Protein AF-A0A497QPF5-F1 (afdb_monomer_lite)

Radius of gyration: 36.35 Å; chains: 1; bounding box: 92×55×102 Å

Foldseek 3Di:
DDKDKDFDPPAPFFPDKDWDWDFDDPDPPDTQKTKIWIGGPDHDLQTKMKIKDKDFDADPVRHTPWIKMKIKIKGRDWTWMWMDRVVQRKIKIFTARQAQCWMKIWIAMCTDPRNFKIKIKTKHRHFRMKMWGQRCDDQQKIKIATPAWIKIWIWIQGPVPQWIKIKIWAGAARIKMWTKDWDADPVQQKIKIKIWIAGPAWTQKIFICTGPDPHGPDIDGFHFNTKIWMWIAGPQFRKIKIKIATATCAKDWDWDWDDGDQKIKTKIWIAHHAMWMWIWTDAHPVFQKTKIWIARVQDKTQKMWMWMARNVVGDTFKIWIWRMFGWHGFMWMFGDDPQETHPTDTATATQWTHWIWIFGDPPQKTKIKTWTAHPQFWIKIKIAIQGWYKDAQQRDDYNQKGKGDIFTAHGGKMWMWIDTPDFWTKTKTFHQDDDFFGWGWMWIARRPARFDIKTKIWTDDHRKMWMWTWGFDLKIKTKTDIQAWTAWIWMDDGADQDCVNHTDTDWKTKTAGGDGHIWMWIWHDDVQDDTPIDIDDDPDPDPRIFIWTCGPNDTDTHD

Sequence (559 aa):
MRIGYASPENDEGPRRVETRFFFGRTKLTDPQVFRMKISPTNMDDDAKISYFNSYLTVDESGSEIFYRTFSVDFDPAAELQVTSIPRQAKISYNFGHSAGRSTEISFRAQGGALDNIIQRFVIDPLPEYMSFDLTVLGERSFTYESDQSYSVTYMVDSVQDGNLVKLDLEELPTRMKVSWGLKLNLLEKSCSGVIDLDMSSDIGAARLYLQGSEKPFISVNHFPKKFLLKGYLDVTSLYGYVSLSVNADDTTTVSVPLAFDKWEITANLRINHGYGRVSFDLPSGESPHVMLGLDTNGGSLFGLDVIVTDTSIDKDVLSITVEALATDDLMISFDNNGGKIENVVFNGLITKLLNLYVAVDFKGINFDLEGSWDIGDGCEFSIKANQEMSLNLDELEFDGMKLSGTLALHPDSSVQVEWDRDKQGFFMISSHAIDVDTAVDFTFVDQNSNQVNIYAKLVLNPNCIVKFDWDWDQTGHFTVFTNEFLKELQFKVGYKYSPEQQEYQYGFNIQAQDVSIIRTIQWDTENGIVPRIWILGDEPLPGDWDVWLLWNYDWYEVK

Secondary structure (DSSP, 8-state):
-EEEEE--TTS---SEEEEEEEEEEEETTEEEEEEEEEEEES--TT--EEEEEEEEEE-TTS-EEEEEEEEEEEES---EEEEEEGGGTEEEEEE-TTTTS-EEEEEEEESSTTTTEEEEEEEESPPSEEEEEEETTTT-EEEEEESS-EEEEEEEEETTT---EEEEEEEE-SEEEEEEEEEEETTTTEEEEEEEEEESS-EEEEEEE-TT-SS-SEEEEEE-SEEEEEEEEETTTTEEEEEEEEEEEEEEEEEEEEEETTEEEEEEEEEEEEEEEEEEE---SS--EEEEEEE-TT--B--EEEEEEETTTTEEEEEEEESEEEEEEEEEEEEE-SSEEEEEEEEEEEEEEEEEEEEEEETTEEEEEEEEEETTTEEEEEEEESSEEEEE-TT-EETTEEEEEEEEE-TT-EEEEEEESSSEEEEEEE---SSS-EEEEEEEEETTTS--EEEEEEEE-TT-EEEEEEE-SSSEEEEEEESS-EEEEEEE---B--TTSS--B---EEEEEEE-S-EEEEEE-GGGSS-EEEEESSSS--TTEEEEEEETTEEEEP-

Structure (mmCIF, N/CA/C/O backbone):
data_AF-A0A497QPF5-F1
#
_entry.id   AF-A0A497QPF5-F1
#
loop_
_atom_site.group_PDB
_atom_site.id
_atom_site.type_symbol
_atom_site.label_atom_id
_atom_site.label_alt_id
_atom_site.label_comp_id
_atom_site.label_asym_id
_atom_site.label_entity_id
_atom_site.label_seq_id
_atom_site.pdbx_PDB_ins_code
_atom_site.Cartn_x
_atom_site.Cartn_y
_atom_site.Cartn_z
_atom_site.occupancy
_atom_site.B_iso_or_equiv
_atom_site.auth_seq_id
_atom_site.auth_comp_id
_atom_site.auth_asym_id
_atom_site.auth_atom_id
_atom_site.pdbx_PDB_model_num
ATOM 1 N N . MET A 1 1 ? 33.050 -8.874 -43.795 1.00 57.62 1 MET A N 1
ATOM 2 C CA . MET A 1 1 ? 31.888 -8.017 -43.484 1.00 57.62 1 MET A CA 1
ATOM 3 C C . MET A 1 1 ? 31.501 -7.282 -44.752 1.00 57.62 1 MET A C 1
ATOM 5 O O . MET A 1 1 ? 32.391 -6.738 -45.396 1.00 57.62 1 MET A O 1
ATOM 9 N N . ARG A 1 2 ? 30.223 -7.304 -45.128 1.00 70.31 2 ARG A N 1
ATOM 10 C CA . ARG A 1 2 ? 29.647 -6.452 -46.178 1.00 70.31 2 ARG A CA 1
ATOM 11 C C . ARG A 1 2 ? 28.625 -5.528 -45.521 1.00 70.31 2 ARG A C 1
ATOM 13 O O . ARG A 1 2 ? 27.949 -5.964 -44.594 1.00 70.31 2 ARG A O 1
ATOM 20 N N . ILE A 1 3 ? 28.549 -4.288 -45.991 1.00 69.19 3 ILE A N 1
ATOM 21 C CA . ILE A 1 3 ? 27.597 -3.264 -45.546 1.00 69.19 3 ILE A CA 1
ATOM 22 C C . ILE A 1 3 ? 26.941 -2.712 -46.808 1.00 69.19 3 ILE A C 1
ATOM 24 O O . ILE A 1 3 ? 27.645 -2.465 -47.790 1.00 69.19 3 ILE A O 1
ATOM 28 N N . GLY A 1 4 ? 25.628 -2.525 -46.792 1.00 73.69 4 GLY A N 1
ATOM 29 C CA . GLY A 1 4 ? 24.894 -1.905 -47.887 1.00 73.69 4 GLY A CA 1
ATOM 30 C C . GLY A 1 4 ? 23.542 -1.369 -47.438 1.00 73.69 4 GLY A C 1
ATOM 31 O O . GLY A 1 4 ? 23.153 -1.507 -46.277 1.00 73.69 4 GLY A O 1
ATOM 32 N N . TYR A 1 5 ? 22.850 -0.736 -48.378 1.00 76.81 5 TYR A N 1
ATOM 33 C CA . TYR A 1 5 ? 21.479 -0.275 -48.220 1.00 76.81 5 TYR A CA 1
ATOM 34 C C . TYR A 1 5 ? 20.676 -0.594 -49.485 1.00 76.81 5 TYR A C 1
ATOM 36 O O . TYR A 1 5 ? 21.256 -0.754 -50.563 1.00 76.81 5 TYR A O 1
ATOM 44 N N . ALA A 1 6 ? 19.360 -0.702 -49.344 1.00 78.81 6 ALA A N 1
ATOM 45 C CA . ALA A 1 6 ? 18.403 -0.868 -50.432 1.00 78.81 6 ALA A CA 1
ATOM 46 C C . ALA A 1 6 ? 17.141 -0.035 -50.160 1.00 78.81 6 ALA A C 1
ATOM 48 O O . ALA A 1 6 ? 16.827 0.255 -49.005 1.00 78.81 6 ALA A O 1
ATOM 49 N N . SER A 1 7 ? 16.427 0.319 -51.225 1.00 72.25 7 SER A N 1
ATOM 50 C CA . SER A 1 7 ? 15.039 0.790 -51.184 1.00 72.25 7 SER A CA 1
ATOM 51 C C . SER A 1 7 ? 14.107 -0.294 -51.748 1.00 72.25 7 SER A C 1
ATOM 53 O O . SER A 1 7 ? 14.590 -1.206 -52.432 1.00 72.25 7 SER A O 1
ATOM 55 N N . PRO A 1 8 ? 12.791 -0.224 -51.482 1.00 70.25 8 PRO A N 1
ATOM 56 C CA . PRO A 1 8 ? 11.807 -1.095 -52.120 1.00 70.25 8 PRO A CA 1
ATOM 57 C C . PRO A 1 8 ? 11.806 -0.973 -53.652 1.00 70.25 8 PRO A C 1
ATOM 59 O O . PRO A 1 8 ? 12.230 0.035 -54.223 1.00 70.25 8 PRO A O 1
ATOM 62 N N . GLU A 1 9 ? 11.307 -2.005 -54.338 1.00 56.00 9 GLU A N 1
ATOM 63 C CA . GLU A 1 9 ? 11.140 -1.950 -55.792 1.00 56.00 9 GLU A CA 1
ATOM 64 C C . GLU A 1 9 ? 10.143 -0.844 -56.180 1.00 56.00 9 GLU A C 1
ATOM 66 O O . GLU A 1 9 ? 8.991 -0.861 -55.748 1.00 56.00 9 GLU A O 1
ATOM 71 N N . ASN A 1 10 ? 10.581 0.042 -57.081 1.00 59.97 10 ASN A N 1
ATOM 72 C CA . ASN A 1 10 ? 9.892 1.235 -57.606 1.00 59.97 10 ASN A CA 1
ATOM 73 C C . ASN A 1 10 ? 9.977 2.529 -56.765 1.00 59.97 10 ASN A C 1
ATOM 75 O O . ASN A 1 10 ? 9.520 3.558 -57.261 1.00 59.97 10 ASN A O 1
ATOM 79 N N . ASP A 1 11 ? 10.637 2.534 -55.602 1.00 63.47 11 ASP A N 1
ATOM 80 C CA . ASP A 1 11 ? 10.921 3.769 -54.843 1.00 63.47 11 ASP A CA 1
ATOM 81 C C . ASP A 1 11 ? 12.286 4.384 -55.239 1.00 63.47 11 ASP A C 1
ATOM 83 O O . ASP A 1 11 ? 13.279 3.658 -55.386 1.00 63.47 11 ASP A O 1
ATOM 87 N N . GLU A 1 12 ? 12.383 5.722 -55.365 1.00 61.22 12 GLU A N 1
ATOM 88 C CA . GLU A 1 12 ? 13.682 6.420 -55.488 1.00 61.22 12 GLU A CA 1
ATOM 89 C C . GLU A 1 12 ? 14.453 6.324 -54.159 1.00 61.22 12 GLU A C 1
ATOM 91 O O . GLU A 1 12 ? 14.341 7.166 -53.269 1.00 61.22 12 GLU A O 1
ATOM 96 N N . GLY A 1 13 ? 15.270 5.278 -54.025 1.00 58.25 13 GLY A N 1
ATOM 97 C CA . GLY A 1 13 ? 16.164 5.112 -52.883 1.00 58.25 13 GLY A CA 1
ATOM 98 C C . GLY A 1 13 ? 17.213 6.227 -52.762 1.00 58.25 13 GLY A C 1
ATOM 99 O O . GLY A 1 13 ? 17.556 6.881 -53.754 1.00 58.25 13 GLY A O 1
ATOM 100 N N . PRO A 1 14 ? 17.790 6.433 -51.561 1.00 61.97 14 PRO A N 1
ATOM 101 C CA . PRO A 1 14 ? 18.742 7.511 -51.320 1.00 61.97 14 PRO A CA 1
ATOM 102 C C . PRO A 1 14 ? 19.918 7.462 -52.290 1.00 61.97 14 PRO A C 1
ATOM 104 O O . PRO A 1 14 ? 20.694 6.506 -52.318 1.00 61.97 14 PRO A O 1
ATOM 107 N N . ARG A 1 15 ? 20.122 8.564 -53.019 1.00 62.78 15 ARG A N 1
ATOM 108 C CA . ARG A 1 15 ? 21.233 8.723 -53.980 1.00 62.78 15 ARG A CA 1
ATOM 109 C C . ARG A 1 15 ? 22.607 8.588 -53.324 1.00 62.78 15 ARG A C 1
ATOM 111 O O . ARG A 1 15 ? 23.602 8.320 -53.998 1.00 62.78 15 ARG A O 1
ATOM 118 N N . ARG A 1 16 ? 22.670 8.819 -52.012 1.00 68.94 16 ARG A N 1
ATOM 119 C CA . ARG A 1 16 ? 23.831 8.569 -51.164 1.00 68.94 16 ARG A CA 1
ATOM 120 C C . ARG A 1 16 ? 23.381 8.361 -49.725 1.00 68.94 16 ARG A C 1
ATOM 122 O O . ARG A 1 16 ? 22.652 9.186 -49.174 1.00 68.94 16 ARG A O 1
ATOM 129 N N . VAL A 1 17 ? 23.945 7.338 -49.092 1.00 70.06 17 VAL A N 1
ATOM 130 C CA . VAL A 1 17 ? 23.939 7.190 -47.638 1.00 70.06 17 VAL A CA 1
ATOM 131 C C . VAL A 1 17 ? 25.360 7.317 -47.111 1.00 70.06 17 VAL A C 1
ATOM 133 O O . VAL A 1 17 ? 26.288 6.705 -47.642 1.00 70.06 17 VAL A O 1
ATOM 136 N N . GLU A 1 18 ? 25.549 8.136 -46.082 1.00 75.31 18 GLU A N 1
ATOM 137 C CA . GLU A 1 18 ? 26.804 8.218 -45.350 1.00 75.31 18 GLU A CA 1
ATOM 138 C C . GLU A 1 18 ? 26.716 7.387 -44.067 1.00 75.31 18 GLU A C 1
ATOM 140 O O . GLU A 1 18 ? 25.943 7.692 -43.162 1.00 75.31 18 GLU A O 1
ATOM 145 N N . THR A 1 19 ? 27.554 6.355 -43.968 1.00 71.50 19 THR A N 1
ATOM 146 C CA . THR A 1 19 ? 27.727 5.584 -42.733 1.00 71.50 19 THR A CA 1
ATOM 147 C C . THR A 1 19 ? 29.084 5.895 -42.110 1.00 71.50 19 THR A C 1
ATOM 149 O O . THR A 1 19 ? 30.122 5.730 -42.753 1.00 71.50 19 THR A O 1
ATOM 152 N N . ARG A 1 20 ? 29.099 6.325 -40.844 1.00 73.88 20 ARG A N 1
ATOM 153 C CA . ARG A 1 20 ? 30.326 6.549 -40.064 1.00 73.88 20 ARG A CA 1
ATOM 154 C C . ARG A 1 20 ? 30.352 5.613 -38.864 1.00 73.88 20 ARG A C 1
ATOM 156 O O . ARG A 1 20 ? 29.404 5.578 -38.087 1.00 73.88 20 ARG A O 1
ATOM 163 N N . PHE A 1 21 ? 31.466 4.914 -38.677 1.00 69.19 21 PHE A N 1
ATOM 164 C CA . PHE A 1 21 ? 31.699 4.049 -37.521 1.00 69.19 21 PHE A CA 1
ATOM 165 C C . PHE A 1 21 ? 32.886 4.560 -36.709 1.00 69.19 21 PHE A C 1
ATOM 167 O O . PHE A 1 21 ? 33.937 4.876 -37.267 1.00 69.19 21 PHE A O 1
ATOM 174 N N . PHE A 1 22 ? 32.739 4.593 -35.388 1.00 70.12 22 PHE A N 1
ATOM 175 C CA . PHE A 1 22 ? 33.812 4.912 -34.454 1.00 70.12 22 PHE A CA 1
ATOM 176 C C . PHE A 1 22 ? 33.853 3.895 -33.312 1.00 70.12 22 PHE A C 1
ATOM 178 O O . PHE A 1 22 ? 32.829 3.558 -32.718 1.00 70.12 22 PHE A O 1
ATOM 185 N N . PHE A 1 23 ? 35.063 3.451 -32.974 1.00 62.75 23 PHE A N 1
ATOM 186 C CA . PHE A 1 23 ? 35.335 2.592 -31.827 1.00 62.75 23 PHE A CA 1
ATOM 187 C C . PHE A 1 23 ? 36.495 3.170 -31.013 1.00 62.75 23 PHE A C 1
ATOM 189 O O . PHE A 1 23 ? 37.646 3.109 -31.442 1.00 62.75 23 PHE A O 1
ATOM 196 N N . GLY A 1 24 ? 36.205 3.675 -29.815 1.00 58.81 24 GLY A N 1
ATOM 197 C CA . GLY A 1 24 ? 37.229 4.001 -28.823 1.00 58.81 24 GLY A CA 1
ATOM 198 C C . GLY A 1 24 ? 37.683 2.727 -28.113 1.00 58.81 24 GLY A C 1
ATOM 199 O O . GLY A 1 24 ? 36.860 2.049 -27.496 1.00 58.81 24 GLY A O 1
ATOM 200 N N . ARG A 1 25 ? 38.972 2.377 -28.205 1.00 56.38 25 ARG A N 1
ATOM 201 C CA . ARG A 1 25 ? 39.550 1.164 -27.600 1.00 56.38 25 ARG A CA 1
ATOM 202 C C . ARG A 1 25 ? 40.904 1.455 -26.960 1.00 56.38 25 ARG A C 1
ATOM 204 O O . ARG A 1 25 ? 41.736 2.120 -27.567 1.00 56.38 25 ARG A O 1
ATOM 211 N N . THR A 1 26 ? 41.155 0.866 -25.795 1.00 51.84 26 THR A N 1
ATOM 212 C CA . THR A 1 26 ? 42.512 0.706 -25.230 1.00 51.84 26 THR A CA 1
ATOM 213 C C . THR A 1 26 ? 43.080 -0.693 -25.492 1.00 51.84 26 THR A C 1
ATOM 215 O O . THR A 1 26 ? 44.297 -0.865 -25.523 1.00 51.84 26 THR A O 1
ATOM 218 N N . LYS A 1 27 ? 42.219 -1.694 -25.738 1.00 51.12 27 LYS A N 1
ATOM 219 C CA . LYS A 1 27 ? 42.567 -3.042 -26.225 1.00 51.12 27 LYS A CA 1
ATOM 220 C C . LYS A 1 27 ? 41.532 -3.526 -27.241 1.00 51.12 27 LYS A C 1
ATOM 222 O O . LYS A 1 27 ? 40.380 -3.101 -27.209 1.00 51.12 27 LYS A O 1
ATOM 227 N N . LEU A 1 28 ? 41.919 -4.445 -28.132 1.00 45.88 28 LEU A N 1
ATOM 228 C CA . LEU A 1 28 ? 41.038 -4.933 -29.206 1.00 45.88 28 LEU A CA 1
ATOM 229 C C . LEU A 1 28 ? 39.725 -5.552 -28.689 1.00 45.88 28 LEU A C 1
ATOM 231 O O . LEU A 1 28 ? 38.713 -5.459 -29.378 1.00 45.88 28 LEU A O 1
ATOM 235 N N . THR A 1 29 ? 39.754 -6.139 -27.492 1.00 44.03 29 THR A N 1
ATOM 236 C CA . THR A 1 29 ? 38.646 -6.826 -26.810 1.00 44.03 29 THR A CA 1
ATOM 237 C C . THR A 1 29 ? 37.842 -5.936 -25.852 1.00 44.03 29 THR A C 1
ATOM 239 O O . THR A 1 29 ? 36.959 -6.439 -25.169 1.00 44.03 29 THR A O 1
ATOM 242 N N . ASP A 1 30 ? 38.143 -4.635 -25.774 1.00 48.91 30 ASP A N 1
ATOM 243 C CA . ASP A 1 30 ? 37.613 -3.733 -24.741 1.00 48.91 30 ASP A CA 1
ATOM 244 C C . ASP A 1 30 ? 37.129 -2.395 -25.345 1.00 48.91 30 ASP A C 1
ATOM 246 O O . ASP A 1 30 ? 37.860 -1.395 -25.331 1.00 48.91 30 ASP A O 1
ATOM 250 N N . PRO A 1 31 ? 35.929 -2.368 -25.960 1.00 54.19 31 PRO A N 1
ATOM 251 C CA . PRO A 1 31 ? 35.346 -1.150 -26.508 1.00 54.19 31 PRO A CA 1
ATOM 252 C C . PRO A 1 31 ? 34.853 -0.233 -25.382 1.00 54.19 31 PRO A C 1
ATOM 254 O O . PRO A 1 31 ? 33.909 -0.553 -24.664 1.00 54.19 31 PRO A O 1
ATOM 257 N N . GLN A 1 32 ? 35.474 0.940 -25.252 1.00 65.38 32 GLN A N 1
ATOM 258 C CA . GLN A 1 32 ? 35.055 1.956 -24.284 1.00 65.38 32 GLN A CA 1
ATOM 259 C C . GLN A 1 32 ? 33.897 2.808 -24.809 1.00 65.38 32 GLN A C 1
ATOM 261 O O . GLN A 1 32 ? 33.022 3.179 -24.035 1.00 65.38 32 GLN A O 1
ATOM 266 N N . VAL A 1 33 ? 33.868 3.094 -26.116 1.00 71.69 33 VAL A N 1
ATOM 267 C CA . VAL A 1 33 ? 32.768 3.813 -26.781 1.00 71.69 33 VAL A CA 1
ATOM 268 C C . VAL A 1 33 ? 32.549 3.229 -28.174 1.00 71.69 33 VAL A C 1
ATOM 270 O O . VAL A 1 33 ? 33.498 3.118 -28.955 1.00 71.69 33 VAL A O 1
ATOM 273 N N . PHE A 1 34 ? 31.300 2.912 -28.500 1.00 74.25 34 PHE A N 1
ATOM 274 C CA . PHE A 1 34 ? 30.822 2.625 -29.851 1.00 74.25 34 PHE A CA 1
ATOM 275 C C . PHE A 1 34 ? 30.002 3.815 -30.352 1.00 74.25 34 PHE A C 1
ATOM 277 O O . PHE A 1 34 ? 29.141 4.313 -29.629 1.00 74.25 34 PHE A O 1
ATOM 284 N N . ARG A 1 35 ? 30.243 4.265 -31.587 1.00 77.12 35 ARG A N 1
ATOM 285 C CA . ARG A 1 35 ? 29.305 5.142 -32.298 1.00 77.12 35 ARG A CA 1
ATOM 286 C C . ARG A 1 35 ? 29.086 4.650 -33.718 1.00 77.12 35 ARG A C 1
ATOM 288 O O . ARG A 1 35 ? 30.050 4.341 -34.422 1.00 77.12 35 ARG A O 1
ATOM 295 N N . MET A 1 36 ? 27.832 4.652 -34.139 1.00 79.12 36 MET A N 1
ATOM 296 C CA . MET A 1 36 ? 27.416 4.432 -35.517 1.00 79.12 36 MET A CA 1
ATOM 297 C C . MET A 1 36 ? 26.523 5.598 -35.921 1.00 79.12 36 MET A C 1
ATOM 299 O O . MET A 1 36 ? 25.526 5.859 -35.257 1.00 79.12 36 MET A O 1
ATOM 303 N N . LYS A 1 37 ? 26.881 6.287 -37.004 1.00 82.12 37 LYS A N 1
ATOM 304 C CA . LYS A 1 37 ? 26.015 7.263 -37.661 1.00 82.12 37 LYS A CA 1
ATOM 305 C C . LYS A 1 37 ? 25.590 6.721 -39.014 1.00 82.12 37 LYS A C 1
ATOM 307 O O . LYS A 1 37 ? 26.439 6.274 -39.785 1.00 82.12 37 LYS A O 1
ATOM 312 N N . ILE A 1 38 ? 24.300 6.797 -39.279 1.00 81.06 38 ILE A N 1
ATOM 313 C CA . ILE A 1 38 ? 23.628 6.445 -40.516 1.00 81.06 38 ILE A CA 1
ATOM 314 C C . ILE A 1 38 ? 22.889 7.707 -40.969 1.00 81.06 38 ILE A C 1
ATOM 316 O O . ILE A 1 38 ? 21.906 8.097 -40.351 1.00 81.06 38 ILE A O 1
ATOM 320 N N . SER A 1 39 ? 23.391 8.362 -42.015 1.00 82.50 39 SER A N 1
ATOM 321 C CA . SER A 1 39 ? 22.837 9.608 -42.557 1.00 82.50 39 SER A CA 1
ATOM 322 C C . SER A 1 39 ? 22.476 9.409 -44.035 1.00 82.50 39 SER A C 1
ATOM 324 O O . SER A 1 39 ? 23.355 9.549 -44.896 1.00 82.50 39 SER A O 1
ATOM 326 N N . PRO A 1 40 ? 21.227 9.041 -44.369 1.00 79.06 40 PRO A N 1
ATOM 327 C CA . PRO A 1 40 ? 20.750 9.106 -45.745 1.00 79.06 40 PRO A CA 1
ATOM 328 C C . PRO A 1 40 ? 20.638 10.573 -46.197 1.00 79.06 40 PRO A C 1
ATOM 330 O O . PRO A 1 40 ? 20.483 11.473 -45.375 1.00 79.06 40 PRO A O 1
ATOM 333 N N . THR A 1 41 ? 20.775 10.843 -47.499 1.00 73.88 41 THR A N 1
ATOM 334 C CA . THR A 1 41 ? 20.765 12.219 -48.035 1.00 73.88 41 THR A CA 1
ATOM 335 C C . THR A 1 41 ? 19.976 12.326 -49.336 1.00 73.88 41 THR A C 1
ATOM 337 O O . THR A 1 41 ? 20.110 11.464 -50.205 1.00 73.88 41 THR A O 1
ATOM 340 N N . ASN A 1 42 ? 19.231 13.429 -49.491 1.00 66.88 42 ASN A N 1
ATOM 341 C CA . ASN A 1 42 ? 18.336 13.706 -50.623 1.00 66.88 42 ASN A CA 1
ATOM 342 C C . ASN A 1 42 ? 17.321 12.571 -50.852 1.00 66.88 42 ASN A C 1
ATOM 344 O O . ASN A 1 42 ? 17.400 11.864 -51.857 1.00 66.88 42 ASN A O 1
ATOM 348 N N . MET A 1 43 ? 16.413 12.396 -49.893 1.00 70.00 43 MET A N 1
ATOM 349 C CA . MET A 1 43 ? 15.246 11.516 -49.989 1.00 70.00 43 MET A CA 1
ATOM 350 C C . MET A 1 43 ? 13.970 12.348 -49.875 1.00 70.00 43 MET A C 1
ATOM 352 O O . MET A 1 43 ? 14.019 13.462 -49.350 1.00 70.00 43 MET A O 1
ATOM 356 N N . ASP A 1 44 ? 12.857 11.783 -50.330 1.00 72.44 44 ASP A N 1
ATOM 357 C CA . ASP A 1 44 ? 11.525 12.246 -49.951 1.00 72.44 44 ASP A CA 1
ATOM 358 C C . ASP A 1 44 ? 11.235 11.857 -48.491 1.00 72.44 44 ASP A C 1
ATOM 360 O O . ASP A 1 44 ? 11.708 10.819 -48.022 1.00 72.44 44 ASP A O 1
ATOM 364 N N . ASP A 1 45 ? 10.437 12.658 -47.778 1.00 71.00 45 ASP A N 1
ATOM 365 C CA . ASP A 1 45 ? 10.201 12.472 -46.335 1.00 71.00 45 ASP A CA 1
ATOM 366 C C . ASP A 1 45 ? 9.507 11.131 -45.993 1.00 71.00 45 ASP A C 1
ATOM 368 O O . ASP A 1 45 ? 9.580 10.679 -44.852 1.00 71.00 45 ASP A O 1
ATOM 372 N N . ASP A 1 46 ? 8.835 10.500 -46.967 1.00 77.75 46 ASP A N 1
ATOM 373 C CA . ASP A 1 46 ? 8.151 9.195 -46.861 1.00 77.75 46 ASP A CA 1
ATOM 374 C C . ASP A 1 46 ? 8.982 8.011 -47.416 1.00 77.75 46 ASP A C 1
ATOM 376 O O . ASP A 1 46 ? 8.498 6.879 -47.471 1.00 77.75 46 ASP A O 1
ATOM 380 N N . ALA A 1 47 ? 10.219 8.244 -47.874 1.00 80.38 47 ALA A N 1
ATOM 381 C CA . ALA A 1 47 ? 11.055 7.198 -48.465 1.00 80.38 47 ALA A CA 1
ATOM 382 C C . ALA A 1 47 ? 11.403 6.102 -47.446 1.00 80.38 47 ALA A C 1
ATOM 384 O O . ALA A 1 47 ? 11.561 6.381 -46.262 1.00 80.38 47 ALA A O 1
ATOM 385 N N . LYS A 1 48 ? 11.601 4.860 -47.903 1.00 85.94 48 LYS A N 1
ATOM 386 C CA . LYS A 1 48 ? 11.940 3.709 -47.045 1.00 85.94 48 LYS A CA 1
ATOM 387 C C . LYS A 1 48 ? 13.374 3.253 -47.275 1.00 85.94 48 LYS A C 1
ATOM 389 O O . LYS A 1 48 ? 13.861 3.277 -48.408 1.00 85.94 48 LYS A O 1
ATOM 394 N N . ILE A 1 49 ? 14.050 2.793 -46.221 1.00 84.69 49 ILE A N 1
ATOM 395 C CA . ILE A 1 49 ? 15.414 2.258 -46.342 1.00 84.69 49 ILE A CA 1
ATOM 396 C C . ILE A 1 49 ? 15.648 0.991 -45.526 1.00 84.69 49 ILE A C 1
ATOM 398 O O . ILE A 1 49 ? 15.459 0.961 -44.315 1.00 84.69 49 ILE A O 1
ATOM 402 N N . SER A 1 50 ? 16.179 -0.023 -46.202 1.00 83.94 50 SER A N 1
ATOM 403 C CA . SER A 1 50 ? 16.725 -1.242 -45.615 1.00 83.94 50 SER A CA 1
ATOM 404 C C . SER A 1 50 ? 18.241 -1.141 -45.510 1.00 83.94 50 SER A C 1
ATOM 406 O O . SER A 1 50 ? 18.940 -1.175 -46.523 1.00 83.94 50 SER A O 1
ATOM 408 N N . TYR A 1 51 ? 18.781 -1.074 -44.296 1.00 81.62 51 TYR A N 1
ATOM 409 C CA . TYR A 1 51 ? 20.209 -1.266 -44.036 1.00 81.62 51 TYR A CA 1
ATOM 410 C C . TYR A 1 51 ? 20.511 -2.739 -43.873 1.00 81.62 51 TYR A C 1
ATOM 412 O O . TYR A 1 51 ? 19.853 -3.396 -43.078 1.00 81.62 51 TYR A O 1
ATOM 420 N N . PHE A 1 52 ? 21.546 -3.257 -44.533 1.00 82.75 52 PHE A N 1
ATOM 421 C CA . PHE A 1 52 ? 21.954 -4.647 -44.351 1.00 82.75 52 PHE A CA 1
ATOM 422 C C . PHE A 1 52 ? 23.451 -4.801 -44.098 1.00 82.75 52 PHE A C 1
ATOM 424 O O . PHE A 1 52 ? 24.306 -4.148 -44.702 1.00 82.75 52 PHE A O 1
ATOM 431 N N . ASN A 1 53 ? 23.766 -5.721 -43.192 1.00 76.81 53 ASN A N 1
ATOM 432 C CA . ASN A 1 53 ? 25.120 -6.116 -42.840 1.00 76.81 53 ASN A CA 1
ATOM 433 C C . ASN A 1 53 ? 25.227 -7.636 -42.923 1.00 76.81 53 ASN A C 1
ATOM 435 O O . ASN A 1 53 ? 24.376 -8.336 -42.379 1.00 76.81 53 ASN A O 1
ATOM 439 N N . SER A 1 54 ? 26.288 -8.160 -43.537 1.00 78.06 54 SER A N 1
ATOM 440 C CA . SER A 1 54 ? 26.562 -9.599 -43.492 1.00 78.06 54 SER A CA 1
ATOM 441 C C . SER A 1 54 ? 27.990 -9.943 -43.087 1.00 78.06 54 SER A C 1
ATOM 443 O O . SER A 1 54 ? 28.967 -9.238 -43.385 1.00 78.06 54 SER A O 1
ATOM 445 N N . TYR A 1 55 ? 28.100 -11.049 -42.359 1.00 73.88 55 TYR A N 1
ATOM 446 C CA . TYR A 1 55 ? 29.333 -11.601 -41.827 1.00 73.88 55 TYR A CA 1
ATOM 447 C C . TYR A 1 55 ? 29.467 -13.066 -42.250 1.00 73.88 55 TYR A C 1
ATOM 449 O O . TYR A 1 55 ? 28.494 -13.814 -42.256 1.00 73.88 55 TYR A O 1
ATOM 457 N N . LEU A 1 56 ? 30.690 -13.434 -42.625 1.00 77.62 56 LEU A N 1
ATOM 458 C CA . LEU A 1 56 ? 31.076 -14.750 -43.112 1.00 77.62 56 LEU A CA 1
ATOM 459 C C . LEU A 1 56 ? 32.309 -15.187 -42.320 1.00 77.62 56 LEU A C 1
ATOM 461 O O . LEU A 1 56 ? 33.315 -14.471 -42.327 1.00 77.62 56 LEU A O 1
ATOM 465 N N . THR A 1 57 ? 32.227 -16.347 -41.678 1.00 74.69 57 THR A N 1
ATOM 466 C CA . THR A 1 57 ? 33.367 -17.066 -41.105 1.00 74.69 57 THR A CA 1
ATOM 467 C C . THR A 1 57 ? 33.729 -18.213 -42.032 1.00 74.69 57 THR A C 1
ATOM 469 O O . THR A 1 57 ? 32.866 -19.015 -42.395 1.00 74.69 57 THR A O 1
ATOM 472 N N . VAL A 1 58 ? 35.013 -18.321 -42.359 1.00 80.00 58 VAL A N 1
ATOM 473 C CA . VAL A 1 58 ? 35.584 -19.475 -43.056 1.00 80.00 58 VAL A CA 1
ATOM 474 C C . VAL A 1 58 ? 36.579 -20.200 -42.154 1.00 80.00 58 VAL A C 1
ATOM 476 O O . VAL A 1 58 ? 37.151 -19.582 -41.253 1.00 80.00 58 VAL A O 1
ATOM 479 N N . ASP A 1 59 ? 36.760 -21.498 -42.375 1.00 82.50 59 ASP A N 1
ATOM 480 C CA . ASP A 1 59 ? 37.771 -22.308 -41.695 1.00 82.50 59 ASP A CA 1
ATOM 481 C C . ASP A 1 59 ? 39.173 -22.127 -42.306 1.00 82.50 59 ASP A C 1
ATOM 483 O O . ASP A 1 59 ? 39.383 -21.346 -43.237 1.00 82.50 59 ASP A O 1
ATOM 487 N N . GLU A 1 60 ? 40.151 -22.872 -41.787 1.00 77.19 60 GLU A N 1
ATOM 488 C CA . GLU A 1 60 ? 41.531 -22.869 -42.289 1.00 77.19 60 GLU A CA 1
ATOM 489 C C . GLU A 1 60 ? 41.660 -23.382 -43.740 1.00 77.19 60 GLU A C 1
ATOM 491 O O . GLU A 1 60 ? 42.663 -23.106 -44.397 1.00 77.19 60 GLU A O 1
ATOM 496 N N . SER A 1 61 ? 40.649 -24.090 -44.264 1.00 82.06 61 SER A N 1
ATOM 497 C CA . SER A 1 61 ? 40.572 -24.522 -45.668 1.00 82.06 61 SER A CA 1
ATOM 498 C C . SER A 1 61 ? 39.912 -23.485 -46.590 1.00 82.06 61 SER A C 1
ATOM 500 O O . SER A 1 61 ? 39.939 -23.644 -47.811 1.00 82.06 61 SER A O 1
ATOM 502 N N . GLY A 1 62 ? 39.338 -22.415 -46.027 1.00 77.25 62 GLY A N 1
ATOM 503 C CA . GLY A 1 62 ? 38.525 -21.437 -46.750 1.00 77.25 62 GLY A CA 1
ATOM 504 C C . GLY A 1 62 ? 37.068 -21.867 -46.958 1.00 77.25 62 GLY A C 1
ATOM 505 O O . GLY A 1 62 ? 36.344 -21.188 -47.687 1.00 77.25 62 GLY A O 1
ATOM 506 N N . SER A 1 63 ? 36.626 -22.958 -46.326 1.00 82.19 63 SER A N 1
ATOM 507 C CA . SER A 1 63 ? 35.236 -23.420 -46.368 1.00 82.19 63 SER A CA 1
ATOM 508 C C . SER A 1 63 ? 34.367 -22.581 -45.433 1.00 82.19 63 SER A C 1
ATOM 510 O O . SER A 1 63 ? 34.777 -22.251 -44.322 1.00 82.19 63 SER A O 1
ATOM 512 N N . GLU A 1 64 ? 33.157 -22.234 -45.867 1.00 80.62 64 GLU A N 1
ATOM 513 C CA . GLU A 1 64 ? 32.190 -21.494 -45.052 1.00 80.62 64 GLU A CA 1
ATOM 514 C C . GLU A 1 64 ? 31.757 -22.315 -43.826 1.00 80.62 64 GLU A C 1
ATOM 516 O O . GLU A 1 64 ? 31.149 -23.374 -43.963 1.00 80.62 64 GLU A O 1
ATOM 521 N N . ILE A 1 65 ? 32.054 -21.809 -42.624 1.00 76.88 65 ILE A N 1
ATOM 522 C CA . ILE A 1 65 ? 31.541 -22.361 -41.358 1.00 76.88 65 ILE A CA 1
ATOM 523 C C . ILE A 1 65 ? 30.182 -21.735 -41.033 1.00 76.88 65 ILE A C 1
ATOM 525 O O . ILE A 1 65 ? 29.297 -22.383 -40.477 1.00 76.88 65 ILE A O 1
ATOM 529 N N . PHE A 1 66 ? 30.054 -20.432 -41.290 1.00 72.69 66 PHE A N 1
ATOM 530 C CA . PHE A 1 66 ? 28.953 -19.626 -40.782 1.00 72.69 66 PHE A CA 1
ATOM 531 C C . PHE A 1 66 ? 28.760 -18.367 -41.622 1.00 72.69 66 PHE A C 1
ATOM 533 O O . PHE A 1 66 ? 29.666 -17.536 -41.711 1.00 72.69 66 PHE A O 1
ATOM 540 N N . TYR A 1 67 ? 27.556 -18.186 -42.154 1.00 76.50 67 TYR A N 1
ATOM 541 C CA . TYR A 1 67 ? 27.109 -16.940 -42.762 1.00 76.50 67 TYR A CA 1
ATOM 542 C C . TYR A 1 67 ? 25.887 -16.408 -42.019 1.00 76.50 67 TYR A C 1
ATOM 544 O O . TYR A 1 67 ? 24.978 -17.160 -41.666 1.00 76.50 67 TYR A O 1
ATOM 552 N N . ARG A 1 68 ? 25.873 -15.097 -41.769 1.00 74.06 68 ARG A N 1
ATOM 553 C CA . ARG A 1 68 ? 24.742 -14.411 -41.146 1.00 74.06 68 ARG A CA 1
ATOM 554 C C . ARG A 1 68 ? 24.550 -13.027 -41.742 1.00 74.06 68 ARG A C 1
ATOM 556 O O . ARG A 1 68 ? 25.511 -12.267 -41.889 1.00 74.06 68 ARG A O 1
ATOM 563 N N . THR A 1 69 ? 23.298 -12.699 -42.026 1.00 78.38 69 THR A N 1
ATOM 564 C CA . THR A 1 69 ? 22.846 -11.384 -42.479 1.00 78.38 69 THR A CA 1
ATOM 565 C C . THR A 1 69 ? 21.951 -10.770 -41.408 1.00 78.38 69 THR A C 1
ATOM 567 O O . THR A 1 69 ? 21.200 -11.467 -40.729 1.00 78.38 69 THR A O 1
ATOM 570 N N . PHE A 1 70 ? 22.035 -9.458 -41.254 1.00 77.12 70 PHE A N 1
ATOM 571 C CA . PHE A 1 70 ? 21.133 -8.652 -40.446 1.00 77.12 70 PHE A CA 1
ATOM 572 C C . PHE A 1 70 ? 20.602 -7.525 -41.323 1.00 77.12 70 PHE A C 1
ATOM 574 O O . PHE A 1 70 ? 21.405 -6.909 -42.031 1.00 77.12 70 PHE A O 1
ATOM 581 N N . SER A 1 71 ? 19.303 -7.234 -41.256 1.00 83.88 71 SER A N 1
ATOM 582 C CA . SER A 1 71 ? 18.737 -6.001 -41.803 1.00 83.88 71 SER A CA 1
ATOM 583 C C . SER A 1 71 ? 18.021 -5.172 -40.740 1.00 83.88 71 SER A C 1
ATOM 585 O O . SER A 1 71 ? 17.524 -5.706 -39.747 1.00 83.88 71 SER A O 1
ATOM 587 N N . VAL A 1 72 ? 18.031 -3.858 -40.949 1.00 84.81 72 VAL A N 1
ATOM 588 C CA . VAL A 1 72 ? 17.254 -2.869 -40.202 1.00 84.81 72 VAL A CA 1
ATOM 589 C C . VAL A 1 72 ? 16.551 -1.993 -41.224 1.00 84.81 72 VAL A C 1
ATOM 591 O O . VAL A 1 72 ? 17.209 -1.253 -41.958 1.00 84.81 72 VAL A O 1
ATOM 594 N N . ASP A 1 73 ? 15.238 -2.116 -41.282 1.00 87.94 73 ASP A N 1
ATOM 595 C CA . ASP A 1 73 ? 14.369 -1.400 -42.202 1.00 87.94 73 ASP A CA 1
ATOM 596 C C . ASP A 1 73 ? 13.733 -0.214 -41.454 1.00 87.94 73 ASP A C 1
ATOM 598 O O . ASP A 1 73 ? 13.312 -0.379 -40.310 1.00 87.94 73 ASP A O 1
ATOM 602 N N . PHE A 1 74 ? 13.699 0.969 -42.072 1.00 87.38 74 PHE A N 1
ATOM 603 C CA . PHE A 1 74 ? 13.090 2.194 -41.535 1.00 87.38 74 PHE A CA 1
ATOM 604 C C . PHE A 1 74 ? 12.002 2.702 -42.487 1.00 87.38 74 PHE A C 1
ATOM 606 O O . PHE A 1 74 ? 12.255 2.842 -43.691 1.00 87.38 74 PHE A O 1
ATOM 613 N N . ASP A 1 75 ? 10.826 2.998 -41.936 1.00 89.50 75 ASP A N 1
ATOM 614 C CA . ASP A 1 75 ? 9.630 3.442 -42.655 1.00 89.50 75 ASP A CA 1
ATOM 615 C C . ASP A 1 75 ? 8.869 4.516 -41.837 1.00 89.50 75 ASP A C 1
ATOM 617 O O . ASP A 1 75 ? 8.146 4.155 -40.906 1.00 89.50 75 ASP A O 1
ATOM 621 N N . PRO A 1 76 ? 9.045 5.824 -42.117 1.00 88.31 76 PRO A N 1
ATOM 622 C CA . PRO A 1 76 ? 9.948 6.398 -43.112 1.00 88.31 76 PRO A CA 1
ATOM 623 C C . PRO A 1 76 ? 11.427 6.335 -42.694 1.00 88.31 76 PRO A C 1
ATOM 625 O O . PRO A 1 76 ? 11.804 6.041 -41.560 1.00 88.31 76 PRO A O 1
ATOM 628 N N . ALA A 1 77 ? 12.304 6.626 -43.646 1.00 85.06 77 ALA A N 1
ATOM 629 C CA . ALA A 1 77 ? 13.744 6.526 -43.512 1.00 85.06 77 ALA A CA 1
ATOM 630 C C . ALA A 1 77 ? 14.318 7.612 -42.588 1.00 85.06 77 ALA A C 1
ATOM 632 O O . ALA A 1 77 ? 14.492 8.763 -42.989 1.00 85.06 77 ALA A O 1
ATOM 633 N N . ALA A 1 78 ? 14.679 7.227 -41.364 1.00 84.69 78 ALA A N 1
ATOM 634 C CA . ALA A 1 78 ? 15.320 8.116 -40.402 1.00 84.69 78 ALA A CA 1
ATOM 635 C C . ALA A 1 78 ? 16.848 8.216 -40.586 1.00 84.69 78 ALA A C 1
ATOM 637 O O . ALA A 1 78 ? 17.542 7.243 -40.901 1.00 84.69 78 ALA A O 1
ATOM 638 N N . GLU A 1 79 ? 17.404 9.396 -40.308 1.00 84.88 79 GLU A N 1
ATOM 639 C CA . GLU A 1 79 ? 18.816 9.505 -39.929 1.00 84.88 79 GLU A CA 1
ATOM 640 C C . GLU A 1 79 ? 18.976 8.987 -38.500 1.00 84.88 79 GLU A C 1
ATOM 642 O O . GLU A 1 79 ? 18.279 9.462 -37.616 1.00 84.88 79 GLU A O 1
ATOM 647 N N . LEU A 1 80 ? 19.920 8.075 -38.248 1.00 85.81 80 LEU A N 1
ATOM 648 C CA . LEU A 1 80 ? 20.159 7.520 -36.915 1.00 85.81 80 LEU A CA 1
ATOM 649 C C . LEU A 1 80 ? 21.626 7.655 -36.492 1.00 85.81 80 LEU A C 1
ATOM 651 O O . LEU A 1 80 ? 22.536 7.140 -37.147 1.00 85.81 80 LEU A O 1
ATOM 655 N N . GLN A 1 81 ? 21.863 8.255 -35.325 1.00 86.44 81 GLN A N 1
ATOM 656 C CA . GLN A 1 81 ? 23.147 8.207 -34.631 1.00 86.44 81 GLN A CA 1
ATOM 657 C C . GLN A 1 81 ? 23.038 7.474 -33.291 1.00 86.44 81 GLN A C 1
ATOM 659 O O . GLN A 1 81 ? 22.581 8.044 -32.303 1.00 86.44 81 GLN A O 1
ATOM 664 N N . VAL A 1 82 ? 23.559 6.246 -33.237 1.00 84.25 82 VAL A N 1
ATOM 665 C CA . VAL A 1 82 ? 23.715 5.470 -31.999 1.00 84.25 82 VAL A CA 1
ATOM 666 C C . VAL A 1 82 ? 25.058 5.802 -31.351 1.00 84.25 82 VAL A C 1
ATOM 668 O O . VAL A 1 82 ? 26.106 5.692 -31.993 1.00 84.25 82 VAL A O 1
ATOM 671 N N . THR A 1 83 ? 25.054 6.140 -30.064 1.00 83.56 83 THR A N 1
ATOM 672 C CA . THR A 1 83 ? 26.242 6.188 -29.201 1.00 83.56 83 THR A CA 1
ATOM 673 C C . THR A 1 83 ? 26.031 5.254 -28.020 1.00 83.56 83 THR A C 1
ATOM 675 O O . THR A 1 83 ? 25.107 5.446 -27.246 1.00 83.56 83 THR A O 1
ATOM 678 N N . SER A 1 84 ? 26.901 4.258 -27.850 1.00 80.38 84 SER A N 1
ATOM 679 C CA . SER A 1 84 ? 26.859 3.333 -26.714 1.00 80.38 84 SER A CA 1
ATOM 680 C C . SER A 1 84 ? 28.181 3.332 -25.950 1.00 80.38 84 SER A C 1
ATOM 682 O O . SER A 1 84 ? 29.265 3.368 -26.541 1.00 80.38 84 SER A O 1
ATOM 684 N N . ILE A 1 85 ? 28.085 3.265 -24.624 1.00 79.94 85 ILE A N 1
ATOM 685 C CA . ILE A 1 85 ? 29.198 3.117 -23.683 1.00 79.94 85 ILE A CA 1
ATOM 686 C C . ILE A 1 85 ? 28.947 1.812 -22.907 1.00 79.94 85 ILE A C 1
ATOM 688 O O . ILE A 1 85 ? 28.399 1.854 -21.803 1.00 79.94 85 ILE A O 1
ATOM 692 N N . PRO A 1 86 ? 29.311 0.632 -23.456 1.00 72.31 86 PRO A N 1
ATOM 693 C CA . PRO A 1 86 ? 28.853 -0.658 -22.926 1.00 72.31 86 PRO A CA 1
ATOM 694 C C . PRO A 1 86 ? 29.242 -0.901 -21.463 1.00 72.31 86 PRO A C 1
ATOM 696 O O . PRO A 1 86 ? 28.454 -1.431 -20.691 1.00 72.31 86 PRO A O 1
ATOM 699 N N . ARG A 1 87 ? 30.432 -0.437 -21.053 1.00 70.38 87 ARG A N 1
ATOM 700 C CA . ARG A 1 87 ? 30.927 -0.517 -19.663 1.00 70.38 87 ARG A CA 1
ATOM 701 C C . ARG A 1 87 ? 30.094 0.255 -18.638 1.00 70.38 87 ARG A C 1
ATOM 703 O O . ARG A 1 87 ? 30.244 0.004 -17.450 1.00 70.38 87 ARG A O 1
ATOM 710 N N . GLN A 1 88 ? 29.297 1.218 -19.088 1.00 72.38 88 GLN A N 1
ATOM 711 C CA . GLN A 1 88 ? 28.408 2.019 -18.248 1.00 72.38 88 GLN A CA 1
ATOM 712 C C . GLN A 1 88 ? 26.930 1.712 -18.541 1.00 72.38 88 GLN A C 1
ATOM 714 O O . GLN A 1 88 ? 26.071 2.378 -17.986 1.00 72.38 88 GLN A O 1
ATOM 719 N N . ALA A 1 89 ? 26.643 0.756 -19.440 1.00 76.62 89 ALA A N 1
ATOM 720 C CA . ALA A 1 89 ? 25.302 0.441 -19.939 1.00 76.62 89 ALA A CA 1
ATOM 721 C C . ALA A 1 89 ? 24.484 1.682 -20.365 1.00 76.62 89 ALA A C 1
ATOM 723 O O . ALA A 1 89 ? 23.264 1.725 -20.216 1.00 76.62 89 ALA A O 1
ATOM 724 N N . LYS A 1 90 ? 25.176 2.680 -20.937 1.00 82.62 90 LYS A N 1
ATOM 725 C CA . LYS A 1 90 ? 24.563 3.885 -21.510 1.00 82.62 90 LYS A CA 1
ATOM 726 C C . LYS A 1 90 ? 24.423 3.734 -23.013 1.00 82.62 90 LYS A C 1
ATOM 728 O O . LYS A 1 90 ? 25.376 3.316 -23.685 1.00 82.62 90 LYS A O 1
ATOM 733 N N . ILE A 1 91 ? 23.270 4.106 -23.546 1.00 85.94 91 ILE A N 1
ATOM 734 C CA . ILE A 1 91 ? 23.022 4.180 -24.981 1.00 85.94 91 ILE A CA 1
ATOM 735 C C . ILE A 1 91 ? 22.120 5.370 -25.294 1.00 85.94 91 ILE A C 1
ATOM 737 O O . ILE A 1 91 ? 21.062 5.522 -24.698 1.00 85.94 91 ILE A O 1
ATOM 741 N N . SER A 1 92 ? 22.543 6.204 -26.237 1.00 89.31 92 SER A N 1
ATOM 742 C CA . SER A 1 92 ? 21.727 7.282 -26.782 1.00 89.31 92 SER A CA 1
ATOM 743 C C . SER A 1 92 ? 21.584 7.145 -28.288 1.00 89.31 92 SER A C 1
ATOM 745 O O . SER A 1 92 ? 22.519 6.759 -28.999 1.00 89.31 92 SER A O 1
ATOM 747 N N . TYR A 1 93 ? 20.392 7.471 -28.762 1.00 89.19 93 TYR A N 1
ATOM 748 C CA . TYR A 1 93 ? 20.026 7.553 -30.161 1.00 89.19 93 TYR A CA 1
ATOM 749 C C . TYR A 1 93 ? 19.661 9.009 -30.437 1.00 89.19 93 TYR A C 1
ATOM 751 O O . TYR A 1 93 ? 19.020 9.666 -29.621 1.00 89.19 93 TYR A O 1
ATOM 759 N N . ASN A 1 94 ? 20.123 9.528 -31.566 1.00 89.31 94 ASN A N 1
ATOM 760 C CA . ASN A 1 94 ? 19.672 10.813 -32.085 1.00 89.31 94 ASN A CA 1
ATOM 761 C C . ASN A 1 94 ? 19.079 10.496 -33.448 1.00 89.31 94 ASN A C 1
ATOM 763 O O . ASN A 1 94 ? 19.795 9.933 -34.289 1.00 89.31 94 ASN A O 1
ATOM 767 N N . PHE A 1 95 ? 17.806 10.809 -33.634 1.00 84.19 95 PHE A N 1
ATOM 768 C CA . PHE A 1 95 ? 17.130 10.674 -34.909 1.00 84.19 95 PHE A CA 1
ATOM 769 C C . PHE A 1 95 ? 17.098 12.060 -35.544 1.00 84.19 95 PHE A C 1
ATOM 771 O O . PHE A 1 95 ? 16.612 13.014 -34.949 1.00 84.19 95 PHE A O 1
ATOM 778 N N . GLY A 1 96 ? 17.751 12.203 -36.694 1.00 82.69 96 GLY A N 1
ATOM 779 C CA . GLY A 1 96 ? 17.905 13.500 -37.351 1.00 82.69 96 GLY A CA 1
ATOM 780 C C . GLY A 1 96 ? 16.713 13.789 -38.252 1.00 82.69 96 GLY A C 1
ATOM 781 O O . GLY A 1 96 ? 15.605 14.073 -37.810 1.00 82.69 96 GLY A O 1
ATOM 782 N N . HIS A 1 97 ? 16.945 13.679 -39.556 1.00 73.88 97 HIS A N 1
ATOM 783 C CA . HIS A 1 97 ? 15.868 13.618 -40.538 1.00 73.88 97 HIS A CA 1
ATOM 784 C C . HIS A 1 97 ? 14.823 12.538 -40.174 1.00 73.88 97 HIS A C 1
ATOM 786 O O . HIS A 1 97 ? 15.195 11.443 -39.740 1.00 73.88 97 HIS A O 1
ATOM 792 N N . SER A 1 98 ? 13.544 12.878 -40.376 1.00 77.62 98 SER A N 1
ATOM 793 C CA . SER A 1 98 ? 12.323 12.118 -40.034 1.00 77.62 98 SER A CA 1
ATOM 794 C C . SER A 1 98 ? 11.906 12.056 -38.556 1.00 77.62 98 SER A C 1
ATOM 796 O O . SER A 1 98 ? 10.903 11.414 -38.247 1.00 77.62 98 SER A O 1
ATOM 798 N N . ALA A 1 99 ? 12.576 12.777 -37.650 1.00 80.38 99 ALA A N 1
ATOM 799 C CA . ALA A 1 99 ? 12.021 13.037 -36.318 1.00 80.38 99 ALA A CA 1
ATOM 800 C C . ALA A 1 99 ? 10.686 13.817 -36.387 1.00 80.38 99 ALA A C 1
ATOM 802 O O . ALA A 1 99 ? 10.413 14.542 -37.347 1.00 80.38 99 ALA A O 1
ATOM 803 N N . GLY A 1 100 ? 9.835 13.647 -35.374 1.00 85.50 100 GLY A N 1
ATOM 804 C CA . GLY A 1 100 ? 8.481 14.205 -35.316 1.00 85.50 100 GLY A CA 1
ATOM 805 C C . GLY A 1 100 ? 7.428 13.436 -36.130 1.00 85.50 100 GLY A C 1
ATOM 806 O O . GLY A 1 100 ? 6.295 13.903 -36.237 1.00 85.50 100 GLY A O 1
ATOM 807 N N . ARG A 1 101 ? 7.768 12.278 -36.719 1.00 89.56 101 ARG A N 1
ATOM 808 C CA . ARG A 1 101 ? 6.856 11.447 -37.531 1.00 89.56 101 ARG A CA 1
ATOM 809 C C . ARG A 1 101 ? 6.771 10.020 -36.992 1.00 89.56 101 ARG A C 1
ATOM 811 O O . ARG A 1 101 ? 7.785 9.474 -36.562 1.00 89.56 101 ARG A O 1
ATOM 818 N N . SER A 1 102 ? 5.592 9.403 -37.066 1.00 93.75 102 SER A N 1
ATOM 819 C CA . SER A 1 102 ? 5.416 7.966 -36.805 1.00 93.75 102 SER A CA 1
ATOM 820 C C . SER A 1 102 ? 6.376 7.150 -37.676 1.00 93.75 102 SER A C 1
ATOM 822 O O . SER A 1 102 ? 6.407 7.356 -38.890 1.00 93.75 102 SER A O 1
ATOM 824 N N . THR A 1 103 ? 7.192 6.284 -37.069 1.00 92.00 103 THR A N 1
ATOM 825 C CA . THR A 1 103 ? 8.236 5.516 -37.768 1.00 92.00 103 THR A CA 1
ATOM 826 C C . THR A 1 103 ? 8.260 4.058 -37.321 1.00 92.00 103 THR A C 1
ATOM 828 O O . THR A 1 103 ? 8.444 3.775 -36.136 1.00 92.00 103 THR A O 1
ATOM 831 N N . GLU A 1 104 ? 8.134 3.127 -38.271 1.00 92.31 104 GLU A N 1
ATOM 832 C CA . GLU A 1 104 ? 8.410 1.704 -38.060 1.00 92.31 104 GLU A CA 1
ATOM 833 C C . GLU A 1 104 ? 9.903 1.403 -38.271 1.00 92.31 104 GLU A C 1
ATOM 835 O O . GLU A 1 104 ? 10.506 1.769 -39.282 1.00 92.31 104 GLU A O 1
ATOM 840 N N . ILE A 1 105 ? 10.492 0.685 -37.315 1.00 89.81 105 ILE A N 1
ATOM 841 C CA . ILE A 1 105 ? 11.843 0.130 -37.362 1.00 89.81 105 ILE A CA 1
ATOM 842 C C . ILE A 1 105 ? 11.731 -1.397 -37.293 1.00 89.81 105 ILE A C 1
ATOM 844 O O . ILE A 1 105 ? 11.387 -1.959 -36.253 1.00 89.81 105 ILE A O 1
ATOM 848 N N . SER A 1 106 ? 12.045 -2.077 -38.393 1.00 88.69 106 SER A N 1
ATOM 849 C CA . SER A 1 106 ? 11.974 -3.536 -38.538 1.00 88.69 106 SER A CA 1
ATOM 850 C C . SER A 1 106 ? 13.387 -4.146 -38.509 1.00 88.69 106 SER A C 1
ATOM 852 O O . SER A 1 106 ? 14.182 -3.939 -39.421 1.00 88.69 106 SER A O 1
ATOM 854 N N . PHE A 1 107 ? 13.733 -4.919 -37.476 1.00 85.75 107 PHE A N 1
ATOM 855 C CA . PHE A 1 107 ? 14.984 -5.683 -37.377 1.00 85.75 107 PHE A CA 1
ATOM 856 C C . PHE A 1 107 ? 14.772 -7.143 -37.789 1.00 85.75 107 PHE A C 1
ATOM 858 O O . PHE A 1 107 ? 13.912 -7.833 -37.242 1.00 85.75 107 PHE A O 1
ATOM 865 N N . ARG A 1 108 ? 15.616 -7.655 -38.689 1.00 84.81 108 ARG A N 1
ATOM 866 C CA . ARG A 1 108 ? 15.607 -9.056 -39.137 1.00 84.81 108 ARG A CA 1
ATOM 867 C C . ARG A 1 108 ? 17.005 -9.657 -39.059 1.00 84.81 108 ARG A C 1
ATOM 869 O O . ARG A 1 108 ? 17.986 -9.026 -39.450 1.00 84.81 108 ARG A O 1
ATOM 876 N N . ALA A 1 109 ? 17.100 -10.911 -38.628 1.00 79.12 109 ALA A N 1
ATOM 877 C CA . ALA A 1 109 ? 18.310 -11.717 -38.771 1.00 79.12 109 ALA A CA 1
ATOM 878 C C . ALA A 1 109 ? 18.044 -12.911 -39.695 1.00 79.12 109 ALA A C 1
ATOM 880 O O . ALA A 1 109 ? 16.995 -13.534 -39.605 1.00 79.12 109 ALA A O 1
ATOM 881 N N . GLN A 1 110 ? 19.009 -13.239 -40.553 1.00 77.25 110 GLN A N 1
ATOM 882 C CA . GLN A 1 110 ? 19.000 -14.426 -41.409 1.00 77.25 110 GLN A CA 1
ATOM 883 C C . GLN A 1 110 ? 20.297 -15.215 -41.215 1.00 77.25 110 GLN A C 1
ATOM 885 O O . GLN A 1 110 ? 21.380 -14.628 -41.195 1.00 77.25 110 GLN A O 1
ATOM 890 N N . GLY A 1 111 ? 20.194 -16.532 -41.082 1.00 66.25 111 GLY A N 1
ATOM 891 C CA . GLY A 1 111 ? 21.253 -17.457 -40.689 1.00 66.25 111 GLY A CA 1
ATOM 892 C C . GLY A 1 111 ? 21.317 -17.702 -39.173 1.00 66.25 111 GLY A C 1
ATOM 893 O O . GLY A 1 111 ? 21.452 -16.776 -38.365 1.00 66.25 111 GLY A O 1
ATOM 894 N N . GLY A 1 112 ? 21.283 -18.980 -38.784 1.00 65.56 112 GLY A N 1
ATOM 895 C CA . GLY A 1 112 ? 21.376 -19.443 -37.393 1.00 65.56 112 GLY A CA 1
ATOM 896 C C . GLY A 1 112 ? 20.025 -19.528 -36.670 1.00 65.56 112 GLY A C 1
ATOM 897 O O . GLY A 1 112 ? 18.971 -19.521 -37.288 1.00 65.56 112 GLY A O 1
ATOM 898 N N . ALA A 1 113 ? 20.041 -19.599 -35.337 1.00 60.78 113 ALA A N 1
ATOM 899 C CA . ALA A 1 113 ? 18.845 -19.883 -34.527 1.00 60.78 113 ALA A CA 1
ATOM 900 C C . ALA A 1 113 ? 17.737 -18.799 -34.536 1.00 60.78 113 ALA A C 1
ATOM 902 O O . ALA A 1 113 ? 16.721 -18.989 -33.881 1.00 60.78 113 ALA A O 1
ATOM 903 N N . LEU A 1 114 ? 17.926 -17.671 -35.236 1.00 61.00 114 LEU A N 1
ATOM 904 C CA . LEU A 1 114 ? 16.956 -16.564 -35.330 1.00 61.00 114 LEU A CA 1
ATOM 905 C C . LEU A 1 114 ? 16.535 -16.260 -36.786 1.00 61.00 114 LEU A C 1
ATOM 907 O O . LEU A 1 114 ? 16.040 -15.169 -37.043 1.00 61.00 114 LEU A O 1
ATOM 911 N N . ASP A 1 115 ? 16.751 -17.188 -37.728 1.00 65.62 115 ASP A N 1
ATOM 912 C CA . ASP A 1 115 ? 16.599 -17.009 -39.195 1.00 65.62 115 ASP A CA 1
ATOM 913 C C . ASP A 1 115 ? 15.196 -16.564 -39.671 1.00 65.62 115 ASP A C 1
ATOM 915 O O . ASP A 1 115 ? 15.014 -16.162 -40.816 1.00 65.62 115 ASP A O 1
ATOM 919 N N . ASN A 1 116 ? 14.191 -16.633 -38.792 1.00 71.12 116 ASN A N 1
ATOM 920 C CA . ASN A 1 116 ? 12.786 -16.350 -39.096 1.00 71.12 116 ASN A CA 1
ATOM 921 C C . ASN A 1 116 ? 12.102 -15.428 -38.071 1.00 71.12 116 ASN A C 1
ATOM 923 O O . ASN A 1 116 ? 10.874 -15.405 -38.003 1.00 71.12 116 ASN A O 1
ATOM 927 N N . ILE A 1 117 ? 12.875 -14.680 -37.273 1.00 73.38 117 ILE A N 1
ATOM 928 C CA . ILE A 1 117 ? 12.340 -13.721 -36.295 1.00 73.38 117 ILE A CA 1
ATOM 929 C C . ILE A 1 117 ? 12.555 -12.291 -36.800 1.00 73.38 117 ILE A C 1
ATOM 931 O O . ILE A 1 117 ? 13.690 -11.871 -37.051 1.00 73.38 117 ILE A O 1
ATOM 935 N N . ILE A 1 118 ? 11.458 -11.543 -36.911 1.00 82.56 118 ILE A N 1
ATOM 936 C CA . ILE A 1 118 ? 11.439 -10.104 -37.182 1.00 82.56 118 ILE A CA 1
ATOM 937 C C . ILE A 1 118 ? 10.977 -9.401 -35.904 1.00 82.56 118 ILE A C 1
ATOM 939 O O . ILE A 1 118 ? 9.979 -9.786 -35.305 1.00 82.56 118 ILE A O 1
ATOM 943 N N . GLN A 1 119 ? 11.710 -8.382 -35.471 1.00 86.00 119 GLN A N 1
ATOM 944 C CA . GLN A 1 119 ? 11.307 -7.489 -34.384 1.00 86.00 119 GLN A CA 1
ATOM 945 C C . GLN A 1 119 ? 10.906 -6.151 -34.995 1.00 86.00 119 GLN A C 1
ATOM 947 O O . GLN A 1 119 ? 11.704 -5.574 -35.729 1.00 86.00 119 GLN A O 1
ATOM 952 N N . ARG A 1 120 ? 9.707 -5.651 -34.701 1.00 88.75 120 ARG A N 1
ATOM 953 C CA . ARG A 1 120 ? 9.241 -4.333 -35.147 1.00 88.75 120 ARG A CA 1
ATOM 954 C C . ARG A 1 120 ? 9.082 -3.392 -33.967 1.00 88.75 120 ARG A C 1
ATOM 956 O O . ARG A 1 120 ? 8.608 -3.807 -32.912 1.00 88.75 120 ARG A O 1
ATOM 963 N N . PHE A 1 121 ? 9.416 -2.129 -34.178 1.00 90.62 121 PHE A N 1
ATOM 964 C CA . PHE A 1 121 ? 9.154 -1.030 -33.258 1.00 90.62 121 PHE A CA 1
ATOM 965 C C . PHE A 1 121 ? 8.452 0.077 -34.041 1.00 90.62 121 PHE A C 1
ATOM 967 O O . PHE A 1 121 ? 9.061 0.625 -34.950 1.00 90.62 121 PHE A O 1
ATOM 974 N N . VAL A 1 122 ? 7.205 0.407 -33.717 1.00 92.31 122 VAL A N 1
ATOM 975 C CA . VAL A 1 122 ? 6.543 1.621 -34.222 1.00 92.31 122 VAL A CA 1
ATOM 976 C C . VAL A 1 122 ? 6.672 2.678 -33.137 1.00 92.31 122 VAL A C 1
ATOM 978 O O . VAL A 1 122 ? 6.264 2.418 -32.008 1.00 92.31 122 VAL A O 1
ATOM 981 N N . ILE A 1 123 ? 7.273 3.824 -33.450 1.00 92.88 123 ILE A N 1
ATOM 982 C CA . ILE A 1 123 ? 7.478 4.938 -32.515 1.00 92.88 123 ILE A CA 1
ATOM 983 C C . ILE A 1 123 ? 6.732 6.156 -33.057 1.00 92.88 123 ILE A C 1
ATOM 985 O O . ILE A 1 123 ? 6.999 6.566 -34.187 1.00 92.88 123 ILE A O 1
ATOM 989 N N . ASP A 1 124 ? 5.809 6.720 -32.275 1.00 93.31 124 ASP A N 1
ATOM 990 C CA . ASP A 1 124 ? 4.913 7.788 -32.726 1.00 93.31 124 ASP A CA 1
ATOM 991 C C . ASP A 1 124 ? 4.729 8.912 -31.685 1.00 93.31 124 ASP A C 1
ATOM 993 O O . ASP A 1 124 ? 4.134 8.666 -30.631 1.00 93.31 124 ASP A O 1
ATOM 997 N N . PRO A 1 125 ? 5.202 10.143 -31.958 1.00 92.81 125 PRO A N 1
ATOM 998 C CA . PRO A 1 125 ? 6.156 10.500 -33.015 1.00 92.81 125 PRO A CA 1
ATOM 999 C C . PRO A 1 125 ? 7.564 9.953 -32.716 1.00 92.81 125 PRO A C 1
ATOM 1001 O O . PRO A 1 125 ? 7.938 9.778 -31.560 1.00 92.81 125 PRO A O 1
ATOM 1004 N N . LEU A 1 126 ? 8.396 9.735 -33.740 1.00 92.06 126 LEU A N 1
ATOM 1005 C CA . LEU A 1 126 ? 9.818 9.441 -33.540 1.00 92.06 126 LEU A CA 1
ATOM 1006 C C . LEU A 1 126 ? 10.519 10.653 -32.881 1.00 92.06 126 LEU A C 1
ATOM 1008 O O . LEU A 1 126 ? 10.530 11.725 -33.491 1.00 92.06 126 LEU A O 1
ATOM 1012 N N . PRO A 1 127 ? 11.118 10.524 -31.683 1.00 92.50 127 PRO A N 1
ATOM 1013 C CA . PRO A 1 127 ? 11.796 11.633 -31.006 1.00 92.50 127 PRO A CA 1
ATOM 1014 C C . PRO A 1 127 ? 13.073 12.069 -31.743 1.00 92.50 127 PRO A C 1
ATOM 1016 O O . PRO A 1 127 ? 13.711 11.239 -32.385 1.00 92.50 127 PRO A O 1
ATOM 1019 N N . GLU A 1 128 ? 13.517 13.327 -31.615 1.00 92.06 128 GLU A N 1
ATOM 1020 C CA . GLU A 1 128 ? 14.847 13.746 -32.110 1.00 92.06 128 GLU A CA 1
ATOM 1021 C C . GLU A 1 128 ? 15.985 13.084 -31.307 1.00 92.06 128 GLU A C 1
ATOM 1023 O O . GLU A 1 128 ? 17.088 12.840 -31.808 1.00 92.06 128 GLU A O 1
ATOM 1028 N N . TYR A 1 129 ? 15.728 12.771 -30.039 1.00 92.00 129 TYR A N 1
ATOM 1029 C CA . TYR A 1 129 ? 16.689 12.259 -29.077 1.00 92.00 129 TYR A CA 1
ATOM 1030 C C . TYR A 1 129 ? 16.021 11.284 -28.108 1.00 92.00 129 TYR A C 1
ATOM 1032 O O . TYR A 1 129 ? 14.992 11.571 -27.505 1.00 92.00 129 TYR A O 1
ATOM 1040 N N . MET A 1 130 ? 16.661 10.141 -27.875 1.00 91.81 130 MET A N 1
ATOM 1041 C CA . MET A 1 130 ? 16.332 9.275 -26.744 1.00 91.81 130 MET A CA 1
ATOM 1042 C C . MET A 1 130 ? 17.625 8.751 -26.113 1.00 91.81 130 MET A C 1
ATOM 1044 O O . MET A 1 130 ? 18.583 8.403 -26.811 1.00 91.81 130 MET A O 1
ATOM 1048 N N . SER A 1 131 ? 17.672 8.662 -24.791 1.00 90.88 131 SER A N 1
ATOM 1049 C CA . SER A 1 131 ? 18.828 8.157 -24.057 1.00 90.88 131 SER A CA 1
ATOM 1050 C C . SER A 1 131 ? 18.403 7.266 -22.907 1.00 90.88 131 SER A C 1
ATOM 1052 O O . SER A 1 131 ? 17.420 7.537 -22.226 1.00 90.88 131 SER A O 1
ATOM 1054 N N . PHE A 1 132 ? 19.182 6.212 -22.694 1.00 89.62 132 PHE A N 1
ATOM 1055 C CA . PHE A 1 132 ? 19.006 5.220 -21.650 1.00 89.62 132 PHE A CA 1
ATOM 1056 C C . PHE A 1 132 ? 20.321 5.051 -20.890 1.00 89.62 132 PHE A C 1
ATOM 1058 O O . PHE A 1 132 ? 21.381 4.842 -21.488 1.00 89.62 132 PHE A O 1
ATOM 1065 N N . ASP A 1 133 ? 20.243 5.103 -19.568 1.00 86.81 133 ASP A N 1
ATOM 1066 C CA . ASP A 1 133 ? 21.349 4.916 -18.637 1.00 86.81 133 ASP A CA 1
ATOM 1067 C C . ASP A 1 133 ? 20.928 3.887 -17.585 1.00 86.81 133 ASP A C 1
ATOM 1069 O O . ASP A 1 133 ? 20.143 4.188 -16.685 1.00 86.81 133 ASP A O 1
ATOM 1073 N N . LEU A 1 134 ? 21.402 2.648 -17.740 1.00 79.25 134 LEU A N 1
ATOM 1074 C CA . LEU A 1 134 ? 21.071 1.538 -16.850 1.00 79.25 134 LEU A CA 1
ATOM 1075 C C . LEU A 1 134 ? 22.251 1.230 -15.918 1.00 79.25 134 LEU A C 1
ATOM 1077 O O . LEU A 1 134 ? 23.047 0.318 -16.151 1.00 79.25 134 LEU A O 1
ATOM 1081 N N . THR A 1 135 ? 22.358 1.964 -14.814 1.00 74.69 135 THR A N 1
ATOM 1082 C CA . THR A 1 135 ? 23.416 1.754 -13.818 1.00 74.69 135 THR A CA 1
ATOM 1083 C C . THR A 1 135 ? 23.035 0.612 -12.859 1.00 74.69 135 THR A C 1
ATOM 1085 O O . THR A 1 135 ? 22.591 0.818 -11.730 1.00 74.69 135 THR A O 1
ATOM 1088 N N . VAL A 1 136 ? 23.227 -0.636 -13.315 1.00 62.34 136 VAL A N 1
ATOM 1089 C CA . VAL A 1 136 ? 22.935 -1.870 -12.541 1.00 62.34 136 VAL A CA 1
ATOM 1090 C C . VAL A 1 136 ? 23.872 -2.047 -11.336 1.00 62.34 136 VAL A C 1
ATOM 1092 O O . VAL A 1 136 ? 23.472 -2.569 -10.296 1.00 62.34 136 VAL A O 1
ATOM 1095 N N . LEU A 1 137 ? 25.135 -1.630 -11.468 1.00 54.56 137 LEU A N 1
ATOM 1096 C CA . LEU A 1 137 ? 26.157 -1.733 -10.421 1.00 54.56 137 LEU A CA 1
ATOM 1097 C C . LEU A 1 137 ? 26.383 -0.361 -9.779 1.00 54.56 137 LEU A C 1
ATOM 1099 O O . LEU A 1 137 ? 26.758 0.584 -10.468 1.00 54.56 137 LEU A O 1
ATOM 1103 N N . GLY A 1 138 ? 26.203 -0.266 -8.461 1.00 64.50 138 GLY A N 1
ATOM 1104 C CA . GLY A 1 138 ? 26.269 0.999 -7.725 1.00 64.50 138 GLY A CA 1
ATOM 1105 C C . GLY A 1 138 ? 24.874 1.499 -7.367 1.00 64.50 138 GLY A C 1
ATOM 1106 O O . GLY A 1 138 ? 24.226 0.903 -6.512 1.00 64.50 138 GLY A O 1
ATOM 1107 N N . GLU A 1 139 ? 24.427 2.575 -8.017 1.00 62.19 139 GLU A N 1
ATOM 1108 C CA . GLU A 1 139 ? 23.197 3.312 -7.675 1.00 62.19 139 GLU A CA 1
ATOM 1109 C C . GLU A 1 139 ? 21.884 2.559 -7.953 1.00 62.19 139 GLU A C 1
ATOM 1111 O O . GLU A 1 139 ? 20.847 2.989 -7.458 1.00 62.19 139 GLU A O 1
ATOM 1116 N N . ARG A 1 140 ? 21.923 1.439 -8.698 1.00 79.56 140 ARG A N 1
ATOM 1117 C CA . ARG A 1 140 ? 20.754 0.606 -9.053 1.00 79.56 140 ARG A CA 1
ATOM 1118 C C . ARG A 1 140 ? 19.605 1.450 -9.604 1.00 79.56 140 ARG A C 1
ATOM 1120 O O . ARG A 1 140 ? 18.509 1.508 -9.047 1.00 79.56 140 ARG A O 1
ATOM 1127 N N . SER A 1 141 ? 19.907 2.144 -10.691 1.00 85.62 141 SER A N 1
ATOM 1128 C CA . SER A 1 141 ? 19.015 3.115 -11.303 1.00 85.62 141 SER A CA 1
ATOM 1129 C C . SER A 1 141 ? 18.901 2.909 -12.809 1.00 85.62 141 SER A C 1
ATOM 1131 O O . SER A 1 141 ? 19.820 2.436 -13.483 1.00 85.62 141 SER A O 1
ATOM 1133 N N . PHE A 1 142 ? 17.740 3.284 -13.328 1.00 86.88 142 PHE A N 1
ATOM 1134 C CA . PHE A 1 142 ? 17.451 3.436 -14.741 1.00 86.88 142 PHE A CA 1
ATOM 1135 C C . PHE A 1 142 ? 17.035 4.886 -14.958 1.00 86.88 142 PHE A C 1
ATOM 1137 O O . PHE A 1 142 ? 16.068 5.353 -14.357 1.00 86.88 142 PHE A O 1
ATOM 1144 N N . THR A 1 143 ? 17.778 5.603 -15.793 1.00 89.62 143 THR A N 1
ATOM 1145 C CA . THR A 1 143 ? 17.373 6.928 -16.265 1.00 89.62 143 THR A CA 1
ATOM 1146 C C . THR A 1 143 ? 17.092 6.843 -17.754 1.00 89.62 143 THR A C 1
ATOM 1148 O O . THR A 1 143 ? 17.916 6.342 -18.520 1.00 89.62 143 THR A O 1
ATOM 1151 N N . TYR A 1 144 ? 15.928 7.339 -18.148 1.00 91.25 144 TYR A N 1
ATOM 1152 C CA . TYR A 1 144 ? 15.523 7.518 -19.529 1.00 91.25 144 TYR A CA 1
ATOM 1153 C C . TYR A 1 144 ? 15.146 8.985 -19.753 1.00 91.25 144 TYR A C 1
ATOM 1155 O O . TYR A 1 144 ? 14.506 9.610 -18.904 1.00 91.25 144 TYR A O 1
ATOM 1163 N N . GLU A 1 145 ? 15.584 9.528 -20.884 1.00 93.88 145 GLU A N 1
ATOM 1164 C CA . GLU A 1 145 ? 15.337 10.906 -21.309 1.00 93.88 145 GLU A CA 1
ATOM 1165 C C . GLU A 1 145 ? 15.035 10.946 -22.810 1.00 93.88 145 GLU A C 1
ATOM 1167 O O . GLU A 1 145 ? 15.674 10.237 -23.591 1.00 93.88 145 GLU A O 1
ATOM 1172 N N . SER A 1 146 ? 14.113 11.816 -23.213 1.00 94.00 146 SER A N 1
ATOM 1173 C CA . SER A 1 146 ? 13.799 12.149 -24.601 1.00 94.00 146 SER A CA 1
ATOM 1174 C C . SER A 1 146 ? 13.398 13.625 -24.730 1.00 94.00 146 SER A C 1
ATOM 1176 O O . SER A 1 146 ? 13.024 14.266 -23.748 1.00 94.00 146 SER A O 1
ATOM 1178 N N . ASP A 1 147 ? 13.510 14.186 -25.934 1.00 93.25 147 ASP A N 1
ATOM 1179 C CA . ASP A 1 147 ? 13.077 15.552 -26.258 1.00 93.25 147 ASP A CA 1
ATOM 1180 C C . ASP A 1 147 ? 11.551 15.732 -26.214 1.00 93.25 147 ASP A C 1
ATOM 1182 O O . ASP A 1 147 ? 11.077 16.832 -25.922 1.00 93.25 147 ASP A O 1
ATOM 1186 N N . GLN A 1 148 ? 10.785 14.666 -26.462 1.00 93.00 148 GLN A N 1
ATOM 1187 C CA . GLN A 1 148 ? 9.323 14.696 -26.510 1.00 93.00 148 GLN A CA 1
ATOM 1188 C C . GLN A 1 148 ? 8.696 13.407 -25.958 1.00 93.00 148 GLN A C 1
ATOM 1190 O O . GLN A 1 148 ? 9.376 12.405 -25.748 1.00 93.00 148 GLN A O 1
ATOM 1195 N N . SER A 1 149 ? 7.393 13.457 -25.679 1.00 92.12 149 SER A N 1
ATOM 1196 C CA . SER A 1 149 ? 6.612 12.261 -25.351 1.00 92.12 149 SER A CA 1
ATOM 1197 C C . SER A 1 149 ? 6.235 11.523 -26.634 1.00 92.12 149 SER A C 1
ATOM 1199 O O . SER A 1 149 ? 5.947 12.166 -27.645 1.00 92.12 149 SER A O 1
ATOM 1201 N N . TYR A 1 150 ? 6.236 10.192 -26.594 1.00 93.06 150 TYR A N 1
ATOM 1202 C CA . TYR A 1 150 ? 5.866 9.342 -27.724 1.00 93.06 150 TYR A CA 1
ATOM 1203 C C . TYR A 1 150 ? 5.241 8.029 -27.252 1.00 93.06 150 TYR A C 1
ATOM 1205 O O . TYR A 1 150 ? 5.494 7.561 -26.141 1.00 93.06 150 TYR A O 1
ATOM 1213 N N . SER A 1 151 ? 4.466 7.398 -28.123 1.00 93.50 151 SER A N 1
ATOM 1214 C CA . SER A 1 151 ? 4.000 6.023 -27.953 1.00 93.50 151 SER A CA 1
ATOM 1215 C C . SER A 1 151 ? 4.951 5.060 -28.669 1.00 93.50 151 SER A C 1
ATOM 1217 O O . SER A 1 151 ? 5.496 5.389 -29.724 1.00 93.50 151 SER A O 1
ATOM 1219 N N . VAL A 1 152 ? 5.176 3.866 -28.113 1.00 92.12 152 VAL A N 1
ATOM 1220 C CA . VAL A 1 152 ? 5.967 2.808 -28.757 1.00 92.12 152 VAL A CA 1
ATOM 1221 C C . VAL A 1 152 ? 5.262 1.457 -28.720 1.00 92.12 152 VAL A C 1
ATOM 1223 O O . VAL A 1 152 ? 4.984 0.894 -27.661 1.00 92.12 152 VAL A O 1
ATOM 1226 N N . THR A 1 153 ? 5.054 0.897 -29.906 1.00 89.56 153 THR A N 1
ATOM 1227 C CA . THR A 1 153 ? 4.591 -0.473 -30.108 1.00 89.56 153 THR A CA 1
ATOM 1228 C C . THR A 1 153 ? 5.779 -1.364 -30.475 1.00 89.56 153 THR A C 1
ATOM 1230 O O . THR A 1 153 ? 6.349 -1.220 -31.553 1.00 89.56 153 THR A O 1
ATOM 1233 N N . TYR A 1 154 ? 6.121 -2.336 -29.633 1.00 87.50 154 TYR A N 1
ATOM 1234 C CA . TYR A 1 154 ? 7.047 -3.423 -29.960 1.00 87.50 154 TYR A CA 1
ATOM 1235 C C . TYR A 1 154 ? 6.283 -4.686 -30.369 1.00 87.50 154 TYR A C 1
ATOM 1237 O O . TYR A 1 154 ? 5.340 -5.093 -29.692 1.00 87.50 154 TYR A O 1
ATOM 1245 N N . MET A 1 155 ? 6.701 -5.336 -31.453 1.00 84.75 155 MET A N 1
ATOM 1246 C CA . MET A 1 155 ? 6.132 -6.594 -31.947 1.00 84.75 155 MET A CA 1
ATOM 1247 C C . MET A 1 155 ? 7.242 -7.585 -32.290 1.00 84.75 155 MET A C 1
ATOM 1249 O O . MET A 1 155 ? 8.272 -7.210 -32.850 1.00 84.75 155 MET A O 1
ATOM 1253 N N . VAL A 1 156 ? 7.013 -8.867 -32.008 1.00 80.44 156 VAL A N 1
ATOM 1254 C CA . VAL A 1 156 ? 7.866 -9.966 -32.483 1.00 80.44 156 VAL A CA 1
ATOM 1255 C C . VAL A 1 156 ? 7.059 -10.836 -33.431 1.00 80.44 156 VAL A C 1
ATOM 1257 O O . VAL A 1 156 ? 6.090 -11.443 -32.999 1.00 80.44 156 VAL A O 1
ATOM 1260 N N . ASP A 1 157 ? 7.476 -10.939 -34.689 1.00 72.50 157 ASP A N 1
ATOM 1261 C CA . ASP A 1 157 ? 6.919 -11.882 -35.657 1.00 72.50 157 ASP A CA 1
ATOM 1262 C C . ASP A 1 157 ? 7.864 -13.079 -35.822 1.00 72.50 157 ASP A C 1
ATOM 1264 O O . ASP A 1 157 ? 8.990 -12.929 -36.307 1.00 72.50 157 ASP A O 1
ATOM 1268 N N . SER A 1 158 ? 7.402 -14.285 -35.480 1.00 63.41 158 SER A N 1
ATOM 1269 C CA . SER A 1 158 ? 8.045 -15.531 -35.923 1.00 63.41 158 SER A CA 1
ATOM 1270 C C . SER A 1 158 ? 7.350 -16.064 -37.174 1.00 63.41 158 SER A C 1
ATOM 1272 O O . SER A 1 158 ? 6.194 -16.485 -37.118 1.00 63.41 158 SER A O 1
ATOM 1274 N N . VAL A 1 159 ? 8.073 -16.109 -38.296 1.00 57.12 159 VAL A N 1
ATOM 1275 C CA . VAL A 1 159 ? 7.569 -16.655 -39.572 1.00 57.12 159 VAL A CA 1
ATOM 1276 C C . VAL A 1 159 ? 7.408 -18.186 -39.515 1.00 57.12 159 VAL A C 1
ATOM 1278 O O . VAL A 1 159 ? 6.686 -18.755 -40.330 1.00 57.12 159 VAL A O 1
ATOM 1281 N N . GLN A 1 160 ? 8.048 -18.864 -38.551 1.00 49.91 160 GLN A N 1
ATOM 1282 C CA . GLN A 1 160 ? 7.967 -20.324 -38.389 1.00 49.91 160 GLN A CA 1
ATOM 1283 C C . GLN A 1 160 ? 6.944 -20.787 -37.344 1.00 49.91 160 GLN A C 1
ATOM 1285 O O . GLN A 1 160 ? 6.292 -21.801 -37.577 1.00 49.91 160 GLN A O 1
ATOM 1290 N N . ASP A 1 161 ? 6.766 -20.049 -36.242 1.00 52.69 161 ASP A N 1
ATOM 1291 C CA . ASP A 1 161 ? 5.970 -20.511 -35.087 1.00 52.69 161 ASP A CA 1
ATOM 1292 C C . ASP A 1 161 ? 4.793 -19.590 -34.720 1.00 52.69 161 ASP A C 1
ATOM 1294 O O . ASP A 1 161 ? 4.129 -19.807 -33.711 1.00 52.69 161 ASP A O 1
ATOM 1298 N N . GLY A 1 162 ? 4.528 -18.536 -35.499 1.00 48.72 162 GLY A N 1
ATOM 1299 C CA . GLY A 1 162 ? 3.344 -17.674 -35.360 1.00 48.72 162 GLY A CA 1
ATOM 1300 C C . GLY A 1 162 ? 3.288 -16.774 -34.118 1.00 48.72 162 GLY A C 1
ATOM 1301 O O . GLY A 1 162 ? 2.488 -15.843 -34.112 1.00 48.72 162 GLY A O 1
ATOM 1302 N N . ASN A 1 163 ? 4.128 -17.015 -33.106 1.00 51.34 163 ASN A N 1
ATOM 1303 C CA . ASN A 1 163 ? 4.175 -16.297 -31.829 1.00 51.34 163 ASN A CA 1
ATOM 1304 C C . ASN A 1 163 ? 4.316 -14.774 -32.002 1.00 51.34 163 ASN A C 1
ATOM 1306 O O . ASN A 1 163 ? 5.431 -14.254 -32.010 1.00 51.34 163 ASN A O 1
ATOM 1310 N N . LEU A 1 164 ? 3.181 -14.075 -32.086 1.00 57.22 164 LEU A N 1
ATOM 1311 C CA . LEU A 1 164 ? 3.090 -12.624 -31.985 1.00 57.22 164 LEU A CA 1
ATOM 1312 C C . LEU A 1 164 ? 2.885 -12.245 -30.521 1.00 57.22 164 LEU A C 1
ATOM 1314 O O . LEU A 1 164 ? 1.866 -12.583 -29.919 1.00 57.22 164 LEU A O 1
ATOM 1318 N N . VAL A 1 165 ? 3.834 -11.493 -29.976 1.00 68.38 165 VAL A N 1
ATOM 1319 C CA . VAL A 1 165 ? 3.653 -10.740 -28.733 1.00 68.38 165 VAL A CA 1
ATOM 1320 C C . VAL A 1 165 ? 3.792 -9.266 -29.090 1.00 68.38 165 VAL A C 1
ATOM 1322 O O . VAL A 1 165 ? 4.846 -8.857 -29.581 1.00 68.38 165 VAL A O 1
ATOM 1325 N N . LYS A 1 166 ? 2.727 -8.487 -28.870 1.00 80.94 166 LYS A N 1
ATOM 1326 C CA . LYS A 1 166 ? 2.741 -7.021 -28.996 1.00 80.94 166 LYS A CA 1
ATOM 1327 C C . LYS A 1 166 ? 2.832 -6.426 -27.593 1.00 80.94 166 LYS A C 1
ATOM 1329 O O . LYS A 1 166 ? 1.968 -6.706 -26.764 1.00 80.94 166 LYS A O 1
ATOM 1334 N N . LEU A 1 167 ? 3.846 -5.609 -27.341 1.00 84.62 167 LEU A N 1
ATOM 1335 C CA . LEU A 1 167 ? 3.902 -4.693 -26.204 1.00 84.62 167 LEU A CA 1
ATOM 1336 C C . LEU A 1 167 ? 3.605 -3.287 -26.725 1.00 84.62 167 LEU A C 1
ATOM 1338 O O . LEU A 1 167 ? 4.195 -2.862 -27.710 1.00 84.62 167 LEU A O 1
ATOM 1342 N N . ASP A 1 168 ? 2.698 -2.582 -26.071 1.00 87.12 168 ASP A N 1
ATOM 1343 C CA . ASP A 1 168 ? 2.211 -1.267 -26.471 1.00 87.12 168 ASP A CA 1
ATOM 1344 C C . ASP A 1 168 ? 2.362 -0.316 -25.287 1.00 87.12 168 ASP A C 1
ATOM 1346 O O . ASP A 1 168 ? 1.805 -0.583 -24.222 1.00 87.12 168 ASP A O 1
ATOM 1350 N N . LEU A 1 169 ? 3.145 0.747 -25.446 1.00 90.38 169 LEU A N 1
ATOM 1351 C CA . LEU A 1 169 ? 3.348 1.778 -24.431 1.00 90.38 169 LEU A CA 1
ATOM 1352 C C . LEU A 1 169 ? 2.843 3.106 -25.001 1.00 90.38 169 LEU A C 1
ATOM 1354 O O . LEU A 1 169 ? 3.385 3.581 -25.994 1.00 90.38 169 LEU A O 1
ATOM 1358 N N . GLU A 1 170 ? 1.811 3.689 -24.402 1.00 91.75 170 GLU A N 1
ATOM 1359 C CA . GLU A 1 170 ? 1.223 4.961 -24.837 1.00 91.75 170 GLU A CA 1
ATOM 1360 C C . GLU A 1 170 ? 1.724 6.119 -23.973 1.00 91.75 170 GLU A C 1
ATOM 1362 O O . GLU A 1 170 ? 1.781 5.989 -22.751 1.00 91.75 170 GLU A O 1
ATOM 1367 N N . GLU A 1 171 ? 2.044 7.251 -24.607 1.00 90.62 171 GLU A N 1
ATOM 1368 C CA . GLU A 1 171 ? 2.428 8.505 -23.935 1.00 90.62 171 GLU A CA 1
ATOM 1369 C C . GLU A 1 171 ? 3.599 8.334 -22.945 1.00 90.62 171 GLU A C 1
ATOM 1371 O O . GLU A 1 171 ? 3.518 8.702 -21.773 1.00 90.62 171 GLU A O 1
ATOM 1376 N N . LEU A 1 172 ? 4.725 7.767 -23.399 1.00 91.56 172 LEU A N 1
ATOM 1377 C CA . LEU A 1 172 ? 5.923 7.688 -22.561 1.00 91.56 172 LEU A CA 1
ATOM 1378 C C . LEU A 1 172 ? 6.415 9.098 -22.183 1.00 91.56 172 LEU A C 1
ATOM 1380 O O . LEU A 1 172 ? 6.490 9.970 -23.054 1.00 91.56 172 LEU A O 1
ATOM 1384 N N . PRO A 1 173 ? 6.800 9.337 -20.917 1.00 91.69 173 PRO A N 1
ATOM 1385 C CA . PRO A 1 173 ? 7.271 10.641 -20.452 1.00 91.69 173 PRO A CA 1
ATOM 1386 C C . PRO A 1 173 ? 8.554 11.101 -21.165 1.00 91.69 173 PRO A C 1
ATOM 1388 O O . PRO A 1 173 ? 9.330 10.289 -21.667 1.00 91.69 173 PRO A O 1
ATOM 1391 N N . THR A 1 174 ? 8.847 12.405 -21.141 1.00 93.56 174 THR A N 1
ATOM 1392 C CA . THR A 1 174 ? 10.140 12.949 -21.613 1.00 93.56 174 THR A CA 1
ATOM 1393 C C . THR A 1 174 ? 11.293 12.606 -20.675 1.00 93.56 174 THR A C 1
ATOM 1395 O O . THR A 1 174 ? 12.452 12.598 -21.083 1.00 93.56 174 THR A O 1
ATOM 1398 N N . ARG A 1 175 ? 11.003 12.312 -19.404 1.00 94.06 175 ARG A N 1
ATOM 1399 C CA . ARG A 1 175 ? 11.990 11.836 -18.433 1.00 94.06 175 ARG A CA 1
ATOM 1400 C C . ARG A 1 175 ? 11.378 10.788 -17.515 1.00 94.06 175 ARG A C 1
ATOM 1402 O O . ARG A 1 175 ? 10.313 11.012 -16.949 1.00 94.06 175 ARG A O 1
ATOM 1409 N N . MET A 1 176 ? 12.108 9.699 -17.299 1.00 92.69 176 MET A N 1
ATOM 1410 C CA . MET A 1 176 ? 11.841 8.695 -16.270 1.00 92.69 176 MET A CA 1
ATOM 1411 C C . MET A 1 176 ? 13.124 8.449 -15.484 1.00 92.69 176 MET A C 1
ATOM 1413 O O . MET A 1 176 ? 14.165 8.136 -16.061 1.00 92.69 176 MET A O 1
ATOM 1417 N N . LYS A 1 177 ? 13.054 8.546 -14.159 1.00 91.62 177 LYS A N 1
ATOM 1418 C CA . LYS A 1 177 ? 14.090 8.045 -13.262 1.00 91.62 177 LYS A CA 1
ATOM 1419 C C . LYS A 1 177 ? 13.474 6.980 -12.368 1.00 91.62 177 LYS A C 1
ATOM 1421 O O . LYS A 1 177 ? 12.615 7.288 -11.552 1.00 91.62 177 LYS A O 1
ATOM 1426 N N . VAL A 1 178 ? 13.944 5.748 -12.511 1.00 89.62 178 VAL A N 1
ATOM 1427 C CA . VAL A 1 178 ? 13.645 4.642 -11.599 1.00 89.62 178 VAL A CA 1
ATOM 1428 C C . VAL A 1 178 ? 14.897 4.371 -10.778 1.00 89.62 178 VAL A C 1
ATOM 1430 O O . VAL A 1 178 ? 15.996 4.294 -11.329 1.00 89.62 178 VAL A O 1
ATOM 1433 N N . SER A 1 179 ? 14.761 4.193 -9.472 1.00 88.38 179 SER A N 1
ATOM 1434 C CA . SER A 1 179 ? 15.823 3.642 -8.632 1.00 88.38 179 SER A CA 1
ATOM 1435 C C . SER A 1 179 ? 15.267 2.593 -7.683 1.00 88.38 179 SER A C 1
ATOM 1437 O O . SER A 1 179 ? 14.131 2.701 -7.225 1.00 88.38 179 SER A O 1
ATOM 1439 N N . TRP A 1 180 ? 16.046 1.542 -7.428 1.00 86.38 180 TRP A N 1
ATOM 1440 C CA . TRP A 1 180 ? 15.608 0.424 -6.600 1.00 86.38 180 TRP A CA 1
ATOM 1441 C C . TRP A 1 180 ? 16.702 -0.053 -5.648 1.00 86.38 180 TRP A C 1
ATOM 1443 O O . TRP A 1 180 ? 17.851 -0.306 -6.014 1.00 86.38 180 TRP A O 1
ATOM 1453 N N . GLY A 1 181 ? 16.330 -0.227 -4.388 1.00 80.56 181 GLY A N 1
ATOM 1454 C CA . GLY A 1 181 ? 17.202 -0.707 -3.330 1.00 80.56 181 GLY A CA 1
ATOM 1455 C C . GLY A 1 181 ? 16.708 -2.036 -2.784 1.00 80.56 181 GLY A C 1
ATOM 1456 O O . GLY A 1 181 ? 15.520 -2.231 -2.567 1.00 80.56 181 GLY A O 1
ATOM 1457 N N . LEU A 1 182 ? 17.653 -2.932 -2.512 1.00 80.00 182 LEU A N 1
ATOM 1458 C CA . LEU A 1 182 ? 17.441 -4.101 -1.665 1.00 80.00 182 LEU A CA 1
ATOM 1459 C C . LEU A 1 182 ? 18.669 -4.234 -0.772 1.00 80.00 182 LEU A C 1
ATOM 1461 O O . LEU A 1 182 ? 19.787 -4.410 -1.277 1.00 80.00 182 LEU A O 1
ATOM 1465 N N . LYS A 1 183 ? 18.452 -4.129 0.536 1.00 79.06 183 LYS A N 1
ATOM 1466 C CA . LYS A 1 183 ? 19.448 -4.358 1.580 1.00 79.06 183 LYS A CA 1
ATOM 1467 C C . LYS A 1 183 ? 19.016 -5.602 2.348 1.00 79.06 183 LYS A C 1
ATOM 1469 O O . LYS A 1 183 ? 17.889 -5.658 2.824 1.00 79.06 183 LYS A O 1
ATOM 1474 N N . LEU A 1 184 ? 19.910 -6.579 2.448 1.00 77.69 184 LEU A N 1
ATOM 1475 C CA . LEU A 1 184 ? 19.723 -7.799 3.229 1.00 77.69 184 LEU A CA 1
ATOM 1476 C C . LEU A 1 184 ? 20.808 -7.833 4.303 1.00 77.69 184 LEU A C 1
ATOM 1478 O O . LEU A 1 184 ? 21.989 -7.710 3.968 1.00 77.69 184 LEU A O 1
ATOM 1482 N N . ASN A 1 185 ? 20.430 -8.013 5.565 1.00 81.56 185 ASN A N 1
ATOM 1483 C CA . ASN A 1 185 ? 21.358 -8.330 6.639 1.00 81.56 185 ASN A CA 1
ATOM 1484 C C . ASN A 1 185 ? 21.100 -9.758 7.125 1.00 81.56 185 ASN A C 1
ATOM 1486 O O . ASN A 1 185 ? 20.174 -10.019 7.885 1.00 81.56 185 ASN A O 1
ATOM 1490 N N . LEU A 1 186 ? 21.942 -10.693 6.682 1.00 82.56 186 LEU A N 1
ATOM 1491 C CA . LEU A 1 186 ? 21.812 -12.112 7.024 1.00 82.56 186 LEU A CA 1
ATOM 1492 C C . LEU A 1 186 ? 22.172 -12.425 8.488 1.00 82.56 186 LEU A C 1
ATOM 1494 O O . LEU A 1 186 ? 21.824 -13.501 8.962 1.00 82.56 186 LEU A O 1
ATOM 1498 N N . LEU A 1 187 ? 22.874 -11.523 9.187 1.00 84.81 187 LEU A N 1
ATOM 1499 C CA . LEU A 1 187 ? 23.225 -11.694 10.603 1.00 84.81 187 LEU A CA 1
ATOM 1500 C C . LEU A 1 187 ? 22.096 -11.222 11.526 1.00 84.81 187 LEU A C 1
ATOM 1502 O O . LEU A 1 187 ? 21.771 -11.916 12.479 1.00 84.81 187 LEU A O 1
ATOM 1506 N N . GLU A 1 188 ? 21.486 -10.077 11.212 1.00 82.94 188 GLU A N 1
ATOM 1507 C CA . GLU A 1 188 ? 20.316 -9.532 11.930 1.00 82.94 188 GLU A CA 1
ATOM 1508 C C . GLU A 1 188 ? 18.986 -10.160 11.463 1.00 82.94 188 GLU A C 1
ATOM 1510 O O . GLU A 1 188 ? 17.950 -9.924 12.071 1.00 82.94 188 GLU A O 1
ATOM 1515 N N . LYS A 1 189 ? 19.004 -10.951 10.379 1.00 84.25 189 LYS A N 1
ATOM 1516 C CA . LYS A 1 189 ? 17.819 -11.465 9.665 1.00 84.25 189 LYS A CA 1
ATOM 1517 C C . LYS A 1 189 ? 16.811 -10.375 9.253 1.00 84.25 189 LYS A C 1
ATOM 1519 O O . LYS A 1 189 ? 15.602 -10.600 9.267 1.00 84.25 189 LYS A O 1
ATOM 1524 N N . SER A 1 190 ? 17.307 -9.221 8.814 1.00 84.00 190 SER A N 1
ATOM 1525 C CA . SER A 1 190 ? 16.473 -8.112 8.341 1.00 84.00 190 SER A CA 1
ATOM 1526 C C . SER A 1 190 ? 16.625 -7.853 6.840 1.00 84.00 190 SER A C 1
ATOM 1528 O O . SER A 1 190 ? 17.688 -8.062 6.240 1.00 84.00 190 SER A O 1
ATOM 1530 N N . CYS A 1 191 ? 15.554 -7.374 6.211 1.00 75.81 191 CYS A N 1
ATOM 1531 C CA . CYS A 1 191 ? 15.541 -6.929 4.824 1.00 75.81 191 CYS A CA 1
ATOM 1532 C C . CYS A 1 191 ? 14.813 -5.590 4.669 1.00 75.81 191 CYS A C 1
ATOM 1534 O O . CYS A 1 191 ? 13.836 -5.311 5.359 1.00 75.81 191 CYS A O 1
ATOM 1536 N N . SER A 1 192 ? 15.274 -4.764 3.728 1.00 81.88 192 SER A N 1
ATOM 1537 C CA . SER A 1 192 ? 14.578 -3.537 3.336 1.00 81.88 192 SER A CA 1
ATOM 1538 C C . SER A 1 192 ? 14.612 -3.335 1.825 1.00 81.88 192 SER A C 1
ATOM 1540 O O . SER A 1 192 ? 15.696 -3.365 1.225 1.00 81.88 192 SER A O 1
ATOM 1542 N N . GLY A 1 193 ? 13.448 -3.075 1.237 1.00 79.81 193 GLY A N 1
ATOM 1543 C CA . GLY A 1 193 ? 13.258 -2.740 -0.170 1.00 79.81 193 GLY A CA 1
ATOM 1544 C C . GLY A 1 193 ? 12.855 -1.278 -0.365 1.00 79.81 193 GLY A C 1
ATOM 1545 O O . GLY A 1 193 ? 12.160 -0.698 0.468 1.00 79.81 193 GLY A O 1
ATOM 1546 N N . VAL A 1 194 ? 13.268 -0.685 -1.484 1.00 86.38 194 VAL A N 1
ATOM 1547 C CA . VAL A 1 194 ? 12.715 0.582 -1.983 1.00 86.38 194 VAL A CA 1
ATOM 1548 C C . VAL A 1 194 ? 12.601 0.533 -3.502 1.00 86.38 194 VAL A C 1
ATOM 1550 O O . VAL A 1 194 ? 13.503 0.024 -4.167 1.00 86.38 194 VAL A O 1
ATOM 1553 N N . ILE A 1 195 ? 11.512 1.075 -4.038 1.00 85.62 195 ILE A N 1
ATOM 1554 C CA . ILE A 1 195 ? 11.327 1.392 -5.454 1.00 85.62 195 ILE A CA 1
ATOM 1555 C C . ILE A 1 195 ? 10.862 2.847 -5.511 1.00 85.62 195 ILE A C 1
ATOM 1557 O O . ILE A 1 195 ? 9.852 3.192 -4.905 1.00 85.62 195 ILE A O 1
ATOM 1561 N N . ASP A 1 196 ? 11.618 3.688 -6.207 1.00 89.56 196 ASP A N 1
ATOM 1562 C CA . ASP A 1 196 ? 11.363 5.120 -6.372 1.00 89.56 196 ASP A CA 1
ATOM 1563 C C . ASP A 1 196 ? 11.312 5.447 -7.869 1.00 89.56 196 ASP A C 1
ATOM 1565 O O . ASP A 1 196 ? 12.275 5.189 -8.598 1.00 89.56 196 ASP A O 1
ATOM 1569 N N . LEU A 1 197 ? 10.171 5.963 -8.316 1.00 90.06 197 LEU A N 1
ATOM 1570 C CA . LEU A 1 197 ? 9.840 6.328 -9.688 1.00 90.06 197 LEU A CA 1
ATOM 1571 C C . LEU A 1 197 ? 9.492 7.822 -9.728 1.00 90.06 197 LEU A C 1
ATOM 1573 O O . LEU A 1 197 ? 8.503 8.249 -9.135 1.00 90.06 197 LEU A O 1
ATOM 1577 N N . ASP A 1 198 ? 10.281 8.592 -10.477 1.00 91.31 198 ASP A N 1
ATOM 1578 C CA . ASP A 1 198 ? 10.097 10.026 -10.730 1.00 91.31 198 ASP A CA 1
ATOM 1579 C C . ASP A 1 198 ? 10.054 10.263 -12.247 1.00 91.31 198 ASP A C 1
ATOM 1581 O O . ASP A 1 198 ? 11.077 10.166 -12.937 1.00 91.31 198 ASP A O 1
ATOM 1585 N N . MET A 1 199 ? 8.862 10.542 -12.776 1.00 91.25 199 MET A N 1
ATOM 1586 C CA . MET A 1 199 ? 8.606 10.807 -14.194 1.00 91.25 199 MET A CA 1
ATOM 1587 C C . MET A 1 199 ? 8.100 12.235 -14.427 1.00 91.25 199 MET A C 1
ATOM 1589 O O . MET A 1 199 ? 7.543 12.876 -13.536 1.00 91.25 199 MET A O 1
ATOM 1593 N N . SER A 1 200 ? 8.275 12.743 -15.650 1.00 91.62 200 SER A N 1
ATOM 1594 C CA . SER A 1 200 ? 7.743 14.055 -16.056 1.00 91.62 200 SER A CA 1
ATOM 1595 C C . SER A 1 200 ? 6.213 14.095 -16.164 1.00 91.62 200 SER A C 1
ATOM 1597 O O . SER A 1 200 ? 5.621 15.164 -16.038 1.00 91.62 200 SER A O 1
ATOM 1599 N N . SER A 1 201 ? 5.597 12.947 -16.438 1.00 88.19 201 SER A N 1
ATOM 1600 C CA . SER A 1 201 ? 4.166 12.733 -16.665 1.00 88.19 201 SER A CA 1
ATOM 1601 C C . SER A 1 201 ? 3.834 11.259 -16.418 1.00 88.19 201 SER A C 1
ATOM 1603 O O . SER A 1 201 ? 4.744 10.430 -16.338 1.00 88.19 201 SER A O 1
ATOM 1605 N N . ASP A 1 202 ? 2.549 10.945 -16.279 1.00 86.75 202 ASP A N 1
ATOM 1606 C CA . ASP A 1 202 ? 2.047 9.571 -16.218 1.00 86.75 202 ASP A CA 1
ATOM 1607 C C . ASP A 1 202 ? 2.308 8.866 -17.570 1.00 86.75 202 ASP A C 1
ATOM 1609 O O . ASP A 1 202 ? 2.489 9.536 -18.590 1.00 86.75 202 ASP A O 1
ATOM 1613 N N . ILE A 1 203 ? 2.347 7.527 -17.589 1.00 87.56 203 ILE A N 1
ATOM 1614 C CA . ILE A 1 203 ? 2.299 6.747 -18.842 1.00 87.56 203 ILE A CA 1
ATOM 1615 C C . ILE A 1 203 ? 0.828 6.436 -19.117 1.00 87.56 203 ILE A C 1
ATOM 1617 O O . ILE A 1 203 ? 0.177 5.799 -18.281 1.00 87.56 203 ILE A O 1
ATOM 1621 N N . GLY A 1 204 ? 0.316 6.841 -20.281 1.00 84.38 204 GLY A N 1
ATOM 1622 C CA . GLY A 1 204 ? -1.091 6.663 -20.654 1.00 84.38 204 GLY A CA 1
ATOM 1623 C C . GLY A 1 204 ? -1.534 5.201 -20.556 1.00 84.38 204 GLY A C 1
ATOM 1624 O O . GLY A 1 204 ? -2.523 4.887 -19.886 1.00 84.38 204 GLY A O 1
ATOM 1625 N N . ALA A 1 205 ? -0.748 4.283 -21.130 1.00 84.25 205 ALA A N 1
ATOM 1626 C CA . ALA A 1 205 ? -0.946 2.846 -20.948 1.00 84.25 205 ALA A CA 1
ATOM 1627 C C . ALA A 1 205 ? 0.308 1.997 -21.191 1.00 84.25 205 ALA A C 1
ATOM 1629 O O . ALA A 1 205 ? 1.196 2.362 -21.953 1.00 84.25 205 ALA A O 1
ATOM 1630 N N . ALA A 1 206 ? 0.324 0.804 -20.596 1.00 83.50 206 ALA A N 1
ATOM 1631 C CA . ALA A 1 206 ? 1.234 -0.291 -20.899 1.00 83.50 206 ALA A CA 1
ATOM 1632 C C . ALA A 1 206 ? 0.424 -1.580 -21.111 1.00 83.50 206 ALA A C 1
ATOM 1634 O O . ALA A 1 206 ? -0.216 -2.089 -20.186 1.00 83.50 206 ALA A O 1
ATOM 1635 N N . ARG A 1 207 ? 0.418 -2.107 -22.340 1.00 82.62 207 ARG A N 1
ATOM 1636 C CA . ARG A 1 207 ? -0.461 -3.206 -22.763 1.00 82.62 207 ARG A CA 1
ATOM 1637 C C . ARG A 1 207 ? 0.316 -4.330 -23.436 1.00 82.62 207 ARG A C 1
ATOM 1639 O O . ARG A 1 207 ? 1.065 -4.103 -24.379 1.00 82.62 207 ARG A O 1
ATOM 1646 N N . LEU A 1 208 ? 0.104 -5.559 -22.981 1.00 75.88 208 LEU A N 1
ATOM 1647 C CA . LEU A 1 208 ? 0.679 -6.776 -23.548 1.00 75.88 208 LEU A CA 1
ATOM 1648 C C . LEU A 1 208 ? -0.425 -7.585 -24.227 1.00 75.88 208 LEU A C 1
ATOM 1650 O O . LEU A 1 208 ? -1.395 -7.966 -23.575 1.00 75.88 208 LEU A O 1
ATOM 1654 N N . TYR A 1 209 ? -0.270 -7.893 -25.511 1.00 77.25 209 TYR A N 1
ATOM 1655 C CA . TYR A 1 209 ? -1.213 -8.696 -26.288 1.00 77.25 209 TYR A CA 1
ATOM 1656 C C . TYR A 1 209 ? -0.600 -10.052 -26.636 1.00 77.25 209 TYR A C 1
ATOM 1658 O O . TYR A 1 209 ? 0.567 -10.145 -27.026 1.00 77.25 209 TYR A O 1
ATOM 1666 N N . LEU A 1 210 ? -1.426 -11.094 -26.540 1.00 70.69 210 LEU A N 1
ATOM 1667 C CA . LEU A 1 210 ? -1.137 -12.413 -27.099 1.00 70.69 210 LEU A CA 1
ATOM 1668 C C . LEU A 1 210 ? -1.524 -12.462 -28.585 1.00 70.69 210 LEU A C 1
ATOM 1670 O O . LEU A 1 210 ? -2.341 -11.667 -29.060 1.00 70.69 210 LEU A O 1
ATOM 1674 N N . GLN A 1 211 ? -0.952 -13.426 -29.303 1.00 67.94 211 GLN A N 1
ATOM 1675 C CA . GLN A 1 211 ? -1.108 -13.602 -30.745 1.00 67.94 211 GLN A CA 1
ATOM 1676 C C . GLN A 1 211 ? -2.574 -13.550 -31.202 1.00 67.94 211 GLN A C 1
ATOM 1678 O O . GLN A 1 211 ? -3.421 -14.293 -30.711 1.00 67.94 211 GLN A O 1
ATOM 1683 N N . GLY A 1 212 ? -2.855 -12.700 -32.195 1.00 64.69 212 GLY A N 1
ATOM 1684 C CA . GLY A 1 212 ? -4.170 -12.603 -32.839 1.00 64.69 212 GLY A CA 1
ATOM 1685 C C . GLY A 1 212 ? -5.284 -12.003 -31.973 1.00 64.69 212 GLY A C 1
ATOM 1686 O O . GLY A 1 212 ? -6.424 -11.954 -32.425 1.00 64.69 212 GLY A O 1
ATOM 1687 N N . SER A 1 213 ? -4.985 -11.544 -30.754 1.00 64.69 213 SER A N 1
ATOM 1688 C CA . SER A 1 213 ? -5.966 -10.898 -29.884 1.00 64.69 213 SER A CA 1
ATOM 1689 C C . SER A 1 213 ? -6.016 -9.391 -30.128 1.00 64.69 213 SER A C 1
ATOM 1691 O O . SER A 1 213 ? -5.030 -8.690 -29.921 1.00 64.69 213 SER A O 1
ATOM 1693 N N . GLU A 1 214 ? -7.194 -8.869 -30.477 1.00 77.00 214 GLU A N 1
ATOM 1694 C CA . GLU A 1 214 ? -7.470 -7.421 -30.483 1.00 77.00 214 GLU A CA 1
ATOM 1695 C C . GLU A 1 214 ? -7.557 -6.835 -29.060 1.00 77.00 214 GLU A C 1
ATOM 1697 O O . GLU A 1 214 ? -7.503 -5.621 -28.874 1.00 77.00 214 GLU A O 1
ATOM 1702 N N . LYS A 1 215 ? -7.687 -7.692 -28.036 1.00 66.19 215 LYS A N 1
ATOM 1703 C CA . LYS A 1 215 ? -7.729 -7.301 -26.621 1.00 66.19 215 LYS A CA 1
ATOM 1704 C C . LYS A 1 215 ? -6.395 -7.599 -25.929 1.00 66.19 215 LYS A C 1
ATOM 1706 O O . LYS A 1 215 ? -5.828 -8.670 -26.169 1.00 66.19 215 LYS A O 1
ATOM 1711 N N . PRO A 1 216 ? -5.905 -6.716 -25.046 1.00 70.19 216 PRO A N 1
ATOM 1712 C CA . PRO A 1 216 ? -4.704 -6.993 -24.272 1.00 70.19 216 PRO A CA 1
ATOM 1713 C C . PRO A 1 216 ? -4.944 -8.144 -23.285 1.00 70.19 216 PRO A C 1
ATOM 1715 O O . PRO A 1 216 ? -6.029 -8.288 -22.725 1.00 70.19 216 PRO A O 1
ATOM 1718 N N . PHE A 1 217 ? -3.911 -8.954 -23.078 1.00 58.16 217 PHE A N 1
ATOM 1719 C CA . PHE A 1 217 ? -3.837 -9.984 -22.042 1.00 58.16 217 PHE A CA 1
ATOM 1720 C C . PHE A 1 217 ? -3.489 -9.377 -20.676 1.00 58.16 217 PHE A C 1
ATOM 1722 O O . PHE A 1 217 ? -4.048 -9.783 -19.662 1.00 58.16 217 PHE A O 1
ATOM 1729 N N . ILE A 1 218 ? -2.618 -8.363 -20.660 1.00 55.03 218 ILE A N 1
ATOM 1730 C CA . ILE A 1 218 ? -2.358 -7.497 -19.502 1.00 55.03 218 ILE A CA 1
ATOM 1731 C C . ILE A 1 218 ? -2.463 -6.051 -19.984 1.00 55.03 218 ILE A C 1
ATOM 1733 O O . ILE A 1 218 ? -1.907 -5.714 -21.026 1.00 55.03 218 ILE A O 1
ATOM 1737 N N . SER A 1 219 ? -3.163 -5.198 -19.239 1.00 70.81 219 SER A N 1
ATOM 1738 C CA . SER A 1 219 ? -3.263 -3.762 -19.509 1.00 70.81 219 SER A CA 1
ATOM 1739 C C . SER A 1 219 ? -3.168 -3.005 -18.196 1.00 70.81 219 SER A C 1
ATOM 1741 O O . SER A 1 219 ? -3.989 -3.215 -17.309 1.00 70.81 219 SER A O 1
ATOM 1743 N N . VAL A 1 220 ? -2.198 -2.106 -18.099 1.00 72.75 220 VAL A N 1
ATOM 1744 C CA . VAL A 1 220 ? -2.105 -1.086 -17.052 1.00 72.75 220 VAL A CA 1
ATOM 1745 C C . VAL A 1 220 ? -2.357 0.250 -17.742 1.00 72.75 220 VAL A C 1
ATOM 1747 O O . VAL A 1 220 ? -1.750 0.511 -18.774 1.00 72.75 220 VAL A O 1
ATOM 1750 N N . ASN A 1 221 ? -3.271 1.070 -17.231 1.00 77.94 221 ASN A N 1
ATOM 1751 C CA . ASN A 1 221 ? -3.533 2.417 -17.750 1.00 77.94 221 ASN A CA 1
ATOM 1752 C C . ASN A 1 221 ? -3.236 3.430 -16.634 1.00 77.94 221 ASN A C 1
ATOM 1754 O O . ASN A 1 221 ? -3.323 3.055 -15.466 1.00 77.94 221 ASN A O 1
ATOM 1758 N N . HIS A 1 222 ? -2.891 4.671 -16.989 1.00 75.38 222 HIS A N 1
ATOM 1759 C CA . HIS A 1 222 ? -2.547 5.747 -16.044 1.00 75.38 222 HIS A CA 1
ATOM 1760 C C . HIS A 1 222 ? -1.446 5.343 -15.041 1.00 75.38 222 HIS A C 1
ATOM 1762 O O . HIS A 1 222 ? -1.633 5.376 -13.826 1.00 75.38 222 HIS A O 1
ATOM 1768 N N . PHE A 1 223 ? -0.285 4.905 -15.543 1.00 81.19 223 PHE A N 1
ATOM 1769 C CA . PHE A 1 223 ? 0.832 4.542 -14.667 1.00 81.19 223 PHE A CA 1
ATOM 1770 C C . PHE A 1 223 ? 1.449 5.819 -14.058 1.00 81.19 223 PHE A C 1
ATOM 1772 O O . PHE A 1 223 ? 1.907 6.680 -14.816 1.00 81.19 223 PHE A O 1
ATOM 1779 N N . PRO A 1 224 ? 1.475 5.968 -12.722 1.00 82.75 224 PRO A N 1
ATOM 1780 C CA . PRO A 1 224 ? 1.555 7.278 -12.078 1.00 82.75 224 PRO A CA 1
ATOM 1781 C C . PRO A 1 224 ? 2.922 7.949 -12.191 1.00 82.75 224 PRO A C 1
ATOM 1783 O O . PRO A 1 224 ? 3.949 7.319 -11.929 1.00 82.75 224 PRO A O 1
ATOM 1786 N N . LYS A 1 225 ? 2.946 9.263 -12.473 1.00 86.06 225 LYS A N 1
ATOM 1787 C CA . LYS A 1 225 ? 4.180 10.073 -12.583 1.00 86.06 225 LYS A CA 1
ATOM 1788 C C . LYS A 1 225 ? 5.117 9.981 -11.384 1.00 86.06 225 LYS A C 1
ATOM 1790 O O . LYS A 1 225 ? 6.326 10.131 -11.560 1.00 86.06 225 LYS A O 1
ATOM 1795 N N . LYS A 1 226 ? 4.586 9.770 -10.174 1.00 89.00 226 LYS A N 1
ATOM 1796 C CA . LYS A 1 226 ? 5.403 9.497 -8.985 1.00 89.00 226 LYS A CA 1
ATOM 1797 C C . LYS A 1 226 ? 4.875 8.318 -8.199 1.00 89.00 226 LYS A C 1
ATOM 1799 O O . LYS A 1 226 ? 3.690 8.268 -7.870 1.00 89.00 226 LYS A O 1
ATOM 1804 N N . PHE A 1 227 ? 5.793 7.432 -7.843 1.00 88.44 227 PHE A N 1
ATOM 1805 C CA . PHE A 1 227 ? 5.536 6.245 -7.045 1.00 88.44 227 PHE A CA 1
ATOM 1806 C C . PHE A 1 227 ? 6.766 5.964 -6.179 1.00 88.44 227 PHE A C 1
ATOM 1808 O O . PHE A 1 227 ? 7.868 5.787 -6.693 1.00 88.44 227 PHE A O 1
ATOM 1815 N N . LEU A 1 228 ? 6.577 5.924 -4.864 1.00 89.44 228 LEU A N 1
ATOM 1816 C CA . LEU A 1 228 ? 7.605 5.579 -3.891 1.00 89.44 228 LEU A CA 1
ATOM 1817 C C . LEU A 1 228 ? 7.069 4.477 -2.983 1.00 89.44 228 LEU A C 1
ATOM 1819 O O . LEU A 1 228 ? 6.263 4.740 -2.094 1.00 89.44 228 LEU A O 1
ATOM 1823 N N . LEU A 1 229 ? 7.549 3.256 -3.195 1.00 87.12 229 LEU A N 1
ATOM 1824 C CA . LEU A 1 229 ? 7.261 2.094 -2.362 1.00 87.12 229 LEU A CA 1
ATOM 1825 C C . LEU A 1 229 ? 8.475 1.778 -1.485 1.00 87.12 229 LEU A C 1
ATOM 1827 O O . LEU A 1 229 ? 9.600 1.679 -1.976 1.00 87.12 229 LEU A O 1
ATOM 1831 N N . LYS A 1 230 ? 8.246 1.575 -0.189 1.00 87.12 230 LYS A N 1
ATOM 1832 C CA . LYS A 1 230 ? 9.237 1.117 0.789 1.00 87.12 230 LYS A CA 1
ATOM 1833 C C . LYS A 1 230 ? 8.679 -0.078 1.550 1.00 87.12 230 LYS A C 1
ATOM 1835 O O . LYS A 1 230 ? 7.518 -0.073 1.942 1.00 87.12 230 LYS A O 1
ATOM 1840 N N . GLY A 1 231 ? 9.526 -1.070 1.793 1.00 84.25 231 GLY A N 1
ATOM 1841 C CA . GLY A 1 231 ? 9.203 -2.228 2.622 1.00 84.25 231 GLY A CA 1
ATOM 1842 C C . GLY A 1 231 ? 10.346 -2.547 3.576 1.00 84.25 231 GLY A C 1
ATOM 1843 O O . GLY A 1 231 ? 11.517 -2.409 3.212 1.00 84.25 231 GLY A O 1
ATOM 1844 N N . TYR A 1 232 ? 10.016 -2.982 4.786 1.00 86.19 232 TYR A N 1
ATOM 1845 C CA . TYR A 1 232 ? 10.967 -3.441 5.793 1.00 86.19 232 TYR A CA 1
ATOM 1846 C C . TYR A 1 232 ? 10.405 -4.651 6.533 1.00 86.19 232 TYR A C 1
ATOM 1848 O O . TYR A 1 232 ? 9.218 -4.680 6.850 1.00 86.19 232 TYR A O 1
ATOM 1856 N N . LEU A 1 233 ? 11.276 -5.607 6.848 1.00 83.88 233 LEU A N 1
ATOM 1857 C CA . LEU A 1 233 ? 10.987 -6.729 7.733 1.00 83.88 233 LEU A CA 1
ATOM 1858 C C . LEU A 1 233 ? 12.247 -7.087 8.524 1.00 83.88 233 LEU A C 1
ATOM 1860 O O . LEU A 1 233 ? 13.322 -7.250 7.943 1.00 83.88 233 LEU A O 1
ATOM 1864 N N . ASP A 1 234 ? 12.100 -7.260 9.831 1.00 87.44 234 ASP A N 1
ATOM 1865 C CA . ASP A 1 234 ? 13.060 -7.923 10.707 1.00 87.44 234 ASP A CA 1
ATOM 1866 C C . ASP A 1 234 ? 12.435 -9.218 11.242 1.00 87.44 234 ASP A C 1
ATOM 1868 O O . ASP A 1 234 ? 11.444 -9.201 11.965 1.00 87.44 234 ASP A O 1
ATOM 1872 N N . VAL A 1 235 ? 13.015 -10.362 10.874 1.00 82.19 235 VAL A N 1
ATOM 1873 C CA . VAL A 1 235 ? 12.512 -11.688 11.268 1.00 82.19 235 VAL A CA 1
ATOM 1874 C C . VAL A 1 235 ? 12.872 -12.054 12.713 1.00 82.19 235 VAL A C 1
ATOM 1876 O O . VAL A 1 235 ? 12.274 -12.971 13.275 1.00 82.19 235 VAL A O 1
ATOM 1879 N N . THR A 1 236 ? 13.834 -11.367 13.331 1.00 82.75 236 THR A N 1
ATOM 1880 C CA . THR A 1 236 ? 14.223 -11.622 14.725 1.00 82.75 236 THR A CA 1
ATOM 1881 C C . THR A 1 236 ? 13.208 -11.007 15.686 1.00 82.75 236 THR A C 1
ATOM 1883 O O . THR A 1 236 ? 12.746 -11.686 16.605 1.00 82.75 236 THR A O 1
ATOM 1886 N N . SER A 1 237 ? 12.820 -9.754 15.433 1.00 83.81 237 SER A N 1
ATOM 1887 C CA . SER A 1 237 ? 11.791 -9.036 16.196 1.00 83.81 237 SER A CA 1
ATOM 1888 C C . SER A 1 237 ? 10.361 -9.285 15.707 1.00 83.81 237 SER A C 1
ATOM 1890 O O . SER A 1 237 ? 9.447 -9.077 16.484 1.00 83.81 237 SER A O 1
ATOM 1892 N N . LEU A 1 238 ? 10.162 -9.779 14.477 1.00 85.50 238 LEU A N 1
ATOM 1893 C CA . LEU A 1 238 ? 8.857 -9.858 13.791 1.00 85.50 238 LEU A CA 1
ATOM 1894 C C . LEU A 1 238 ? 8.182 -8.492 13.570 1.00 85.50 238 LEU A C 1
ATOM 1896 O O . LEU A 1 238 ? 6.972 -8.418 13.361 1.00 85.50 238 LEU A O 1
ATOM 1900 N N . TYR A 1 239 ? 8.987 -7.431 13.527 1.00 90.00 239 TYR A N 1
ATOM 1901 C CA . TYR A 1 239 ? 8.560 -6.088 13.160 1.00 90.00 239 TYR A CA 1
ATOM 1902 C C . TYR A 1 239 ? 8.680 -5.855 11.646 1.00 90.00 239 TYR A C 1
ATOM 1904 O O . TYR A 1 239 ? 9.695 -6.181 11.016 1.00 90.00 239 TYR A O 1
ATOM 1912 N N . GLY A 1 240 ? 7.669 -5.219 11.056 1.00 87.94 240 GLY A N 1
ATOM 1913 C CA . GLY A 1 240 ? 7.640 -4.892 9.635 1.00 87.94 240 GLY A CA 1
ATOM 1914 C C . GLY A 1 240 ? 6.822 -3.648 9.306 1.00 87.94 240 GLY A C 1
ATOM 1915 O O . GLY A 1 240 ? 5.992 -3.183 10.084 1.00 87.94 240 GLY A O 1
ATOM 1916 N N . TYR A 1 241 ? 7.064 -3.081 8.124 1.00 89.25 241 TYR A N 1
ATOM 1917 C CA . TYR A 1 241 ? 6.190 -2.057 7.555 1.00 89.25 241 TYR A CA 1
ATOM 1918 C C . TYR A 1 241 ? 6.237 -2.045 6.029 1.00 89.25 241 TYR A C 1
ATOM 1920 O O . TYR A 1 241 ? 7.259 -2.358 5.412 1.00 89.25 241 TYR A O 1
ATOM 1928 N N . VAL A 1 242 ? 5.140 -1.589 5.431 1.00 86.25 242 VAL A N 1
ATOM 1929 C CA . VAL A 1 242 ? 5.052 -1.203 4.022 1.00 86.25 242 VAL A CA 1
ATOM 1930 C C . VAL A 1 242 ? 4.540 0.231 3.977 1.00 86.25 242 VAL A C 1
ATOM 1932 O O . VAL A 1 242 ? 3.552 0.558 4.631 1.00 86.25 242 VAL A O 1
ATOM 1935 N N . SER A 1 243 ? 5.214 1.104 3.231 1.00 89.00 243 SER A N 1
ATOM 1936 C CA . SER A 1 243 ? 4.710 2.447 2.950 1.00 89.00 243 SER A CA 1
ATOM 1937 C C . SER A 1 243 ? 4.788 2.787 1.474 1.00 89.00 243 SER A C 1
ATOM 1939 O O . SER A 1 243 ? 5.733 2.432 0.768 1.00 89.00 243 SER A O 1
ATOM 1941 N N . LEU A 1 244 ? 3.755 3.478 1.019 1.00 88.31 244 LEU A N 1
ATOM 1942 C CA . LEU A 1 244 ? 3.503 3.834 -0.359 1.00 88.31 244 LEU A CA 1
ATOM 1943 C C . LEU A 1 244 ? 3.193 5.327 -0.417 1.00 88.31 244 LEU A C 1
ATOM 1945 O O . LEU A 1 244 ? 2.352 5.816 0.329 1.00 88.31 244 LEU A O 1
ATOM 1949 N N . SER A 1 245 ? 3.835 6.050 -1.326 1.00 88.94 245 SER A N 1
ATOM 1950 C CA . SER A 1 245 ? 3.405 7.389 -1.720 1.00 88.94 245 SER A CA 1
ATOM 1951 C C . SER A 1 245 ? 3.240 7.447 -3.229 1.00 88.94 245 SER A C 1
ATOM 1953 O O . SER A 1 245 ? 4.102 6.978 -3.974 1.00 88.94 245 SER A O 1
ATOM 1955 N N . VAL A 1 246 ? 2.109 7.990 -3.671 1.00 85.94 246 VAL A N 1
ATOM 1956 C CA . VAL A 1 246 ? 1.693 8.016 -5.074 1.00 85.94 246 VAL A CA 1
ATOM 1957 C C . VAL A 1 246 ? 1.177 9.405 -5.418 1.00 85.94 246 VAL A C 1
ATOM 1959 O O . VAL A 1 246 ? 0.438 10.023 -4.653 1.00 85.94 246 VAL A O 1
ATOM 1962 N N . ASN A 1 247 ? 1.558 9.884 -6.598 1.00 83.19 247 ASN A N 1
ATOM 1963 C CA . ASN A 1 247 ? 0.920 11.016 -7.254 1.00 83.19 247 ASN A CA 1
ATOM 1964 C C . ASN A 1 247 ? 0.414 10.527 -8.613 1.00 83.19 247 ASN A C 1
ATOM 1966 O O . ASN A 1 247 ? 1.138 10.600 -9.607 1.00 83.19 247 ASN A O 1
ATOM 1970 N N . ALA A 1 248 ? -0.791 9.965 -8.606 1.00 73.44 248 ALA A N 1
ATOM 1971 C CA . ALA A 1 248 ? -1.532 9.537 -9.782 1.00 73.44 248 ALA A CA 1
ATOM 1972 C C . ALA A 1 248 ? -2.665 10.525 -10.069 1.00 73.44 248 ALA A C 1
ATOM 1974 O O . ALA A 1 248 ? -3.043 11.313 -9.197 1.00 73.44 248 ALA A O 1
ATOM 1975 N N . ASP A 1 249 ? -3.224 10.426 -11.272 1.00 71.06 249 ASP A N 1
ATOM 1976 C CA . ASP A 1 249 ? -4.481 11.091 -11.624 1.00 71.06 249 ASP A CA 1
ATOM 1977 C C . ASP A 1 249 ? -5.709 10.149 -11.448 1.00 71.06 249 ASP A C 1
ATOM 1979 O O . ASP A 1 249 ? -6.850 10.590 -11.589 1.00 71.06 249 ASP A O 1
ATOM 1983 N N . ASP A 1 250 ? -5.492 8.866 -11.103 1.00 73.88 250 ASP A N 1
ATOM 1984 C CA . ASP A 1 250 ? -6.522 7.837 -10.850 1.00 73.88 250 ASP A CA 1
ATOM 1985 C C . ASP A 1 250 ? -6.062 6.794 -9.794 1.00 73.88 250 ASP A C 1
ATOM 1987 O O . ASP A 1 250 ? -4.905 6.743 -9.378 1.00 73.88 250 ASP A O 1
ATOM 1991 N N . THR A 1 251 ? -6.974 5.937 -9.332 1.00 78.75 251 THR A N 1
ATOM 1992 C CA . THR A 1 251 ? -6.754 4.957 -8.258 1.00 78.75 251 THR A CA 1
ATOM 1993 C C . THR A 1 251 ? -5.781 3.846 -8.662 1.00 78.75 251 THR A C 1
ATOM 1995 O O . THR A 1 251 ? -6.110 2.956 -9.445 1.00 78.75 251 THR A O 1
ATOM 1998 N N . THR A 1 252 ? -4.607 3.838 -8.036 1.00 76.50 252 THR A N 1
ATOM 1999 C CA . THR A 1 252 ? -3.576 2.804 -8.163 1.00 76.50 252 THR A CA 1
ATOM 2000 C C . THR A 1 252 ? -3.751 1.730 -7.082 1.00 76.50 252 THR A C 1
ATOM 2002 O O . THR A 1 252 ? -3.892 2.048 -5.902 1.00 76.50 252 THR A O 1
ATOM 2005 N N . THR A 1 253 ? -3.679 0.450 -7.460 1.00 80.00 253 THR A N 1
ATOM 2006 C CA . THR A 1 253 ? -3.579 -0.677 -6.512 1.00 80.00 253 THR A CA 1
ATOM 2007 C C . THR A 1 253 ? -2.169 -1.258 -6.559 1.00 80.00 253 THR A C 1
ATOM 2009 O O . THR A 1 253 ? -1.650 -1.535 -7.640 1.00 80.00 253 THR A O 1
ATOM 2012 N N . VAL A 1 254 ? -1.552 -1.455 -5.395 1.00 74.94 254 VAL A N 1
ATOM 2013 C CA . VAL A 1 254 ? -0.171 -1.930 -5.250 1.00 74.94 254 VAL A CA 1
ATOM 2014 C C . VAL A 1 254 ? -0.151 -3.164 -4.358 1.00 74.94 254 VAL A C 1
ATOM 2016 O O . VAL A 1 254 ? -0.386 -3.060 -3.158 1.00 74.94 254 VAL A O 1
ATOM 2019 N N . SER A 1 255 ? 0.154 -4.318 -4.950 1.00 76.06 255 SER A N 1
ATOM 2020 C CA . SER A 1 255 ? 0.352 -5.584 -4.237 1.00 76.06 255 SER A CA 1
ATOM 2021 C C . SER A 1 255 ? 1.836 -5.800 -3.946 1.00 76.06 255 SER A C 1
ATOM 2023 O O . SER A 1 255 ? 2.668 -5.757 -4.855 1.00 76.06 255 SER A O 1
ATOM 2025 N N . VAL A 1 256 ? 2.169 -6.041 -2.682 1.00 70.62 256 VAL A N 1
ATOM 2026 C CA . VAL A 1 256 ? 3.538 -6.127 -2.167 1.00 70.62 256 VAL A CA 1
ATOM 2027 C C . VAL A 1 256 ? 3.721 -7.467 -1.446 1.00 70.62 256 VAL A C 1
ATOM 2029 O O . VAL A 1 256 ? 3.466 -7.547 -0.245 1.00 70.62 256 VAL A O 1
ATOM 2032 N N . PRO A 1 257 ? 4.143 -8.528 -2.159 1.00 73.56 257 PRO A N 1
ATOM 2033 C CA . PRO A 1 257 ? 4.559 -9.780 -1.542 1.00 73.56 257 PRO A CA 1
ATOM 2034 C C . PRO A 1 257 ? 6.004 -9.666 -1.028 1.00 73.56 257 PRO A C 1
ATOM 2036 O O . PRO A 1 257 ? 6.926 -9.342 -1.784 1.00 73.56 257 PRO A O 1
ATOM 2039 N N . LEU A 1 258 ? 6.220 -9.953 0.255 1.00 69.25 258 LEU A N 1
ATOM 2040 C CA . LEU A 1 258 ? 7.534 -10.018 0.900 1.00 69.25 258 LEU A CA 1
ATOM 2041 C C . LEU A 1 258 ? 7.680 -11.364 1.613 1.00 69.25 258 LEU A C 1
ATOM 2043 O O . LEU A 1 258 ? 7.056 -11.582 2.645 1.00 69.25 258 LEU A O 1
ATOM 2047 N N . ALA A 1 259 ? 8.541 -12.241 1.096 1.00 70.44 259 ALA A N 1
ATOM 2048 C CA . ALA A 1 259 ? 8.843 -13.531 1.714 1.00 70.44 259 ALA A CA 1
ATOM 2049 C C . ALA A 1 259 ? 10.299 -13.586 2.208 1.00 70.44 259 ALA A C 1
ATOM 2051 O O . ALA A 1 259 ? 11.232 -13.337 1.435 1.00 70.44 259 ALA A O 1
ATOM 2052 N N . PHE A 1 260 ? 10.512 -13.923 3.484 1.00 68.44 260 PHE A N 1
ATOM 2053 C CA . PHE A 1 260 ? 11.845 -14.124 4.061 1.00 68.44 260 PHE A CA 1
ATOM 2054 C C . PHE A 1 260 ? 11.833 -15.120 5.235 1.00 68.44 260 PHE A C 1
ATOM 2056 O O . PHE A 1 260 ? 11.000 -15.047 6.136 1.00 68.44 260 PHE A O 1
ATOM 2063 N N . ASP A 1 261 ? 12.799 -16.045 5.242 1.00 77.19 261 ASP A N 1
ATOM 2064 C CA . ASP A 1 261 ? 12.819 -17.215 6.136 1.00 77.19 261 ASP A CA 1
ATOM 2065 C C . ASP A 1 261 ? 11.516 -18.037 5.996 1.00 77.19 261 ASP A C 1
ATOM 2067 O O . ASP A 1 261 ? 11.248 -18.544 4.907 1.00 77.19 261 ASP A O 1
ATOM 2071 N N . LYS A 1 262 ? 10.699 -18.135 7.050 1.00 83.38 262 LYS A N 1
ATOM 2072 C CA . LYS A 1 262 ? 9.378 -18.790 7.050 1.00 83.38 262 LYS A CA 1
ATOM 2073 C C . LYS A 1 262 ? 8.191 -17.817 7.002 1.00 83.38 262 LYS A C 1
ATOM 2075 O O . LYS A 1 262 ? 7.055 -18.237 7.189 1.00 83.38 262 LYS A O 1
ATOM 2080 N N . TRP A 1 263 ? 8.448 -16.526 6.818 1.00 81.69 263 TRP A N 1
ATOM 2081 C CA . TRP A 1 263 ? 7.422 -15.487 6.863 1.00 81.69 263 TRP A CA 1
ATOM 2082 C C . TRP A 1 263 ? 7.107 -14.984 5.468 1.00 81.69 263 TRP A C 1
ATOM 2084 O O . TRP A 1 263 ? 8.021 -14.676 4.703 1.00 81.69 263 TRP A O 1
ATOM 2094 N N . GLU A 1 264 ? 5.821 -14.872 5.168 1.00 81.75 264 GLU A N 1
ATOM 2095 C CA . GLU A 1 264 ? 5.306 -14.181 3.993 1.00 81.75 264 GLU A CA 1
ATOM 2096 C C . GLU A 1 264 ? 4.379 -13.053 4.446 1.00 81.75 264 GLU A C 1
ATOM 2098 O O . GLU A 1 264 ? 3.617 -13.209 5.395 1.00 81.75 264 GLU A O 1
ATOM 2103 N N . ILE A 1 265 ? 4.491 -11.897 3.800 1.00 81.56 265 ILE A N 1
ATOM 2104 C CA . ILE A 1 265 ? 3.633 -10.734 4.008 1.00 81.56 265 ILE A CA 1
ATOM 2105 C C . ILE A 1 265 ? 3.056 -10.380 2.649 1.00 81.56 265 ILE A C 1
ATOM 2107 O O . ILE A 1 265 ? 3.816 -10.119 1.715 1.00 81.56 265 ILE A O 1
ATOM 2111 N N . THR A 1 266 ? 1.737 -10.322 2.544 1.00 83.44 266 THR A N 1
ATOM 2112 C CA . THR A 1 266 ? 1.046 -9.774 1.377 1.00 83.44 266 THR A CA 1
ATOM 2113 C C . THR A 1 266 ? 0.374 -8.484 1.804 1.00 83.44 266 THR A C 1
ATOM 2115 O O . THR A 1 266 ? -0.489 -8.522 2.669 1.00 83.44 266 THR A O 1
ATOM 2118 N N . ALA A 1 267 ? 0.770 -7.350 1.222 1.00 81.44 267 ALA A N 1
ATOM 2119 C CA . ALA A 1 267 ? 0.113 -6.064 1.452 1.00 81.44 267 ALA A CA 1
ATOM 2120 C C . ALA A 1 267 ? -0.444 -5.493 0.141 1.00 81.44 267 ALA A C 1
ATOM 2122 O O . ALA A 1 267 ? 0.306 -5.241 -0.801 1.00 81.44 267 ALA A O 1
ATOM 2123 N N . ASN A 1 268 ? -1.751 -5.269 0.088 1.00 85.62 268 ASN A N 1
ATOM 2124 C CA . ASN A 1 268 ? -2.490 -4.666 -1.009 1.00 85.62 268 ASN A CA 1
ATOM 2125 C C . ASN A 1 268 ? -2.941 -3.261 -0.589 1.00 85.62 268 ASN A C 1
ATOM 2127 O O . ASN A 1 268 ? -3.831 -3.109 0.243 1.00 85.62 268 ASN A O 1
ATOM 2131 N N . LEU A 1 269 ? -2.324 -2.224 -1.159 1.00 83.88 269 LEU A N 1
ATOM 2132 C CA . LEU A 1 269 ? -2.646 -0.823 -0.872 1.00 83.88 269 LEU A CA 1
ATOM 2133 C C . LEU A 1 269 ? -3.348 -0.192 -2.075 1.00 83.88 269 LEU A C 1
ATOM 2135 O O . LEU A 1 269 ? -2.809 -0.219 -3.184 1.00 83.88 269 LEU A O 1
ATOM 2139 N N . ARG A 1 270 ? -4.522 0.409 -1.866 1.00 85.81 270 ARG A N 1
ATOM 2140 C CA . ARG A 1 270 ? -5.296 1.083 -2.915 1.00 85.81 270 ARG A CA 1
ATOM 2141 C C . ARG A 1 270 ? -5.372 2.583 -2.650 1.00 85.81 270 ARG A C 1
ATOM 2143 O O . ARG A 1 270 ? -6.041 3.031 -1.727 1.00 85.81 270 ARG A O 1
ATOM 2150 N N . ILE A 1 271 ? -4.685 3.378 -3.464 1.00 82.00 271 ILE A N 1
ATOM 2151 C CA . ILE A 1 271 ? -4.522 4.823 -3.262 1.00 82.00 271 ILE A CA 1
ATOM 2152 C C . ILE A 1 271 ? -4.663 5.574 -4.588 1.00 82.00 271 ILE A C 1
ATOM 2154 O O . ILE A 1 271 ? -4.173 5.121 -5.617 1.00 82.00 271 ILE A O 1
ATOM 2158 N N . ASN A 1 272 ? -5.322 6.731 -4.575 1.00 78.62 272 ASN A N 1
ATOM 2159 C CA . ASN A 1 272 ? -5.327 7.645 -5.721 1.00 78.62 272 ASN A CA 1
ATOM 2160 C C . ASN A 1 272 ? -4.122 8.596 -5.619 1.00 78.62 272 ASN A C 1
ATOM 2162 O O . ASN A 1 272 ? -3.135 8.455 -6.337 1.00 78.62 272 ASN A O 1
ATOM 2166 N N . HIS A 1 273 ? -4.138 9.484 -4.626 1.00 84.19 273 HIS A N 1
ATOM 2167 C CA . HIS A 1 273 ? -3.073 10.450 -4.392 1.00 84.19 273 HIS A CA 1
ATOM 2168 C C . HIS A 1 273 ? -2.754 10.540 -2.900 1.00 84.19 273 HIS A C 1
ATOM 2170 O O . HIS A 1 273 ? -3.667 10.580 -2.079 1.00 84.19 273 HIS A O 1
ATOM 2176 N N . GLY A 1 274 ? -1.468 10.631 -2.554 1.00 87.38 274 GLY A N 1
ATOM 2177 C CA . GLY A 1 274 ? -1.009 10.903 -1.193 1.00 87.38 274 GLY A CA 1
ATOM 2178 C C . GLY A 1 274 ? -0.005 9.877 -0.681 1.00 87.38 274 GLY A C 1
ATOM 2179 O O . GLY A 1 274 ? 0.974 9.538 -1.358 1.00 87.38 274 GLY A O 1
ATOM 2180 N N . TYR A 1 275 ? -0.228 9.417 0.545 1.00 90.06 275 TYR A N 1
ATOM 2181 C CA . TYR A 1 275 ? 0.624 8.473 1.251 1.00 90.06 275 TYR A CA 1
ATOM 2182 C C . TYR A 1 275 ? -0.233 7.494 2.064 1.00 90.06 275 TYR A C 1
ATOM 2184 O O . TYR A 1 275 ? -1.311 7.843 2.537 1.00 90.06 275 TYR A O 1
ATOM 2192 N N . GLY A 1 276 ? 0.267 6.273 2.225 1.00 89.69 276 GLY A N 1
ATOM 2193 C CA . GLY A 1 276 ? -0.261 5.283 3.151 1.00 89.69 276 GLY A CA 1
ATOM 2194 C C . GLY A 1 276 ? 0.861 4.410 3.695 1.00 89.69 276 GLY A C 1
ATOM 2195 O O . GLY A 1 276 ? 1.751 3.990 2.950 1.00 89.69 276 GLY A O 1
ATOM 2196 N N . ARG A 1 277 ? 0.815 4.114 4.988 1.00 91.00 277 ARG A N 1
ATOM 2197 C CA . ARG A 1 277 ? 1.724 3.207 5.676 1.00 91.00 277 ARG A CA 1
ATOM 2198 C C . ARG A 1 277 ? 0.941 2.264 6.567 1.00 91.00 277 ARG A C 1
ATOM 2200 O O . ARG A 1 277 ? 0.090 2.685 7.339 1.00 91.00 277 ARG A O 1
ATOM 2207 N N . VAL A 1 278 ? 1.330 1.000 6.495 1.00 90.00 278 VAL A N 1
ATOM 2208 C CA . VAL A 1 278 ? 0.984 -0.029 7.468 1.00 90.00 278 VAL A CA 1
ATOM 2209 C C . VAL A 1 278 ? 2.260 -0.503 8.151 1.00 90.00 278 VAL A C 1
ATOM 2211 O O . VAL A 1 278 ? 3.292 -0.694 7.500 1.00 90.00 278 VAL A O 1
ATOM 2214 N N . SER A 1 279 ? 2.212 -0.681 9.464 1.00 92.50 279 SER A N 1
ATOM 2215 C CA . SER A 1 279 ? 3.292 -1.272 10.254 1.00 92.50 279 SER A CA 1
ATOM 2216 C C . SER A 1 279 ? 2.743 -2.253 11.271 1.00 92.50 279 SER A C 1
ATOM 2218 O O . SER A 1 279 ? 1.650 -2.046 11.788 1.00 92.50 279 SER A O 1
ATOM 2220 N N . PHE A 1 280 ? 3.522 -3.280 11.581 1.00 91.62 280 PHE A N 1
ATOM 2221 C CA . PHE A 1 280 ? 3.191 -4.263 12.599 1.00 91.62 280 PHE A CA 1
ATOM 2222 C C . PHE A 1 280 ? 4.424 -4.633 13.428 1.00 91.62 280 PHE A C 1
ATOM 2224 O O . PHE A 1 280 ? 5.552 -4.580 12.937 1.00 91.62 280 PHE A O 1
ATOM 2231 N N . ASP A 1 281 ? 4.187 -5.036 14.668 1.00 92.06 281 ASP A N 1
ATOM 2232 C CA . ASP A 1 281 ? 5.106 -5.749 15.551 1.00 92.06 281 ASP A CA 1
ATOM 2233 C C . ASP A 1 281 ? 4.344 -6.952 16.120 1.00 92.06 281 ASP A C 1
ATOM 2235 O O . ASP A 1 281 ? 3.169 -6.820 16.478 1.00 92.06 281 ASP A O 1
ATOM 2239 N N . LEU A 1 282 ? 4.973 -8.126 16.155 1.00 89.44 282 LEU A N 1
ATOM 2240 C CA . LEU A 1 282 ? 4.350 -9.370 16.616 1.00 89.44 282 LEU A CA 1
ATOM 2241 C C . LEU A 1 282 ? 5.229 -10.044 17.681 1.00 89.44 282 LEU A C 1
ATOM 2243 O O . LEU A 1 282 ? 6.454 -10.010 17.570 1.00 89.44 282 LEU A O 1
ATOM 2247 N N . PRO A 1 283 ? 4.654 -10.759 18.669 1.00 87.31 283 PRO A N 1
ATOM 2248 C CA . PRO A 1 283 ? 5.408 -11.227 19.824 1.00 87.31 283 PRO A CA 1
ATOM 2249 C C . PRO A 1 283 ? 6.559 -12.135 19.404 1.00 87.31 283 PRO A C 1
ATOM 2251 O O . PRO A 1 283 ? 6.361 -13.192 18.795 1.00 87.31 283 PRO A O 1
ATOM 2254 N N . SER A 1 284 ? 7.782 -11.763 19.756 1.00 84.50 284 SER A N 1
ATOM 2255 C CA . SER A 1 284 ? 9.018 -12.411 19.323 1.00 84.50 284 SER A CA 1
ATOM 2256 C C . SER A 1 284 ? 9.593 -13.314 20.420 1.00 84.50 284 SER A C 1
ATOM 2258 O O . SER A 1 284 ? 8.860 -13.831 21.267 1.00 84.50 284 SER A O 1
ATOM 2260 N N . GLY A 1 285 ? 10.883 -13.647 20.346 1.00 75.88 285 GLY A N 1
ATOM 2261 C CA . GLY A 1 285 ? 11.595 -14.264 21.474 1.00 75.88 285 GLY A CA 1
ATOM 2262 C C . GLY A 1 285 ? 12.090 -13.238 22.499 1.00 75.88 285 GLY A C 1
ATOM 2263 O O . GLY A 1 285 ? 12.449 -13.620 23.610 1.00 75.88 285 GLY A O 1
ATOM 2264 N N . GLU A 1 286 ? 12.118 -11.959 22.116 1.00 78.06 286 GLU A N 1
ATOM 2265 C CA . GLU A 1 286 ? 12.724 -10.859 22.874 1.00 78.06 286 GLU A CA 1
ATOM 2266 C C . GLU A 1 286 ? 11.677 -9.862 23.399 1.00 78.06 286 GLU A C 1
ATOM 2268 O O . GLU A 1 286 ? 11.960 -9.129 24.343 1.00 78.06 286 GLU A O 1
ATOM 2273 N N . SER A 1 287 ? 10.464 -9.871 22.832 1.00 85.81 287 SER A N 1
ATOM 2274 C CA . SER A 1 287 ? 9.352 -8.989 23.196 1.00 85.81 287 SER A CA 1
ATOM 2275 C C . SER A 1 287 ? 8.010 -9.743 23.216 1.00 85.81 287 SER A C 1
ATOM 2277 O O . SER A 1 287 ? 7.735 -10.485 22.270 1.00 85.81 287 SER A O 1
ATOM 2279 N N . PRO A 1 288 ? 7.155 -9.567 24.246 1.00 88.19 288 PRO A N 1
ATOM 2280 C CA . PRO A 1 288 ? 5.767 -10.041 24.253 1.00 88.19 288 PRO A CA 1
ATOM 2281 C C . PRO A 1 288 ? 4.799 -9.100 23.509 1.00 88.19 288 PRO A C 1
ATOM 2283 O O . PRO A 1 288 ? 3.600 -9.377 23.476 1.00 88.19 288 PRO A O 1
ATOM 2286 N N . HIS A 1 289 ? 5.308 -7.987 22.976 1.00 91.19 289 HIS A N 1
ATOM 2287 C CA . HIS A 1 289 ? 4.530 -6.880 22.433 1.00 91.19 289 HIS A CA 1
ATOM 2288 C C . HIS A 1 289 ? 3.833 -7.221 21.109 1.00 91.19 289 HIS A C 1
ATOM 2290 O O . HIS A 1 289 ? 4.333 -8.004 20.298 1.00 91.19 289 HIS A O 1
ATOM 2296 N N . VAL A 1 290 ? 2.689 -6.581 20.895 1.00 91.12 290 VAL A N 1
ATOM 2297 C CA . VAL A 1 290 ? 1.935 -6.502 19.647 1.00 91.12 290 VAL A CA 1
ATOM 2298 C C . VAL A 1 290 ? 1.733 -5.024 19.345 1.00 91.12 290 VAL A C 1
ATOM 2300 O O . VAL A 1 290 ? 1.312 -4.276 20.221 1.00 91.12 290 VAL A O 1
ATOM 2303 N N . MET A 1 291 ? 1.973 -4.605 18.109 1.00 92.19 291 MET A N 1
ATOM 2304 C CA . MET A 1 291 ? 1.645 -3.259 17.634 1.00 92.19 291 MET A CA 1
ATOM 2305 C C . MET A 1 291 ? 1.116 -3.357 16.211 1.00 92.19 291 MET A C 1
ATOM 2307 O O . MET A 1 291 ? 1.678 -4.086 15.402 1.00 92.19 291 MET A O 1
ATOM 2311 N N . LEU A 1 292 ? 0.082 -2.594 15.876 1.00 91.88 292 LEU A N 1
ATOM 2312 C CA . LEU A 1 292 ? -0.444 -2.429 14.525 1.00 91.88 292 LEU A CA 1
ATOM 2313 C C . LEU A 1 292 ? -0.667 -0.934 14.296 1.00 91.88 292 LEU A C 1
ATOM 2315 O O . LEU A 1 292 ? -1.281 -0.272 15.126 1.00 91.88 292 LEU A O 1
ATOM 2319 N N . GLY A 1 293 ? -0.142 -0.394 13.197 1.00 91.88 293 GLY A N 1
ATOM 2320 C CA . GLY A 1 293 ? -0.180 1.037 12.890 1.00 91.88 293 GLY A CA 1
ATOM 2321 C C . GLY A 1 293 ? -0.604 1.316 11.451 1.00 91.88 293 GLY A C 1
ATOM 2322 O O . GLY A 1 293 ? -0.151 0.626 10.535 1.00 91.88 293 GLY A O 1
ATOM 2323 N N . LEU A 1 294 ? -1.449 2.331 11.275 1.00 91.19 294 LEU A N 1
ATOM 2324 C CA . LEU A 1 294 ? -2.079 2.781 10.037 1.00 91.19 294 LEU A CA 1
ATOM 2325 C C . LEU A 1 294 ? -1.961 4.310 9.922 1.00 91.19 294 LEU A C 1
ATOM 2327 O O . LEU A 1 294 ? -2.611 5.063 10.640 1.00 91.19 294 LEU A O 1
ATOM 2331 N N . ASP A 1 295 ? -1.148 4.791 8.992 1.00 91.56 295 ASP A N 1
ATOM 2332 C CA . ASP A 1 295 ? -0.851 6.219 8.830 1.00 91.56 295 ASP A CA 1
ATOM 2333 C C . ASP A 1 295 ? -1.082 6.628 7.369 1.00 91.56 295 ASP A C 1
ATOM 2335 O O . ASP A 1 295 ? -0.495 6.046 6.454 1.00 91.56 295 ASP A O 1
ATOM 2339 N N . THR A 1 296 ? -1.933 7.631 7.138 1.00 91.06 296 THR A N 1
ATOM 2340 C CA . THR A 1 296 ? -2.142 8.247 5.818 1.00 91.06 296 THR A CA 1
ATOM 2341 C C . THR A 1 296 ? -1.823 9.748 5.801 1.00 91.06 296 THR A C 1
ATOM 2343 O O . THR A 1 296 ? -2.113 10.425 4.811 1.00 91.06 296 THR A O 1
ATOM 2346 N N . ASN A 1 297 ? -1.223 10.285 6.875 1.00 88.56 297 ASN A N 1
ATOM 2347 C CA . ASN A 1 297 ? -1.066 11.726 7.135 1.00 88.56 297 ASN A CA 1
ATOM 2348 C C . ASN A 1 297 ? -2.402 12.494 6.952 1.00 88.56 297 ASN A C 1
ATOM 2350 O O . ASN A 1 297 ? -2.446 13.575 6.359 1.00 88.56 297 ASN A O 1
ATOM 2354 N N . GLY A 1 298 ? -3.521 11.885 7.365 1.00 83.25 298 GLY A N 1
ATOM 2355 C CA . GLY A 1 298 ? -4.882 12.411 7.204 1.00 83.25 298 GLY A CA 1
ATOM 2356 C C . GLY A 1 298 ? -5.450 12.385 5.774 1.00 83.25 298 GLY A C 1
ATOM 2357 O O . GLY A 1 298 ? -6.571 12.843 5.559 1.00 83.25 298 GLY A O 1
ATOM 2358 N N . GLY A 1 299 ? -4.718 11.864 4.783 1.00 83.81 299 GLY A N 1
ATOM 2359 C CA . GLY A 1 299 ? -5.201 11.701 3.406 1.00 83.81 299 GLY A CA 1
ATOM 2360 C C . GLY A 1 299 ? -6.100 10.472 3.226 1.00 83.81 299 GLY A C 1
ATOM 2361 O O . GLY A 1 299 ? -5.972 9.493 3.954 1.00 83.81 299 GLY A O 1
ATOM 2362 N N . SER A 1 300 ? -7.003 10.478 2.243 1.00 83.25 300 SER A N 1
ATOM 2363 C CA . SER A 1 300 ? -7.882 9.325 1.985 1.00 83.25 300 SER A CA 1
ATOM 2364 C C . SER A 1 300 ? -7.178 8.198 1.218 1.00 83.25 300 SER A C 1
ATOM 2366 O O . SER A 1 300 ? -6.686 8.396 0.105 1.00 83.25 300 SER A O 1
ATOM 2368 N N . LEU A 1 301 ? -7.212 6.992 1.782 1.00 80.00 301 LEU A N 1
ATOM 2369 C CA . LEU A 1 301 ? -6.781 5.737 1.174 1.00 80.00 301 LEU A CA 1
ATOM 2370 C C . LEU A 1 301 ? -8.011 4.847 0.914 1.00 80.00 301 LEU A C 1
ATOM 2372 O O . LEU A 1 301 ? -8.874 4.694 1.775 1.00 80.00 301 LEU A O 1
ATOM 2376 N N . PHE A 1 302 ? -8.102 4.273 -0.286 1.00 79.44 302 PHE A N 1
ATOM 2377 C CA . PHE A 1 302 ? -9.288 3.592 -0.836 1.00 79.44 302 PHE A CA 1
ATOM 2378 C C . PHE A 1 302 ? -9.249 2.066 -0.660 1.00 79.44 302 PHE A C 1
ATOM 2380 O O . PHE A 1 302 ? -9.707 1.316 -1.526 1.00 79.44 302 PHE A O 1
ATOM 2387 N N . GLY A 1 303 ? -8.647 1.621 0.438 1.00 86.19 303 GLY A N 1
ATOM 2388 C CA . GLY A 1 303 ? -8.643 0.230 0.867 1.00 86.19 303 GLY A CA 1
ATOM 2389 C C . GLY A 1 303 ? -7.24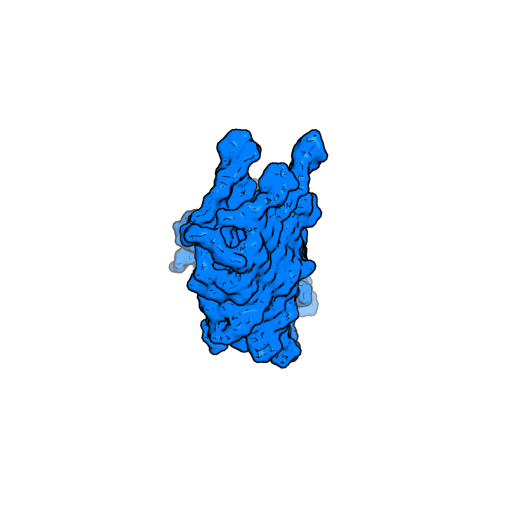9 -0.333 1.117 1.00 86.19 303 GLY A C 1
ATOM 2390 O O . GLY A 1 303 ? -6.294 -0.055 0.384 1.00 86.19 303 GLY A O 1
ATOM 2391 N N . LEU A 1 304 ? -7.156 -1.136 2.168 1.00 89.50 304 LEU A N 1
ATOM 2392 C CA . LEU A 1 304 ? -5.951 -1.811 2.625 1.00 89.50 304 LEU A CA 1
ATOM 2393 C C . LEU A 1 304 ? -6.296 -3.267 2.934 1.00 89.50 304 LEU A C 1
ATOM 2395 O O . LEU A 1 304 ? -7.308 -3.537 3.568 1.00 89.50 304 LEU A O 1
ATOM 2399 N N . ASP A 1 305 ? -5.437 -4.186 2.522 1.00 91.62 305 ASP A N 1
ATOM 2400 C CA . ASP A 1 305 ? -5.489 -5.597 2.901 1.00 91.62 305 ASP A CA 1
ATOM 2401 C C . ASP A 1 305 ? -4.050 -6.050 3.182 1.00 91.62 305 ASP A C 1
ATOM 2403 O O . ASP A 1 305 ? -3.153 -5.804 2.375 1.00 91.62 305 ASP A O 1
ATOM 2407 N N . VAL A 1 306 ? -3.791 -6.594 4.371 1.00 90.81 306 VAL A N 1
ATOM 2408 C CA . VAL A 1 306 ? -2.462 -7.023 4.820 1.00 90.81 306 VAL A CA 1
ATOM 2409 C C . VAL A 1 306 ? -2.577 -8.336 5.560 1.00 90.81 306 VAL A C 1
ATOM 2411 O O . VAL A 1 306 ? -3.218 -8.406 6.604 1.00 90.81 306 VAL A O 1
ATOM 2414 N N . ILE A 1 307 ? -1.891 -9.351 5.055 1.00 91.81 307 ILE A N 1
ATOM 2415 C CA . ILE A 1 307 ? -1.834 -10.683 5.649 1.00 91.81 307 ILE A CA 1
ATOM 2416 C C . ILE A 1 307 ? -0.372 -11.014 5.943 1.00 91.81 307 ILE A C 1
ATOM 2418 O O . ILE A 1 307 ? 0.501 -10.774 5.104 1.00 91.81 307 ILE A O 1
ATOM 2422 N N . VAL A 1 308 ? -0.102 -11.565 7.127 1.00 90.69 308 VAL A N 1
ATOM 2423 C CA . VAL A 1 308 ? 1.194 -12.155 7.489 1.00 90.69 308 VAL A CA 1
ATOM 2424 C C . VAL A 1 308 ? 0.990 -13.637 7.772 1.00 90.69 308 VAL A C 1
ATOM 2426 O O . VAL A 1 308 ? 0.179 -13.999 8.624 1.00 90.69 308 VAL A O 1
ATOM 2429 N N . THR A 1 309 ? 1.763 -14.485 7.101 1.00 90.25 309 THR A N 1
ATOM 2430 C CA . THR A 1 309 ? 1.604 -15.943 7.093 1.00 90.25 309 THR A CA 1
ATOM 2431 C C . THR A 1 309 ? 2.889 -16.629 7.561 1.00 90.25 309 THR A C 1
ATOM 2433 O O . THR A 1 309 ? 3.990 -16.320 7.095 1.00 90.25 309 THR A O 1
ATOM 2436 N N . ASP A 1 310 ? 2.761 -17.601 8.468 1.00 91.00 310 ASP A N 1
ATOM 2437 C CA . ASP A 1 310 ? 3.823 -18.556 8.798 1.00 91.00 310 ASP A CA 1
ATOM 2438 C C . ASP A 1 310 ? 3.785 -19.719 7.797 1.00 91.00 310 ASP A C 1
ATOM 2440 O O . ASP A 1 310 ? 3.076 -20.715 7.976 1.00 91.00 310 ASP A O 1
ATOM 2444 N N . THR A 1 311 ? 4.574 -19.605 6.729 1.00 87.81 311 THR A N 1
ATOM 2445 C CA . THR A 1 311 ? 4.605 -20.569 5.616 1.00 87.81 311 THR A CA 1
ATOM 2446 C C . THR A 1 311 ? 5.123 -21.950 6.028 1.00 87.81 311 THR A C 1
ATOM 2448 O O . THR A 1 311 ? 4.972 -22.914 5.279 1.00 87.81 311 THR A O 1
ATOM 2451 N N . SER A 1 312 ? 5.703 -22.095 7.229 1.00 90.31 312 SER A N 1
ATOM 2452 C CA . SER A 1 312 ? 6.137 -23.402 7.741 1.00 90.31 312 SER A CA 1
ATOM 2453 C C . SER A 1 312 ? 4.991 -24.270 8.273 1.00 90.31 312 SER A C 1
ATOM 2455 O O . SER A 1 312 ? 5.159 -25.485 8.397 1.00 90.31 312 SER A O 1
ATOM 2457 N N . ILE A 1 313 ? 3.843 -23.654 8.578 1.00 92.81 313 ILE A N 1
ATOM 2458 C CA . ILE A 1 313 ? 2.629 -24.313 9.088 1.00 92.81 313 ILE A CA 1
ATOM 2459 C C . ILE A 1 313 ? 1.359 -23.950 8.300 1.00 92.81 313 ILE A C 1
ATOM 2461 O O . ILE A 1 313 ? 0.290 -24.423 8.672 1.00 92.81 313 ILE A O 1
ATOM 2465 N N . ASP A 1 314 ? 1.492 -23.159 7.228 1.00 90.50 314 ASP A N 1
ATOM 2466 C CA . ASP A 1 314 ? 0.402 -22.697 6.353 1.00 90.50 314 ASP A CA 1
ATOM 2467 C C . ASP A 1 314 ? -0.719 -22.001 7.145 1.00 90.50 314 ASP A C 1
ATOM 2469 O O . ASP A 1 314 ? -1.882 -22.407 7.131 1.00 90.50 314 ASP A O 1
ATOM 2473 N N . LYS A 1 315 ? -0.325 -20.997 7.942 1.00 93.62 315 LYS A N 1
ATOM 2474 C CA . LYS A 1 315 ? -1.222 -20.294 8.864 1.00 93.62 315 LYS A CA 1
ATOM 2475 C C . LYS A 1 315 ? -1.016 -18.784 8.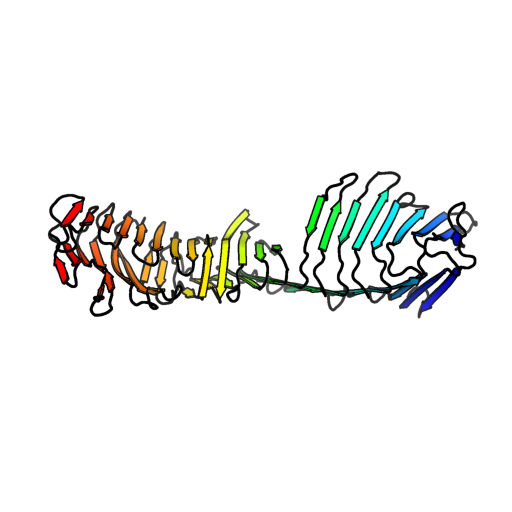829 1.00 93.62 315 LYS A C 1
ATOM 2477 O O . LYS A 1 315 ? 0.089 -18.309 9.100 1.00 93.62 315 LYS A O 1
ATOM 2482 N N . ASP A 1 316 ? -2.097 -18.048 8.612 1.00 93.81 316 ASP A N 1
ATOM 2483 C CA . ASP A 1 316 ? -2.135 -16.602 8.809 1.00 93.81 316 ASP A CA 1
ATOM 2484 C C . ASP A 1 316 ? -2.078 -16.272 10.308 1.00 93.81 316 ASP A C 1
ATOM 2486 O O . ASP A 1 316 ? -2.786 -16.858 11.129 1.00 93.81 316 ASP A O 1
ATOM 2490 N N . VAL A 1 317 ? -1.167 -15.370 10.670 1.00 93.44 317 VAL A N 1
ATOM 2491 C CA . VAL A 1 317 ? -0.888 -14.960 12.057 1.00 93.44 317 VAL A CA 1
ATOM 2492 C C . VAL A 1 317 ? -1.345 -13.532 12.348 1.00 93.44 317 VAL A C 1
ATOM 2494 O O . VAL A 1 317 ? -1.565 -13.192 13.510 1.00 93.44 317 VAL A O 1
ATOM 2497 N N . LEU A 1 318 ? -1.499 -12.722 11.299 1.00 93.31 318 LEU A N 1
ATOM 2498 C CA . LEU A 1 318 ? -2.057 -11.375 11.317 1.00 93.31 318 LEU A CA 1
ATOM 2499 C C . LEU A 1 318 ? -2.849 -11.157 10.023 1.00 93.31 318 LEU A C 1
ATOM 2501 O O . LEU A 1 318 ? -2.333 -11.439 8.942 1.00 93.31 318 LEU A O 1
ATOM 2505 N N . SER A 1 319 ? -4.054 -10.608 10.142 1.00 94.25 319 SER A N 1
ATOM 2506 C CA . SER A 1 319 ? -4.838 -10.045 9.043 1.00 94.25 319 SER A CA 1
ATOM 2507 C C . SER A 1 319 ? -5.286 -8.631 9.414 1.00 94.25 319 SER A C 1
ATOM 2509 O O . SER A 1 319 ? -5.693 -8.395 10.550 1.00 94.25 319 SER A O 1
ATOM 2511 N N . ILE A 1 320 ? -5.191 -7.692 8.474 1.00 92.50 320 ILE A N 1
ATOM 2512 C CA . ILE A 1 320 ? -5.716 -6.327 8.573 1.00 92.50 320 ILE A CA 1
ATOM 2513 C C . ILE A 1 320 ? -6.426 -6.023 7.259 1.00 92.50 320 ILE A C 1
ATOM 2515 O O . ILE A 1 320 ? -5.774 -5.978 6.217 1.00 92.50 320 ILE A O 1
ATOM 2519 N N . THR A 1 321 ? -7.725 -5.748 7.290 1.00 93.69 321 THR A N 1
ATOM 2520 C CA . THR A 1 321 ? -8.469 -5.275 6.117 1.00 93.69 321 THR A CA 1
ATOM 2521 C C . THR A 1 321 ? -9.252 -4.014 6.446 1.00 93.69 321 THR A C 1
ATOM 2523 O O . THR A 1 321 ? -9.811 -3.904 7.532 1.00 93.69 321 THR A O 1
ATOM 2526 N N . VAL A 1 322 ? -9.293 -3.066 5.513 1.00 92.12 322 VAL A N 1
ATOM 2527 C CA . VAL A 1 322 ? -10.044 -1.808 5.606 1.00 92.12 322 VAL A CA 1
ATOM 2528 C C . VAL A 1 322 ? -10.580 -1.454 4.222 1.00 92.12 322 VAL A C 1
ATOM 2530 O O . VAL A 1 322 ? -9.838 -1.542 3.243 1.00 92.12 322 VAL A O 1
ATOM 2533 N N . GLU A 1 323 ? -11.829 -0.998 4.118 1.00 91.56 323 GLU A N 1
ATOM 2534 C CA . GLU A 1 323 ? -12.408 -0.544 2.845 1.00 91.56 323 GLU A CA 1
ATOM 2535 C C . GLU A 1 323 ? -11.980 0.887 2.485 1.00 91.56 323 GLU A C 1
ATOM 2537 O O . GLU A 1 323 ? -11.617 1.164 1.340 1.00 91.56 323 GLU A O 1
ATOM 2542 N N . ALA A 1 324 ? -11.975 1.796 3.461 1.00 89.38 324 ALA A N 1
ATOM 2543 C CA . ALA A 1 324 ? -11.451 3.151 3.310 1.00 89.38 324 ALA A CA 1
ATOM 2544 C C . ALA A 1 324 ? -10.895 3.675 4.639 1.00 89.38 324 ALA A C 1
ATOM 2546 O O . ALA A 1 324 ? -11.498 3.444 5.684 1.00 89.38 324 ALA A O 1
ATOM 2547 N N . LEU A 1 325 ? -9.787 4.420 4.609 1.00 90.44 325 LEU A N 1
ATOM 2548 C CA . LEU A 1 325 ? -9.276 5.124 5.789 1.00 90.44 325 LEU A CA 1
ATOM 2549 C C . LEU A 1 325 ? -8.719 6.510 5.471 1.00 90.44 325 LEU A C 1
ATOM 2551 O O . LEU A 1 325 ? -8.234 6.767 4.371 1.00 90.44 325 LEU A O 1
ATOM 2555 N N . ALA A 1 326 ? -8.759 7.383 6.468 1.00 89.38 326 ALA A N 1
ATOM 2556 C CA . ALA A 1 326 ? -8.008 8.622 6.545 1.00 89.38 326 ALA A CA 1
ATOM 2557 C C . ALA A 1 326 ? -7.601 8.831 8.011 1.00 89.38 326 ALA A C 1
ATOM 2559 O O . ALA A 1 326 ? -8.451 9.070 8.872 1.00 89.38 326 ALA A O 1
ATOM 2560 N N . THR A 1 327 ? -6.310 8.663 8.302 1.00 89.00 327 THR A N 1
ATOM 2561 C CA . THR A 1 327 ? -5.771 8.600 9.667 1.00 89.00 327 THR A CA 1
ATOM 2562 C C . THR A 1 327 ? -4.432 9.320 9.789 1.00 89.00 327 THR A C 1
ATOM 2564 O O . THR A 1 327 ? -3.660 9.399 8.830 1.00 89.00 327 THR A O 1
ATOM 2567 N N . ASP A 1 328 ? -4.136 9.827 10.982 1.00 88.06 328 ASP A N 1
ATOM 2568 C CA . ASP A 1 328 ? -2.827 10.374 11.351 1.00 88.06 328 ASP A CA 1
ATOM 2569 C C . ASP A 1 328 ? -2.309 9.602 12.574 1.00 88.06 328 ASP A C 1
ATOM 2571 O O . ASP A 1 328 ? -2.957 9.606 13.621 1.00 88.06 328 ASP A O 1
ATOM 2575 N N . ASP A 1 329 ? -1.203 8.870 12.404 1.00 86.19 329 ASP A N 1
ATOM 2576 C CA . ASP A 1 329 ? -0.595 7.983 13.414 1.00 86.19 329 ASP A CA 1
ATOM 2577 C C . ASP A 1 329 ? -1.575 7.026 14.153 1.00 86.19 329 ASP A C 1
ATOM 2579 O O . ASP A 1 329 ? -1.386 6.737 15.339 1.00 86.19 329 ASP A O 1
ATOM 2583 N N . LEU A 1 330 ? -2.605 6.485 13.472 1.00 88.06 330 LEU A N 1
ATOM 2584 C CA . LEU A 1 330 ? -3.507 5.482 14.070 1.00 88.06 330 LEU A CA 1
ATOM 2585 C C . LEU A 1 330 ? -2.715 4.237 14.474 1.00 88.06 330 LEU A C 1
ATOM 2587 O O . LEU A 1 330 ? -2.044 3.625 13.645 1.00 88.06 330 LEU A O 1
ATOM 2591 N N . MET A 1 331 ? -2.806 3.840 15.739 1.00 89.38 331 MET A N 1
ATOM 2592 C CA . MET A 1 331 ? -2.069 2.708 16.286 1.00 89.38 331 MET A CA 1
ATOM 2593 C C . MET A 1 331 ? -2.854 2.019 17.400 1.00 89.38 331 MET A C 1
ATOM 2595 O O . MET A 1 331 ? -3.395 2.680 18.281 1.00 89.38 331 MET A O 1
ATOM 2599 N N . ILE A 1 332 ? -2.856 0.686 17.376 1.00 88.25 332 ILE A N 1
ATOM 2600 C CA . ILE A 1 332 ? -3.230 -0.171 18.503 1.00 88.25 332 ILE A CA 1
ATOM 2601 C C . ILE A 1 332 ? -2.015 -1.008 18.910 1.00 88.25 332 ILE A C 1
ATOM 2603 O O . ILE A 1 332 ? -1.328 -1.571 18.058 1.00 88.25 332 ILE A O 1
ATOM 2607 N N . SER A 1 333 ? -1.732 -1.103 20.206 1.00 90.75 333 SER A N 1
ATOM 2608 C CA . SER A 1 333 ? -0.664 -1.957 20.736 1.00 90.75 333 SER A CA 1
ATOM 2609 C C . SER A 1 333 ? -1.021 -2.551 22.093 1.00 90.75 333 SER A C 1
ATOM 2611 O O . SER A 1 333 ? -1.900 -2.030 22.772 1.00 90.75 333 SER A O 1
ATOM 2613 N N . PHE A 1 334 ? -0.384 -3.662 22.465 1.00 90.56 334 PHE A N 1
ATOM 2614 C CA . PHE A 1 334 ? -0.577 -4.357 23.741 1.00 90.56 334 PHE A CA 1
ATOM 2615 C C . PHE A 1 334 ? 0.554 -5.356 24.023 1.00 90.56 334 PHE A C 1
ATOM 2617 O O . PHE A 1 334 ? 1.275 -5.759 23.115 1.00 90.56 334 PHE A O 1
ATOM 2624 N N . ASP A 1 335 ? 0.684 -5.816 25.266 1.00 89.56 335 ASP A N 1
ATOM 2625 C CA . ASP A 1 335 ? 1.627 -6.870 25.662 1.00 89.56 335 ASP A CA 1
ATOM 2626 C C . ASP A 1 335 ? 0.893 -8.184 25.978 1.00 89.56 335 ASP A C 1
ATOM 2628 O O . ASP A 1 335 ? -0.116 -8.177 26.683 1.00 89.56 335 ASP A O 1
ATOM 2632 N N . ASN A 1 336 ? 1.419 -9.334 25.530 1.00 87.31 336 ASN A N 1
ATOM 2633 C CA . ASN A 1 336 ? 0.969 -10.656 25.995 1.00 87.31 336 ASN A CA 1
ATOM 2634 C C . ASN A 1 336 ? 1.873 -11.196 27.117 1.00 87.31 336 ASN A C 1
ATOM 2636 O O . ASN A 1 336 ? 2.857 -11.908 26.877 1.00 87.31 336 ASN A O 1
ATOM 2640 N N . ASN A 1 337 ? 1.500 -10.913 28.363 1.00 84.50 337 ASN A N 1
ATOM 2641 C CA . ASN A 1 337 ? 2.242 -11.320 29.552 1.00 84.50 337 ASN A CA 1
ATOM 2642 C C . ASN A 1 337 ? 1.719 -12.645 30.126 1.00 84.50 337 ASN A C 1
ATOM 2644 O O . ASN A 1 337 ? 1.070 -12.702 31.168 1.00 84.50 337 ASN A O 1
ATOM 2648 N N . GLY A 1 338 ? 2.055 -13.749 29.455 1.00 75.44 338 GLY A N 1
ATOM 2649 C CA . GLY A 1 338 ? 1.817 -15.097 29.984 1.00 75.44 338 GLY A CA 1
ATOM 2650 C C . GLY A 1 338 ? 0.359 -15.559 29.917 1.00 75.44 338 GLY A C 1
ATOM 2651 O O . GLY A 1 338 ? -0.082 -16.287 30.806 1.00 75.44 338 GLY A O 1
ATOM 2652 N N . GLY A 1 339 ? -0.369 -15.169 28.865 1.00 77.69 339 GLY A N 1
ATOM 2653 C CA . GLY A 1 339 ? -1.785 -15.510 28.680 1.00 77.69 339 GLY A CA 1
ATOM 2654 C C . GLY A 1 339 ? -2.757 -14.423 29.146 1.00 77.69 339 GLY A C 1
ATOM 2655 O O . GLY A 1 339 ? -3.935 -14.716 29.353 1.00 77.69 339 GLY A O 1
ATOM 2656 N N . LYS A 1 340 ? -2.259 -13.196 29.329 1.00 83.69 340 LYS A N 1
ATOM 2657 C CA . LYS A 1 340 ? -3.043 -11.982 29.561 1.00 83.69 340 LYS A CA 1
ATOM 2658 C C . LYS A 1 340 ? -2.627 -10.906 28.571 1.00 83.69 340 LYS A C 1
ATOM 2660 O O . LYS A 1 340 ? -1.431 -10.730 28.340 1.00 83.69 340 LYS A O 1
ATOM 2665 N N . ILE A 1 341 ? -3.609 -10.176 28.056 1.00 85.75 341 ILE A N 1
ATOM 2666 C CA . ILE A 1 341 ? -3.423 -8.982 27.240 1.00 85.75 341 ILE A CA 1
ATOM 2667 C C . ILE A 1 341 ? -3.445 -7.766 28.173 1.00 85.75 341 ILE A C 1
ATOM 2669 O O . ILE A 1 341 ? -4.465 -7.433 28.778 1.00 85.75 341 ILE A O 1
ATOM 2673 N N . GLU A 1 342 ? -2.297 -7.116 28.308 1.00 85.25 342 GLU A N 1
ATOM 2674 C CA . GLU A 1 342 ? -2.077 -5.980 29.204 1.00 85.25 342 GLU A CA 1
ATOM 2675 C C . GLU A 1 342 ? -1.551 -4.772 28.419 1.00 85.25 342 GLU A C 1
ATOM 2677 O O . GLU A 1 342 ? -1.131 -4.900 27.270 1.00 85.25 342 GLU A O 1
ATOM 2682 N N . ASN A 1 343 ? -1.553 -3.593 29.050 1.00 85.38 343 ASN A N 1
ATOM 2683 C CA . ASN A 1 343 ? -1.022 -2.353 28.473 1.00 85.38 343 ASN A CA 1
ATOM 2684 C C . ASN A 1 343 ? -1.607 -2.026 27.087 1.00 85.38 343 ASN A C 1
ATOM 2686 O O . ASN A 1 343 ? -0.877 -1.572 26.208 1.00 85.38 343 ASN A O 1
ATOM 2690 N N . VAL A 1 344 ? -2.908 -2.273 26.878 1.00 84.88 344 VAL A N 1
ATOM 2691 C CA . VAL A 1 344 ? -3.551 -1.946 25.602 1.00 84.88 344 VAL A CA 1
ATOM 2692 C C . VAL A 1 344 ? -3.582 -0.427 25.436 1.00 84.88 344 VAL A C 1
ATOM 2694 O O . VAL A 1 344 ? -4.208 0.269 26.236 1.00 84.88 344 VAL A O 1
ATOM 2697 N N . VAL A 1 345 ? -2.897 0.069 24.410 1.00 82.38 345 VAL A N 1
ATOM 2698 C CA . VAL A 1 345 ? -2.830 1.481 24.020 1.00 82.38 345 VAL A CA 1
ATOM 2699 C C . VAL A 1 345 ? -3.471 1.628 22.651 1.00 82.38 345 VAL A C 1
ATOM 2701 O O . VAL A 1 345 ? -3.196 0.844 21.740 1.00 82.38 345 VAL A O 1
ATOM 2704 N N . PHE A 1 346 ? -4.286 2.664 22.501 1.00 79.81 346 PHE A N 1
ATOM 2705 C CA . PHE A 1 346 ? -4.873 3.060 21.233 1.00 79.81 346 PHE A CA 1
ATOM 2706 C C . PHE A 1 346 ? -4.661 4.564 21.050 1.00 79.81 346 PHE A C 1
ATOM 2708 O O . PHE A 1 346 ? -4.947 5.340 21.958 1.00 79.81 346 PHE A O 1
ATOM 2715 N N . ASN A 1 347 ? -4.125 4.967 19.902 1.00 80.56 347 ASN A N 1
ATOM 2716 C CA . ASN A 1 347 ? -3.686 6.333 19.618 1.00 80.56 347 ASN A CA 1
ATOM 2717 C C . ASN A 1 347 ? -3.968 6.698 18.150 1.00 80.56 347 ASN A C 1
ATOM 2719 O O . ASN A 1 347 ? -4.130 5.812 17.314 1.00 80.56 347 ASN A O 1
ATOM 2723 N N . GLY A 1 348 ? -3.953 7.995 17.846 1.00 79.12 348 GLY A N 1
ATOM 2724 C CA . GLY A 1 348 ? -4.016 8.560 16.500 1.00 79.12 348 GLY A CA 1
ATOM 2725 C C . GLY A 1 348 ? -5.351 9.219 16.172 1.00 79.12 348 GLY A C 1
ATOM 2726 O O . GLY A 1 348 ? -6.382 8.939 16.779 1.00 79.12 348 GLY A O 1
ATOM 2727 N N . LEU A 1 349 ? -5.326 10.120 15.192 1.00 79.56 349 LEU A N 1
ATOM 2728 C CA . LEU A 1 349 ? -6.516 10.803 14.697 1.00 79.56 349 LEU A CA 1
ATOM 2729 C C . LEU A 1 349 ? -7.173 9.944 13.611 1.00 79.56 349 LEU A C 1
ATOM 2731 O O . LEU A 1 349 ? -6.529 9.634 12.609 1.00 79.56 349 LEU A O 1
ATOM 2735 N N . ILE A 1 350 ? -8.462 9.633 13.748 1.00 82.31 350 ILE A N 1
ATOM 2736 C CA . ILE A 1 350 ? -9.271 9.103 12.643 1.00 82.31 350 ILE A CA 1
ATOM 2737 C C . ILE A 1 350 ? -10.169 10.211 12.100 1.00 82.31 350 ILE A C 1
ATOM 2739 O O . ILE A 1 350 ? -10.929 10.819 12.849 1.00 82.31 350 ILE A O 1
ATOM 2743 N N . THR A 1 351 ? -10.114 10.442 10.786 1.00 81.75 351 THR A N 1
ATOM 2744 C CA . THR A 1 351 ? -11.116 11.248 10.067 1.00 81.75 351 THR A CA 1
ATOM 2745 C C . THR A 1 351 ? -12.047 10.409 9.201 1.00 81.75 351 THR A C 1
ATOM 2747 O O . THR A 1 351 ? -13.151 10.846 8.886 1.00 81.75 351 THR A O 1
ATOM 2750 N N . LYS A 1 352 ? -11.623 9.193 8.841 1.00 86.81 352 LYS A N 1
ATOM 2751 C CA . LYS A 1 352 ? -12.465 8.165 8.230 1.00 86.81 352 LYS A CA 1
ATOM 2752 C C . LYS A 1 352 ? -11.879 6.782 8.491 1.00 86.81 352 LYS A C 1
ATOM 2754 O O . LYS A 1 352 ? -10.671 6.600 8.348 1.00 86.81 352 LYS A O 1
ATOM 2759 N N . LEU A 1 353 ? -12.720 5.804 8.788 1.00 88.38 353 LEU A N 1
ATOM 2760 C CA . LEU A 1 353 ? -12.379 4.388 8.819 1.00 88.38 353 LEU A CA 1
ATOM 2761 C C . LEU A 1 353 ? -13.639 3.586 8.490 1.00 88.38 353 LEU A C 1
ATOM 2763 O O . LEU A 1 353 ? -14.601 3.644 9.238 1.00 88.38 353 LEU A O 1
ATOM 2767 N N . LEU A 1 354 ? -13.658 2.847 7.386 1.00 90.44 354 LEU A N 1
ATOM 2768 C CA . LEU A 1 354 ? -14.802 2.021 7.001 1.00 90.44 354 LEU A CA 1
ATOM 2769 C C . LEU A 1 354 ? -14.385 0.557 6.935 1.00 90.44 354 LEU A C 1
ATOM 2771 O O . LEU A 1 354 ? -13.433 0.220 6.223 1.00 90.44 354 LEU A O 1
ATOM 2775 N N . ASN A 1 355 ? -15.131 -0.293 7.641 1.00 91.44 355 ASN A N 1
ATOM 2776 C CA . ASN A 1 355 ? -14.976 -1.744 7.658 1.00 91.44 355 ASN A CA 1
ATOM 2777 C C . ASN A 1 355 ? -13.540 -2.185 7.998 1.00 91.44 355 ASN A C 1
ATOM 2779 O O . ASN A 1 355 ? -12.926 -2.952 7.255 1.00 91.44 355 ASN A O 1
ATOM 2783 N N . LEU A 1 356 ? -12.997 -1.678 9.114 1.00 92.19 356 LEU A N 1
ATOM 2784 C CA . LEU A 1 356 ? -11.787 -2.237 9.717 1.00 92.19 356 LEU A CA 1
ATOM 2785 C C . LEU A 1 356 ? -12.094 -3.640 10.240 1.00 92.19 356 LEU A C 1
ATOM 2787 O O . LEU A 1 356 ? -13.043 -3.830 10.996 1.00 92.19 356 LEU A O 1
ATOM 2791 N N . TYR A 1 357 ? -11.227 -4.582 9.895 1.00 93.56 357 TYR A N 1
ATOM 2792 C CA . TYR A 1 357 ? -11.081 -5.874 10.550 1.00 93.56 357 TYR A CA 1
ATOM 2793 C C . TYR A 1 357 ? -9.597 -6.114 10.816 1.00 93.56 357 TYR A C 1
ATOM 2795 O O . TYR A 1 357 ? -8.756 -5.939 9.933 1.00 93.56 357 TYR A O 1
ATOM 2803 N N . VAL A 1 358 ? -9.279 -6.501 12.043 1.00 92.56 358 VAL A N 1
ATOM 2804 C CA . VAL A 1 358 ? -7.946 -6.867 12.513 1.00 92.56 358 VAL A CA 1
ATOM 2805 C C . VAL A 1 358 ? -8.071 -8.193 13.237 1.00 92.56 358 VAL A C 1
ATOM 2807 O O . VAL A 1 358 ? -8.843 -8.291 14.185 1.00 92.56 358 VAL A O 1
ATOM 2810 N N . ALA A 1 359 ? -7.271 -9.179 12.845 1.00 94.06 359 ALA A N 1
ATOM 2811 C CA . ALA A 1 359 ? -7.186 -10.462 13.530 1.00 94.06 359 ALA A CA 1
ATOM 2812 C C . ALA A 1 359 ? -5.731 -10.851 13.783 1.00 94.06 359 ALA A C 1
ATOM 2814 O O . ALA A 1 359 ? -4.908 -10.827 12.868 1.00 94.06 359 ALA A O 1
ATOM 2815 N N . VAL A 1 360 ? -5.417 -11.247 15.016 1.00 92.62 360 VAL A N 1
ATOM 2816 C CA . VAL A 1 360 ? -4.105 -11.766 15.427 1.00 92.62 360 VAL A CA 1
ATOM 2817 C C . VAL A 1 360 ? -4.303 -13.164 15.995 1.00 92.62 360 VAL A C 1
ATOM 2819 O O . VAL A 1 360 ? -4.877 -13.309 17.071 1.00 92.62 360 VAL A O 1
ATOM 2822 N N . ASP A 1 361 ? -3.799 -14.192 15.307 1.00 92.44 361 ASP A N 1
ATOM 2823 C CA . ASP A 1 361 ? -3.849 -15.590 15.759 1.00 92.44 361 ASP A CA 1
ATOM 2824 C C . ASP A 1 361 ? -2.432 -16.187 15.857 1.00 92.44 361 ASP A C 1
ATOM 2826 O O . ASP A 1 361 ? -1.980 -17.001 15.038 1.00 92.44 361 ASP A O 1
ATOM 2830 N N . PHE A 1 362 ? -1.690 -15.760 16.882 1.00 89.44 362 PHE A N 1
ATOM 2831 C CA . PHE A 1 362 ? -0.274 -16.084 17.030 1.00 89.44 362 PHE A CA 1
ATOM 2832 C C . PHE A 1 362 ? 0.148 -16.377 18.471 1.00 89.44 362 PHE A C 1
ATOM 2834 O O . PHE A 1 362 ? -0.242 -15.698 19.415 1.00 89.44 362 PHE A O 1
ATOM 2841 N N . LYS A 1 363 ? 0.990 -17.407 18.653 1.00 84.56 363 LYS A N 1
ATOM 2842 C CA . LYS A 1 363 ? 1.545 -17.828 19.961 1.00 84.56 363 LYS A CA 1
ATOM 2843 C C . LYS A 1 363 ? 0.503 -17.995 21.090 1.00 84.56 363 LYS A C 1
ATOM 2845 O O . LYS A 1 363 ? 0.830 -17.846 22.263 1.00 84.56 363 LYS A O 1
ATOM 2850 N N . GLY A 1 364 ? -0.731 -18.362 20.741 1.00 84.00 364 GLY A N 1
ATOM 2851 C CA . GLY A 1 364 ? -1.834 -18.555 21.689 1.00 84.00 364 GLY A CA 1
ATOM 2852 C C . GLY A 1 364 ? -2.670 -17.300 21.966 1.00 84.00 364 GLY A C 1
ATOM 2853 O O . GLY A 1 364 ? -3.656 -17.402 22.692 1.00 84.00 364 GLY A O 1
ATOM 2854 N N . ILE A 1 365 ? -2.315 -16.152 21.384 1.00 87.81 365 ILE A N 1
ATOM 2855 C CA . ILE A 1 365 ? -3.213 -15.001 21.233 1.00 87.81 365 ILE A CA 1
ATOM 2856 C C . ILE A 1 365 ? -4.198 -15.334 20.116 1.00 87.81 365 ILE A C 1
ATOM 2858 O O . ILE A 1 365 ? -3.767 -15.750 19.045 1.00 87.81 365 ILE A O 1
ATOM 2862 N N . ASN A 1 366 ? -5.484 -15.127 20.370 1.00 89.50 366 ASN A N 1
ATOM 2863 C CA . ASN A 1 366 ? -6.513 -14.905 19.367 1.00 89.50 366 ASN A CA 1
ATOM 2864 C C . ASN A 1 366 ? -7.220 -13.602 19.773 1.00 89.50 366 ASN A C 1
ATOM 2866 O O . ASN A 1 366 ? -7.809 -13.533 20.853 1.00 89.50 366 ASN A O 1
ATOM 2870 N N . PHE A 1 367 ? -7.056 -12.561 18.962 1.00 89.94 367 PHE A N 1
ATOM 2871 C CA . PHE A 1 367 ? -7.574 -11.211 19.185 1.00 89.94 367 PHE A CA 1
ATOM 2872 C C . PHE A 1 367 ? -8.209 -10.716 17.889 1.00 89.94 367 PHE A C 1
ATOM 2874 O O . PHE A 1 367 ? -7.529 -10.716 16.862 1.00 89.94 367 PHE A O 1
ATOM 2881 N N . ASP A 1 368 ? -9.461 -10.273 17.968 1.00 91.44 368 ASP A N 1
ATOM 2882 C CA . ASP A 1 368 ? -10.212 -9.686 16.861 1.00 91.44 368 ASP A CA 1
ATOM 2883 C C . ASP A 1 368 ? -10.639 -8.249 17.239 1.00 91.44 368 ASP A C 1
ATOM 2885 O O . ASP A 1 368 ? -11.129 -8.011 18.350 1.00 91.44 368 ASP A O 1
ATOM 2889 N N . LEU A 1 369 ? -10.474 -7.301 16.313 1.00 89.69 369 LEU A N 1
ATOM 2890 C CA . LEU A 1 369 ? -10.994 -5.929 16.381 1.00 89.69 369 LEU A CA 1
ATOM 2891 C C . LEU A 1 369 ? -11.713 -5.599 15.067 1.00 89.69 369 LEU A C 1
ATOM 2893 O O . LEU A 1 369 ? -11.125 -5.693 13.991 1.00 89.69 369 LEU A O 1
ATOM 2897 N N . GLU A 1 370 ? -12.959 -5.155 15.172 1.00 92.19 370 GLU A N 1
ATOM 2898 C CA . GLU A 1 370 ? -13.802 -4.700 14.061 1.00 92.19 370 GLU A CA 1
ATOM 2899 C C . GLU A 1 370 ? -14.279 -3.265 14.312 1.00 92.19 370 GLU A C 1
ATOM 2901 O O . GLU A 1 370 ? -14.431 -2.862 15.468 1.00 92.19 370 GLU A O 1
ATOM 2906 N N . GLY A 1 371 ? -14.533 -2.478 13.262 1.00 87.62 371 GLY A N 1
ATOM 2907 C CA . GLY A 1 371 ? -15.164 -1.165 13.437 1.00 87.62 371 GLY A CA 1
ATOM 2908 C C . GLY A 1 371 ? -15.288 -0.286 12.193 1.00 87.62 371 GLY A C 1
ATOM 2909 O O . GLY A 1 371 ? -14.604 -0.480 11.185 1.00 87.62 371 GLY A O 1
ATOM 2910 N N . SER A 1 372 ? -16.157 0.720 12.303 1.00 86.94 372 SER A N 1
ATOM 2911 C CA . SER A 1 372 ? -16.379 1.776 11.310 1.00 86.94 372 SER A CA 1
ATOM 2912 C C . SER A 1 372 ? -16.625 3.118 12.004 1.00 86.94 372 SER A C 1
ATOM 2914 O O . SER A 1 372 ? -17.517 3.233 12.842 1.00 86.94 372 SER A O 1
ATOM 2916 N N . TRP A 1 373 ? -15.852 4.140 11.637 1.00 82.50 373 TRP A N 1
ATOM 2917 C CA . TRP A 1 373 ? -15.876 5.498 12.187 1.00 82.50 373 TRP A CA 1
ATOM 2918 C C . TRP A 1 373 ? -15.921 6.511 11.033 1.00 82.50 373 TRP A C 1
ATOM 2920 O O . TRP A 1 373 ? -14.982 6.583 10.235 1.00 82.50 373 TRP A O 1
ATOM 2930 N N . ASP A 1 374 ? -16.982 7.314 10.937 1.00 73.50 374 ASP A N 1
ATOM 2931 C CA . ASP A 1 374 ? -17.090 8.390 9.939 1.00 73.50 374 ASP A CA 1
ATOM 2932 C C . ASP A 1 374 ? -17.421 9.720 10.623 1.00 73.50 374 ASP A C 1
ATOM 2934 O O . ASP A 1 374 ? -18.303 9.795 11.484 1.00 73.50 374 ASP A O 1
ATOM 2938 N N . ILE A 1 375 ? -16.686 10.777 10.264 1.00 67.38 375 ILE A N 1
ATOM 2939 C CA . ILE A 1 375 ? -16.818 12.088 10.909 1.00 67.38 375 ILE A CA 1
ATOM 2940 C C . ILE A 1 375 ? -18.211 12.666 10.665 1.00 67.38 375 ILE A C 1
ATOM 2942 O O . ILE A 1 375 ? -18.620 12.888 9.527 1.00 67.38 375 ILE A O 1
ATOM 2946 N N . GLY A 1 376 ? -18.901 12.987 11.760 1.00 63.56 376 GLY A N 1
ATOM 2947 C CA . GLY A 1 376 ? -20.230 13.598 11.741 1.00 63.56 376 GLY A CA 1
ATOM 2948 C C . GLY A 1 376 ? -21.396 12.616 11.826 1.00 63.56 376 GLY A C 1
ATOM 2949 O O . GLY A 1 376 ? -22.433 13.032 12.331 1.00 63.56 376 GLY A O 1
ATOM 2950 N N . ASP A 1 377 ? -21.210 11.354 11.430 1.00 69.06 377 ASP A N 1
ATOM 2951 C CA . ASP A 1 377 ? -22.284 10.354 11.394 1.00 69.06 377 ASP A CA 1
ATOM 2952 C C . ASP A 1 377 ? -22.279 9.489 12.666 1.00 69.06 377 ASP A C 1
ATOM 2954 O O . ASP A 1 377 ? -23.192 9.567 13.486 1.00 69.06 377 ASP A O 1
ATOM 2958 N N . GLY A 1 378 ? -21.229 8.692 12.891 1.00 70.12 378 GLY A N 1
ATOM 2959 C CA . GLY A 1 378 ? -21.245 7.726 13.988 1.00 70.12 378 GLY A CA 1
ATOM 2960 C C . GLY A 1 378 ? -19.982 6.887 14.150 1.00 70.12 378 GLY A C 1
ATOM 2961 O O . GLY A 1 378 ? -18.997 7.024 13.419 1.00 70.12 378 GLY A O 1
ATOM 2962 N N . CYS A 1 379 ? -20.024 6.019 15.159 1.00 75.31 379 CYS A N 1
ATOM 2963 C CA . CYS A 1 379 ? -18.925 5.152 15.556 1.00 75.31 379 CYS A CA 1
ATOM 2964 C C . CYS A 1 379 ? -19.444 3.766 15.950 1.00 75.31 379 CYS A C 1
ATOM 2966 O O . CYS A 1 379 ? -20.241 3.655 16.878 1.00 75.31 379 CYS A O 1
ATOM 2968 N N . GLU A 1 380 ? -18.950 2.722 15.281 1.00 79.50 380 GLU A N 1
ATOM 2969 C CA . GLU A 1 380 ? -19.083 1.326 15.699 1.00 79.50 380 GLU A CA 1
ATOM 2970 C C . GLU A 1 380 ? -17.695 0.727 15.962 1.00 79.50 380 GLU A C 1
ATOM 2972 O O . GLU A 1 380 ? -16.777 0.902 15.156 1.00 79.50 380 GLU A O 1
ATOM 2977 N N . PHE A 1 381 ? -17.525 -0.018 17.055 1.00 82.06 381 PHE A N 1
ATOM 2978 C CA . PHE A 1 381 ? -16.402 -0.946 17.199 1.00 82.06 381 PHE A CA 1
ATOM 2979 C C . PHE A 1 381 ? -16.775 -2.199 17.994 1.00 82.06 381 PHE A C 1
ATOM 2981 O O . PHE A 1 381 ? -17.639 -2.164 18.871 1.00 82.06 381 PHE A O 1
ATOM 2988 N N . SER A 1 382 ? -16.072 -3.297 17.721 1.00 83.38 382 SER A N 1
ATOM 2989 C CA . SER A 1 382 ? -16.158 -4.553 18.462 1.00 83.38 382 SER A CA 1
ATOM 2990 C C . SER A 1 382 ? -14.764 -5.095 18.770 1.00 83.38 382 SER A C 1
ATOM 2992 O O . SER A 1 382 ? -13.883 -5.063 17.914 1.00 83.38 382 SER A O 1
ATOM 2994 N N . ILE A 1 383 ? -14.550 -5.583 19.993 1.00 84.25 383 ILE A N 1
ATOM 2995 C CA . ILE A 1 383 ? -13.291 -6.200 20.441 1.00 84.25 383 ILE A CA 1
ATOM 2996 C C . ILE A 1 383 ? -13.594 -7.559 21.064 1.00 84.25 383 ILE A C 1
ATOM 2998 O O . ILE A 1 383 ? -14.514 -7.692 21.877 1.00 84.25 383 ILE A O 1
ATOM 3002 N N . LYS A 1 384 ? -12.771 -8.556 20.733 1.00 85.69 384 LYS A N 1
ATOM 3003 C CA . LYS A 1 384 ? -12.839 -9.912 21.279 1.00 85.69 384 LYS A CA 1
ATOM 3004 C C . LYS A 1 384 ? -11.438 -10.483 21.492 1.00 85.69 384 LYS A C 1
ATOM 3006 O O . LYS A 1 384 ? -10.545 -10.266 20.676 1.00 85.69 384 LYS A O 1
ATOM 3011 N N . ALA A 1 385 ? -11.247 -11.255 22.562 1.00 86.00 385 ALA A N 1
ATOM 3012 C CA . ALA A 1 385 ? -9.999 -11.982 22.789 1.00 86.00 385 ALA A CA 1
ATOM 3013 C C . ALA A 1 385 ? -10.203 -13.318 23.514 1.00 86.00 385 ALA A C 1
ATOM 3015 O O . ALA A 1 385 ? -11.069 -13.448 24.374 1.00 86.00 385 ALA A O 1
ATOM 3016 N N . ASN A 1 386 ? -9.341 -14.297 23.235 1.00 85.06 386 ASN A N 1
ATOM 3017 C CA . ASN A 1 386 ? -9.299 -15.593 23.929 1.00 85.06 386 ASN A CA 1
ATOM 3018 C C . ASN A 1 386 ? -8.529 -15.570 25.268 1.00 85.06 386 ASN A C 1
ATOM 3020 O O . ASN A 1 386 ? -8.216 -16.620 25.834 1.00 85.06 386 ASN A O 1
ATOM 3024 N N . GLN A 1 387 ? -8.153 -14.386 25.748 1.00 84.25 387 GLN A N 1
ATOM 3025 C CA . GLN A 1 387 ? -7.348 -14.168 26.948 1.00 84.25 387 GLN A CA 1
ATOM 3026 C C . GLN A 1 387 ? -7.984 -13.085 27.818 1.00 84.25 387 GLN A C 1
ATOM 3028 O O . GLN A 1 387 ? -8.794 -12.290 27.349 1.00 84.25 387 GLN A O 1
ATOM 3033 N N . GLU A 1 388 ? -7.609 -13.057 29.095 1.00 81.00 388 GLU A N 1
ATOM 3034 C CA . GLU A 1 388 ? -7.984 -11.959 29.985 1.00 81.00 388 GLU A CA 1
ATOM 3035 C C . GLU A 1 388 ? -7.342 -10.662 29.474 1.00 81.00 388 GLU A C 1
ATOM 3037 O O . GLU A 1 388 ? -6.140 -10.640 29.208 1.00 81.00 388 GLU A O 1
ATOM 3042 N N . MET A 1 389 ? -8.136 -9.605 29.325 1.00 79.31 389 MET A N 1
ATOM 3043 C CA . MET A 1 389 ? -7.710 -8.313 28.790 1.00 79.31 389 MET A CA 1
ATOM 3044 C C . MET A 1 389 ? -8.094 -7.192 29.752 1.00 79.31 389 MET A C 1
ATOM 3046 O O . MET A 1 389 ? -9.190 -7.204 30.310 1.00 79.31 389 MET A O 1
ATOM 3050 N N . SER A 1 390 ? -7.223 -6.194 29.897 1.00 74.00 390 SER A N 1
ATOM 3051 C CA . SER A 1 390 ? -7.580 -4.906 30.497 1.00 74.00 390 SER A CA 1
ATOM 3052 C C . SER A 1 390 ? -7.171 -3.766 29.569 1.00 74.00 390 SER A C 1
ATOM 3054 O O . SER A 1 390 ? -5.995 -3.623 29.230 1.00 74.00 390 SER A O 1
ATOM 3056 N N . LEU A 1 391 ? -8.153 -2.968 29.159 1.00 71.12 391 LEU A N 1
ATOM 3057 C CA . LEU A 1 391 ? -8.014 -1.833 28.254 1.00 71.12 391 LEU A CA 1
ATOM 3058 C C . LEU A 1 391 ? -8.350 -0.546 29.012 1.00 71.12 391 LEU A C 1
ATOM 3060 O O . LEU A 1 391 ? -9.464 -0.397 29.520 1.00 71.12 391 LEU A O 1
ATOM 3064 N N . ASN A 1 392 ? -7.399 0.392 29.069 1.00 71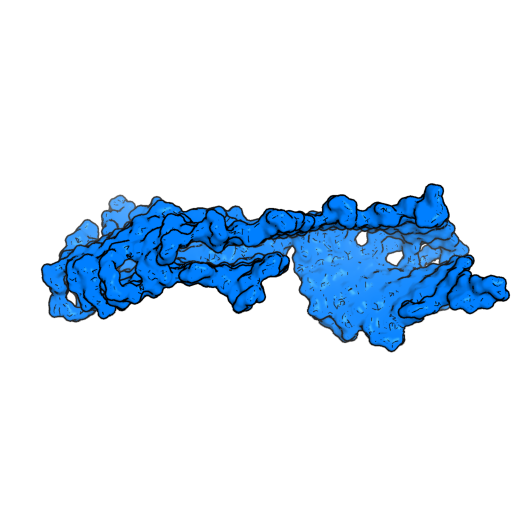.25 392 ASN A N 1
ATOM 3065 C CA . ASN A 1 392 ? -7.704 1.765 29.457 1.00 71.25 392 ASN A CA 1
ATOM 3066 C C . ASN A 1 392 ? -8.154 2.534 28.209 1.00 71.25 392 ASN A C 1
ATOM 3068 O O . ASN A 1 392 ? -7.445 2.585 27.209 1.00 71.25 392 ASN A O 1
ATOM 3072 N N . LEU A 1 393 ? -9.340 3.124 28.284 1.00 67.50 393 LEU A N 1
ATOM 3073 C CA . LEU A 1 393 ? -9.968 3.867 27.203 1.00 67.50 393 LEU A CA 1
ATOM 3074 C C . LEU A 1 393 ? -9.594 5.358 27.231 1.00 67.50 393 LEU A C 1
ATOM 3076 O O . LEU A 1 393 ? -9.917 6.064 26.289 1.00 67.50 393 LEU A O 1
ATOM 3080 N N . ASP A 1 394 ? -8.923 5.853 28.281 1.00 67.06 394 ASP A N 1
ATOM 3081 C CA . ASP A 1 394 ? -8.678 7.282 28.554 1.00 67.06 394 ASP A CA 1
ATOM 3082 C C . ASP A 1 394 ? -7.923 8.065 27.459 1.00 67.06 394 ASP A C 1
ATOM 3084 O O . ASP A 1 394 ? -7.888 9.296 27.531 1.00 67.06 394 ASP A O 1
ATOM 3088 N N . GLU A 1 395 ? -7.325 7.400 26.473 1.00 62.91 395 GLU A N 1
ATOM 3089 C CA . GLU A 1 395 ? -6.612 8.021 25.343 1.00 62.91 395 GLU A CA 1
ATOM 3090 C C . GLU A 1 395 ? -7.408 7.964 24.019 1.00 62.91 395 GLU A C 1
ATOM 3092 O O . GLU A 1 395 ? -6.970 8.520 23.015 1.00 62.91 395 GLU A O 1
ATOM 3097 N N . LEU A 1 396 ? -8.608 7.365 24.017 1.00 62.25 396 LEU A N 1
ATOM 3098 C CA . LEU A 1 396 ? -9.480 7.265 22.843 1.00 62.25 396 LEU A CA 1
ATOM 3099 C C . LEU A 1 396 ? -10.263 8.560 22.585 1.00 62.25 396 LEU A C 1
ATOM 3101 O O . LEU A 1 396 ? -11.223 8.878 23.296 1.00 62.25 396 LEU A O 1
ATOM 3105 N N . GLU A 1 397 ? -9.888 9.262 21.515 1.00 62.09 397 GLU A N 1
ATOM 3106 C CA . GLU A 1 397 ? -10.584 10.442 20.996 1.00 62.09 397 GLU A CA 1
ATOM 3107 C C . GLU A 1 397 ? -11.020 10.233 19.534 1.00 62.09 397 GLU A C 1
ATOM 3109 O O . GLU A 1 397 ? -10.226 9.851 18.676 1.00 62.09 397 GLU A O 1
ATOM 3114 N N . PHE A 1 398 ? -12.294 10.501 19.245 1.00 64.00 398 PHE A N 1
ATOM 3115 C CA . PHE A 1 398 ? -12.945 10.312 17.949 1.00 64.00 398 PHE A CA 1
ATOM 3116 C C . PHE A 1 398 ? -13.696 11.598 17.567 1.00 64.00 398 PHE A C 1
ATOM 3118 O O . PHE A 1 398 ? -14.825 11.809 18.000 1.00 64.00 398 PHE A O 1
ATOM 3125 N N . ASP A 1 399 ? -13.072 12.489 16.790 1.00 57.78 399 ASP A N 1
ATOM 3126 C CA . ASP A 1 399 ? -13.700 13.730 16.286 1.00 57.78 399 ASP A CA 1
ATOM 3127 C C . ASP A 1 399 ? -14.404 14.583 17.367 1.00 57.78 399 ASP A C 1
ATOM 3129 O O . ASP A 1 399 ? -15.545 15.043 17.232 1.00 57.78 399 ASP A O 1
ATOM 3133 N N . GLY A 1 400 ? -13.720 14.764 18.496 1.00 57.00 400 GLY A N 1
ATOM 3134 C CA . GLY A 1 400 ? -14.260 15.461 19.658 1.00 57.00 400 GLY A CA 1
ATOM 3135 C C . GLY A 1 400 ? -15.248 14.644 20.493 1.00 57.00 400 GLY A C 1
ATOM 3136 O O . GLY A 1 400 ? -15.971 15.227 21.290 1.00 57.00 400 GLY A O 1
ATOM 3137 N N . MET A 1 401 ? -15.314 13.323 20.329 1.00 56.84 401 MET A N 1
ATOM 3138 C CA . MET A 1 401 ? -15.871 12.390 21.313 1.00 56.84 401 MET A CA 1
ATOM 3139 C C . MET A 1 401 ? -14.715 11.744 22.074 1.00 56.84 401 MET A C 1
ATOM 3141 O O . MET A 1 401 ? -13.774 11.261 21.456 1.00 56.84 401 MET A O 1
ATOM 3145 N N . LYS A 1 402 ? -14.795 11.658 23.398 1.00 66.75 402 LYS A N 1
ATOM 3146 C CA . LYS A 1 402 ? -13.833 10.942 24.234 1.00 66.75 402 LYS A CA 1
ATOM 3147 C C . LYS A 1 402 ? -14.482 9.719 24.864 1.00 66.75 402 LYS A C 1
ATOM 3149 O O . LYS A 1 402 ? -15.473 9.850 25.584 1.00 66.75 402 LYS A O 1
ATOM 3154 N N . LEU A 1 403 ? -13.893 8.548 24.662 1.00 64.19 403 LEU A N 1
ATOM 3155 C CA . LEU A 1 403 ? -14.155 7.385 25.508 1.00 64.19 403 LEU A CA 1
ATOM 3156 C C . LEU A 1 403 ? -13.108 7.372 26.636 1.00 64.19 403 LEU A C 1
ATOM 3158 O O . LEU A 1 403 ? -12.021 7.924 26.499 1.00 64.19 403 LEU A O 1
ATOM 3162 N N . SER A 1 404 ? -13.456 6.888 27.823 1.00 62.09 404 SER A N 1
ATOM 3163 C CA . SER A 1 404 ? -12.595 6.913 29.017 1.00 62.09 404 SER A CA 1
ATOM 3164 C C . SER A 1 404 ? -13.051 5.855 30.023 1.00 62.09 404 SER A C 1
ATOM 3166 O O . SER A 1 404 ? -14.178 5.364 29.943 1.00 62.09 404 SER A O 1
ATOM 3168 N N . GLY A 1 405 ? -12.196 5.493 30.977 1.00 62.38 405 GLY A N 1
ATOM 3169 C CA . GLY A 1 405 ? -12.439 4.397 31.921 1.00 62.38 405 GLY A CA 1
ATOM 3170 C C . GLY A 1 405 ? -11.711 3.100 31.560 1.00 62.38 405 GLY A C 1
ATOM 3171 O O . GLY A 1 405 ? -10.790 3.083 30.749 1.00 62.38 405 GLY A O 1
ATOM 3172 N N . THR A 1 406 ? -12.083 1.998 32.208 1.00 67.62 406 THR A N 1
ATOM 3173 C CA . THR A 1 406 ? -11.382 0.711 32.125 1.00 67.62 406 THR A CA 1
ATOM 3174 C C . THR A 1 406 ? -12.340 -0.414 31.757 1.00 67.62 406 THR A C 1
ATOM 3176 O O . THR A 1 406 ? -13.278 -0.729 32.493 1.00 67.62 406 THR A O 1
ATOM 3179 N N . LEU A 1 407 ? -12.051 -1.068 30.634 1.00 69.00 407 LEU A N 1
ATOM 3180 C CA . LEU A 1 407 ? -12.729 -2.279 30.204 1.00 69.00 407 LEU A CA 1
ATOM 3181 C C . LEU A 1 407 ? -11.879 -3.503 30.564 1.00 69.00 407 LEU A C 1
ATOM 3183 O O . LEU A 1 407 ? -10.828 -3.723 29.965 1.00 69.00 407 LEU A O 1
ATOM 3187 N N . ALA A 1 408 ? -12.355 -4.318 31.507 1.00 68.50 408 ALA A N 1
ATOM 3188 C CA . ALA A 1 408 ? -11.816 -5.652 31.745 1.00 68.50 408 ALA A CA 1
ATOM 3189 C C . ALA A 1 408 ? -12.657 -6.705 31.005 1.00 68.50 408 ALA A C 1
ATOM 3191 O O . ALA A 1 408 ? -13.883 -6.711 31.114 1.00 68.50 408 ALA A O 1
ATOM 3192 N N . LEU A 1 409 ? -12.003 -7.617 30.283 1.00 70.81 409 LEU A N 1
ATOM 3193 C CA . LEU A 1 409 ? -12.626 -8.762 29.615 1.00 70.81 409 LEU A CA 1
ATOM 3194 C C . LEU A 1 409 ? -12.006 -10.065 30.122 1.00 70.81 409 LEU A C 1
ATOM 3196 O O . LEU A 1 409 ? -10.797 -10.167 30.322 1.00 70.81 409 LEU A O 1
ATOM 3200 N N . HIS A 1 410 ? -12.837 -11.090 30.281 1.00 72.44 410 HIS A N 1
ATOM 3201 C CA . HIS A 1 410 ? -12.371 -12.468 30.432 1.00 72.44 410 HIS A CA 1
ATOM 3202 C C . HIS A 1 410 ? -12.132 -13.126 29.062 1.00 72.44 410 HIS A C 1
ATOM 3204 O O . HIS A 1 410 ? -12.656 -12.635 28.061 1.00 72.44 410 HIS A O 1
ATOM 3210 N N . PRO A 1 411 ? -11.401 -14.258 29.021 1.00 73.06 411 PRO A N 1
ATOM 3211 C CA . PRO A 1 411 ? -11.304 -15.097 27.833 1.00 73.06 411 PRO A CA 1
ATOM 3212 C C . PRO A 1 411 ? -12.658 -15.361 27.165 1.00 73.06 411 PRO A C 1
ATOM 3214 O O . PRO A 1 411 ? -13.646 -15.650 27.841 1.00 73.06 411 PRO A O 1
ATOM 3217 N N . ASP A 1 412 ? -12.666 -15.274 25.837 1.00 73.94 412 ASP A N 1
ATOM 3218 C CA . ASP A 1 412 ? -13.799 -15.508 24.934 1.00 73.94 412 ASP A CA 1
ATOM 3219 C C . ASP A 1 412 ? -14.983 -14.530 25.100 1.00 73.94 412 ASP A C 1
ATOM 3221 O O . ASP A 1 412 ? -16.017 -14.675 24.440 1.00 73.94 412 ASP A O 1
ATOM 3225 N N . SER A 1 413 ? -14.834 -13.495 25.929 1.00 74.12 413 SER A N 1
ATOM 3226 C CA . SER A 1 413 ? -15.769 -12.371 26.019 1.00 74.12 413 SER A CA 1
ATOM 3227 C C . SER A 1 413 ? -15.550 -11.357 24.889 1.00 74.12 413 SER A C 1
ATOM 3229 O O . SER A 1 413 ? -14.464 -11.256 24.312 1.00 74.12 413 SER A O 1
ATOM 3231 N N . SER A 1 414 ? -16.582 -10.568 24.600 1.00 74.06 414 SER A N 1
ATOM 3232 C CA . SER A 1 414 ? -16.526 -9.475 23.628 1.00 74.06 414 SER A CA 1
ATOM 3233 C C . SER A 1 414 ? -17.356 -8.267 24.058 1.00 74.06 414 SER A C 1
ATOM 3235 O O . SER A 1 414 ? -18.319 -8.381 24.824 1.00 74.06 414 SER A O 1
ATOM 3237 N N . VAL A 1 415 ? -16.972 -7.102 23.543 1.00 75.94 415 VAL A N 1
ATOM 3238 C CA . VAL A 1 415 ? -17.707 -5.836 23.661 1.00 75.94 415 VAL A CA 1
ATOM 3239 C C . VAL A 1 415 ? -17.979 -5.297 22.273 1.00 75.94 415 VAL A C 1
ATOM 3241 O O . VAL A 1 415 ? -17.096 -5.361 21.426 1.00 75.94 415 VAL A O 1
ATOM 3244 N N . GLN A 1 416 ? -19.171 -4.738 22.085 1.00 77.00 416 GLN A N 1
ATOM 3245 C CA . GLN A 1 416 ? -19.558 -3.971 20.909 1.00 77.00 416 GLN A CA 1
ATOM 3246 C C . GLN A 1 416 ? -20.185 -2.649 21.362 1.00 77.00 416 GLN A C 1
ATOM 3248 O O . GLN A 1 416 ? -21.032 -2.620 22.260 1.00 77.00 416 GLN A O 1
ATOM 3253 N N . VAL A 1 417 ? -19.773 -1.554 20.736 1.00 73.62 417 VAL A N 1
ATOM 3254 C CA . VAL A 1 417 ? -20.289 -0.206 20.987 1.00 73.62 417 VAL A CA 1
ATOM 3255 C C . VAL A 1 417 ? -20.695 0.391 19.651 1.00 73.62 417 VAL A C 1
ATOM 3257 O O . VAL A 1 417 ? -19.891 0.373 18.726 1.00 73.62 417 VAL A O 1
ATOM 3260 N N . GLU A 1 418 ? -21.911 0.927 19.564 1.00 73.44 418 GLU A N 1
ATOM 3261 C CA . GLU A 1 418 ? -22.413 1.640 18.387 1.00 73.44 418 GLU A CA 1
ATOM 3262 C C . GLU A 1 418 ? -23.094 2.945 18.822 1.00 73.44 418 GLU A C 1
ATOM 3264 O O . GLU A 1 418 ? -23.888 2.967 19.768 1.00 73.44 418 GLU A O 1
ATOM 3269 N N . TRP A 1 419 ? -22.785 4.048 18.147 1.00 70.94 419 TRP A N 1
ATOM 3270 C CA . TRP A 1 419 ? -23.335 5.369 18.444 1.00 70.94 419 TRP A CA 1
ATOM 3271 C C . TRP A 1 419 ? -23.580 6.176 17.164 1.00 70.94 419 TRP A C 1
ATOM 3273 O O . TRP A 1 419 ? -22.662 6.332 16.357 1.00 70.94 419 TRP A O 1
ATOM 3283 N N . ASP A 1 420 ? -24.777 6.756 17.035 1.00 68.31 420 ASP A N 1
ATOM 3284 C CA . ASP A 1 420 ? -25.149 7.749 16.014 1.00 68.31 420 ASP A CA 1
ATOM 3285 C C . ASP A 1 420 ? -25.200 9.144 16.667 1.00 68.31 420 ASP A C 1
ATOM 3287 O O . ASP A 1 420 ? -25.727 9.312 17.775 1.00 68.31 420 ASP A O 1
ATOM 3291 N N . ARG A 1 421 ? -24.599 10.154 16.027 1.00 61.00 421 ARG A N 1
ATOM 3292 C CA . ARG A 1 421 ? -24.248 11.458 16.614 1.00 61.00 421 ARG A CA 1
ATOM 3293 C C . ARG A 1 421 ? -25.432 12.419 16.814 1.00 61.00 421 ARG A C 1
ATOM 3295 O O . ARG A 1 421 ? -25.364 13.576 16.416 1.00 61.00 421 ARG A O 1
ATOM 3302 N N . ASP A 1 422 ? -26.472 11.976 17.518 1.00 60.41 422 ASP A N 1
ATOM 3303 C CA . ASP A 1 422 ? -27.581 12.832 17.971 1.00 60.41 422 ASP A CA 1
ATOM 3304 C C . ASP A 1 422 ? -28.345 12.241 19.176 1.00 60.41 422 ASP A C 1
ATOM 3306 O O . ASP A 1 422 ? -28.413 12.855 20.245 1.00 60.41 422 ASP A O 1
ATOM 3310 N N . LYS A 1 423 ? -28.974 11.067 18.999 1.00 62.91 423 LYS A N 1
ATOM 3311 C CA . LYS A 1 423 ? -30.041 10.566 19.898 1.00 62.91 423 LYS A CA 1
ATOM 3312 C C . LYS A 1 423 ? -30.075 9.058 20.132 1.00 62.91 423 LYS A C 1
ATOM 3314 O O . LYS A 1 423 ? -30.715 8.635 21.095 1.00 62.91 423 LYS A O 1
ATOM 3319 N N . GLN A 1 424 ? 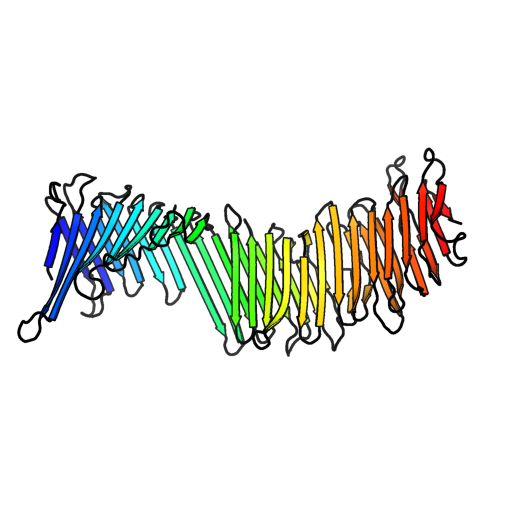-29.448 8.262 19.271 1.00 68.75 424 GLN A N 1
ATOM 3320 C CA . GLN A 1 424 ? -29.569 6.804 19.269 1.00 68.75 424 GLN A CA 1
ATOM 3321 C C . GLN A 1 424 ? -28.206 6.140 19.428 1.00 68.75 424 GLN A C 1
ATOM 3323 O O . GLN A 1 424 ? -27.168 6.691 19.068 1.00 68.75 424 GLN A O 1
ATOM 3328 N N . GLY A 1 425 ? -28.211 4.945 20.001 1.00 69.06 425 GLY A N 1
ATOM 3329 C CA . GLY A 1 425 ? -27.011 4.140 20.153 1.00 69.06 425 GLY A CA 1
ATOM 3330 C C . GLY A 1 425 ? -27.273 2.901 20.987 1.00 69.06 425 GLY A C 1
ATOM 3331 O O . GLY A 1 425 ? -28.331 2.742 21.609 1.00 69.06 425 GLY A O 1
ATOM 3332 N N . PHE A 1 426 ? -26.280 2.022 21.015 1.00 66.56 426 PHE A N 1
ATOM 3333 C CA . PHE A 1 426 ? -26.261 0.913 21.942 1.00 66.56 426 PHE A CA 1
ATOM 3334 C C . PHE A 1 426 ? -24.867 0.629 22.485 1.00 66.56 426 PHE A C 1
ATOM 3336 O O . PHE A 1 426 ? -23.833 0.874 21.869 1.00 66.56 426 PHE A O 1
ATOM 3343 N N . PHE A 1 427 ? -24.861 0.015 23.657 1.00 70.00 427 PHE A N 1
ATOM 3344 C CA . PHE A 1 427 ? -23.668 -0.552 24.252 1.00 70.00 427 PHE A CA 1
ATOM 3345 C C . PHE A 1 427 ? -23.968 -1.994 24.646 1.00 70.00 427 PHE A C 1
ATOM 3347 O O . PHE A 1 427 ? -24.920 -2.246 25.390 1.00 70.00 427 PHE A O 1
ATOM 3354 N N . MET A 1 428 ? -23.179 -2.941 24.141 1.00 64.88 428 MET A N 1
ATOM 3355 C CA . MET A 1 428 ? -23.366 -4.365 24.390 1.00 64.88 428 MET A CA 1
ATOM 3356 C C . MET A 1 428 ? -22.083 -5.016 24.907 1.00 64.88 428 MET A C 1
ATOM 3358 O O . MET A 1 428 ? -21.013 -4.887 24.317 1.00 64.88 428 MET A O 1
ATOM 3362 N N . ILE A 1 429 ? -22.214 -5.786 25.985 1.00 70.00 429 ILE A N 1
ATOM 3363 C CA . ILE A 1 429 ? -21.178 -6.705 26.462 1.00 70.00 429 ILE A CA 1
ATOM 3364 C C . ILE A 1 429 ? -21.737 -8.117 26.442 1.00 70.00 429 ILE A C 1
ATOM 3366 O O . ILE A 1 429 ? -22.846 -8.349 26.922 1.00 70.00 429 ILE A O 1
ATOM 3370 N N . SER A 1 430 ? -20.941 -9.069 25.971 1.00 66.38 430 SER A N 1
ATOM 3371 C CA . SER A 1 430 ? -21.193 -10.496 26.149 1.00 66.38 430 SER A CA 1
ATOM 3372 C C . SER A 1 430 ? -19.992 -11.168 26.803 1.00 66.38 430 SER A C 1
ATOM 3374 O O . SER A 1 430 ? -18.903 -11.214 26.232 1.00 66.38 430 SER A O 1
ATOM 3376 N N . SER A 1 431 ? -20.197 -11.695 28.010 1.00 66.88 431 SER A N 1
ATOM 3377 C CA . SER A 1 431 ? -19.204 -12.464 28.757 1.00 66.88 431 SER A CA 1
ATOM 3378 C C . SER A 1 431 ? -19.429 -13.961 28.575 1.00 66.88 431 SER A C 1
ATOM 3380 O O . SER A 1 431 ? -20.559 -14.417 28.711 1.00 66.88 431 SER A O 1
ATOM 3382 N N . HIS A 1 432 ? -18.366 -14.739 28.349 1.00 60.28 432 HIS A N 1
ATOM 3383 C CA . HIS A 1 432 ? -18.411 -16.214 28.302 1.00 60.28 432 HIS A CA 1
ATOM 3384 C C . HIS A 1 432 ? -17.628 -16.880 29.453 1.00 60.28 432 HIS A C 1
ATOM 3386 O O . HIS A 1 432 ? -17.365 -18.082 29.434 1.00 60.28 432 HIS A O 1
ATOM 3392 N N . ALA A 1 433 ? -17.266 -16.103 30.480 1.00 56.62 433 ALA A N 1
ATOM 3393 C CA . ALA A 1 433 ? -16.488 -16.573 31.626 1.00 56.62 433 ALA A CA 1
ATOM 3394 C C . ALA A 1 433 ? -17.195 -17.675 32.436 1.00 56.62 433 ALA A C 1
ATOM 3396 O O . ALA A 1 433 ? -18.413 -17.814 32.380 1.00 56.62 433 ALA A O 1
ATOM 3397 N N . ILE A 1 434 ? -16.432 -18.425 33.243 1.00 45.78 434 ILE A N 1
ATOM 3398 C CA . ILE A 1 434 ? -16.955 -19.504 34.107 1.00 45.78 434 ILE A CA 1
ATOM 3399 C C . ILE A 1 434 ? -16.979 -19.106 35.599 1.00 45.78 434 ILE A C 1
ATOM 3401 O O . ILE A 1 434 ? -17.824 -19.613 36.331 1.00 45.78 434 ILE A O 1
ATOM 3405 N N . ASP A 1 435 ? -16.140 -18.156 36.040 1.00 49.72 435 ASP A N 1
ATOM 3406 C CA . ASP A 1 435 ? -16.085 -17.670 37.431 1.00 49.72 435 ASP A CA 1
ATOM 3407 C C . ASP A 1 435 ? -15.910 -16.130 37.520 1.00 49.72 435 ASP A C 1
ATOM 3409 O O . ASP A 1 435 ? -14.844 -15.605 37.224 1.00 49.72 435 ASP A O 1
ATOM 3413 N N . VAL A 1 436 ? -16.990 -15.468 37.962 1.00 50.78 436 VAL A N 1
ATOM 3414 C CA . VAL A 1 436 ? -17.147 -14.243 38.797 1.00 50.78 436 VAL A CA 1
ATOM 3415 C C . VAL A 1 436 ? -16.317 -12.940 38.588 1.00 50.78 436 VAL A C 1
ATOM 3417 O O . VAL A 1 436 ? -15.094 -12.933 38.619 1.00 50.78 436 VAL A O 1
ATOM 3420 N N . ASP A 1 437 ? -17.042 -11.806 38.655 1.00 55.41 437 ASP A N 1
ATOM 3421 C CA . ASP A 1 437 ? -16.590 -10.430 38.989 1.00 55.41 437 ASP A CA 1
ATOM 3422 C C . ASP A 1 437 ? -15.828 -9.633 37.909 1.00 55.41 437 ASP A C 1
ATOM 3424 O O . ASP A 1 437 ? -14.912 -8.863 38.204 1.00 55.41 437 ASP A O 1
ATOM 3428 N N . THR A 1 438 ? -16.284 -9.709 36.654 1.00 57.94 438 THR A N 1
ATOM 3429 C CA . THR A 1 438 ? -15.886 -8.741 35.615 1.00 57.94 438 THR A CA 1
ATOM 3430 C C . THR A 1 438 ? -16.485 -7.365 35.913 1.00 57.94 438 THR A C 1
ATOM 3432 O O . THR A 1 438 ? -17.681 -7.161 35.706 1.00 57.94 438 THR A O 1
ATOM 3435 N N . ALA A 1 439 ? -15.665 -6.428 36.390 1.00 61.31 439 ALA A N 1
ATOM 3436 C CA . ALA A 1 439 ? -16.032 -5.018 36.485 1.00 61.31 439 ALA A CA 1
ATOM 3437 C C . ALA A 1 439 ? -15.769 -4.321 35.143 1.00 61.31 439 ALA A C 1
ATOM 3439 O O . ALA A 1 439 ? -14.642 -4.340 34.645 1.00 61.31 439 ALA A O 1
ATOM 3440 N N . VAL A 1 440 ? -16.800 -3.699 34.575 1.00 63.28 440 VAL A N 1
ATOM 3441 C CA . VAL A 1 440 ? -16.681 -2.845 33.392 1.00 63.28 440 VAL A CA 1
ATOM 3442 C C . VAL A 1 440 ? -17.153 -1.447 33.754 1.00 63.28 440 VAL A C 1
ATOM 3444 O O . VAL A 1 440 ? -18.347 -1.237 33.970 1.00 63.28 440 VAL A O 1
ATOM 3447 N N . ASP A 1 441 ? -16.199 -0.516 33.799 1.00 66.19 441 ASP A N 1
ATOM 3448 C CA . ASP A 1 441 ? -16.399 0.877 34.188 1.00 66.19 441 ASP A CA 1
ATOM 3449 C C . ASP A 1 441 ? -16.005 1.776 33.011 1.00 66.19 441 ASP A C 1
ATOM 3451 O O . ASP A 1 441 ? -14.818 1.952 32.736 1.00 66.19 441 ASP A O 1
ATOM 3455 N N . PHE A 1 442 ? -16.973 2.380 32.321 1.00 64.88 442 PHE A N 1
ATOM 3456 C CA . PHE A 1 442 ? -16.689 3.295 31.211 1.00 64.88 442 PHE A CA 1
ATOM 3457 C C . PHE A 1 442 ? -17.438 4.619 31.328 1.00 64.88 442 PHE A C 1
ATOM 3459 O O . PHE A 1 442 ? -18.502 4.735 31.941 1.00 64.88 442 PHE A O 1
ATOM 3466 N N . THR A 1 443 ? -16.833 5.646 30.738 1.00 64.06 443 THR A N 1
ATOM 3467 C CA . THR A 1 443 ? -17.394 6.983 30.574 1.00 64.06 443 THR A CA 1
ATOM 3468 C C . THR A 1 443 ? -17.216 7.422 29.123 1.00 64.06 443 THR A C 1
ATOM 3470 O O . THR A 1 443 ? -16.096 7.455 28.624 1.00 64.06 443 THR A O 1
ATOM 3473 N N . PHE A 1 444 ? -18.302 7.775 28.447 1.00 63.34 444 PHE A N 1
ATOM 3474 C CA . PHE A 1 444 ? -18.298 8.330 27.089 1.00 63.34 444 PHE A CA 1
ATOM 3475 C C . PHE A 1 444 ? -18.703 9.803 27.160 1.00 63.34 444 PHE A C 1
ATOM 3477 O O . PHE A 1 444 ? -19.625 10.120 27.905 1.00 63.34 444 PHE A O 1
ATOM 3484 N N . VAL A 1 445 ? -18.020 10.710 26.456 1.00 62.34 445 VAL A N 1
ATOM 3485 C CA . VAL A 1 445 ? -18.251 12.166 26.541 1.00 62.34 445 VAL A CA 1
ATOM 3486 C C . VAL A 1 445 ? -18.092 12.836 25.176 1.00 62.34 445 VAL A C 1
ATOM 3488 O O . VAL A 1 445 ? -17.064 12.665 24.538 1.00 62.34 445 VAL A O 1
ATOM 3491 N N . ASP A 1 446 ? -19.032 13.680 24.758 1.00 60.03 446 ASP A N 1
ATOM 3492 C CA . ASP A 1 446 ? -18.817 14.613 23.642 1.00 60.03 446 ASP A CA 1
ATOM 3493 C C . ASP A 1 446 ? -18.067 15.865 24.142 1.00 60.03 446 ASP A C 1
ATOM 3495 O O . ASP A 1 446 ? -18.606 16.664 24.908 1.00 60.03 446 ASP A O 1
ATOM 3499 N N . GLN A 1 447 ? -16.815 16.037 23.721 1.00 55.94 447 GLN A N 1
ATOM 3500 C CA . GLN A 1 447 ? -15.948 17.180 24.029 1.00 55.94 447 GLN A CA 1
ATOM 3501 C C . GLN A 1 447 ? -16.295 18.432 23.206 1.00 55.94 447 GLN A C 1
ATOM 3503 O O . GLN A 1 447 ? -16.091 19.552 23.680 1.00 55.94 447 GLN A O 1
ATOM 3508 N N . ASN A 1 448 ? -16.786 18.260 21.975 1.00 51.78 448 ASN A N 1
ATOM 3509 C CA . ASN A 1 448 ? -17.108 19.357 21.058 1.00 51.78 448 ASN A CA 1
ATOM 3510 C C . ASN A 1 448 ? -18.418 20.054 21.432 1.00 51.78 448 ASN A C 1
ATOM 3512 O O . ASN A 1 448 ? -18.590 21.248 21.174 1.00 51.78 448 ASN A O 1
ATOM 3516 N N . SER A 1 449 ? -19.345 19.316 22.037 1.00 52.69 449 SER A N 1
ATOM 3517 C CA . SER A 1 449 ? -20.696 19.792 22.305 1.00 52.69 449 SER A CA 1
ATOM 3518 C C . SER A 1 449 ? -21.063 19.795 23.798 1.00 52.69 449 SER A C 1
ATOM 3520 O O . SER A 1 449 ? -21.940 20.560 24.205 1.00 52.69 449 SER A O 1
ATOM 3522 N N . ASN A 1 450 ? -20.378 18.999 24.633 1.00 52.78 450 ASN A N 1
ATOM 3523 C CA . ASN A 1 450 ? -20.809 18.606 25.984 1.00 52.78 450 ASN A CA 1
ATOM 3524 C C . ASN A 1 450 ? -22.200 17.928 26.011 1.00 52.78 450 ASN A C 1
ATOM 3526 O O . ASN A 1 450 ? -22.802 17.834 27.083 1.00 52.78 450 ASN A O 1
ATOM 3530 N N . GLN A 1 451 ? -22.725 17.485 24.856 1.00 51.97 451 GLN A N 1
ATOM 3531 C CA . GLN A 1 451 ? -24.103 16.993 24.707 1.00 51.97 451 GLN A CA 1
ATOM 3532 C C . GLN A 1 451 ? -24.285 15.488 24.856 1.00 51.97 451 GLN A C 1
ATOM 3534 O O . GLN A 1 451 ? -25.406 14.987 24.855 1.00 51.97 451 GLN A O 1
ATOM 3539 N N . VAL A 1 452 ? -23.200 14.755 25.050 1.00 56.44 452 VAL A N 1
ATOM 3540 C CA . VAL A 1 452 ? -23.274 13.369 25.481 1.00 56.44 452 VAL A CA 1
ATOM 3541 C C . VAL A 1 452 ? -22.338 13.234 26.656 1.00 56.44 452 VAL A C 1
ATOM 3543 O O . VAL A 1 452 ? -21.181 13.643 26.614 1.00 56.44 452 VAL A O 1
ATOM 3546 N N . ASN A 1 453 ? -22.861 12.672 27.727 1.00 61.69 453 ASN A N 1
ATOM 3547 C CA . ASN A 1 453 ? -22.075 11.947 28.698 1.00 61.69 453 ASN A CA 1
ATOM 3548 C C . ASN A 1 453 ? -22.811 10.605 28.845 1.00 61.69 453 ASN A C 1
ATOM 3550 O O . ASN A 1 453 ? -24.026 10.571 28.661 1.00 61.69 453 ASN A O 1
ATOM 3554 N N . ILE A 1 454 ? -22.108 9.513 29.105 1.00 65.25 454 ILE A N 1
ATOM 3555 C CA . ILE A 1 454 ? -22.665 8.224 29.523 1.00 65.25 454 ILE A CA 1
ATOM 3556 C C . ILE A 1 454 ? -21.693 7.701 30.562 1.00 65.25 454 ILE A C 1
ATOM 3558 O O . ILE A 1 454 ? -20.500 7.640 30.291 1.00 65.25 454 ILE A O 1
ATOM 3562 N N . TYR A 1 455 ? -22.190 7.315 31.728 1.00 61.97 455 TYR A N 1
ATOM 3563 C CA . TYR A 1 455 ? -21.419 6.603 32.734 1.00 61.97 455 TYR A CA 1
ATOM 3564 C C . TYR A 1 455 ? -22.080 5.257 32.949 1.00 61.97 455 TYR A C 1
ATOM 3566 O O . TYR A 1 455 ? -23.277 5.219 33.231 1.00 61.97 455 TYR A O 1
ATOM 3574 N N . ALA A 1 456 ? -21.320 4.173 32.873 1.00 66.75 456 ALA A N 1
ATOM 3575 C CA . ALA A 1 456 ? -21.823 2.866 33.246 1.00 66.75 456 ALA A CA 1
ATOM 3576 C C . ALA A 1 456 ? -20.769 2.059 34.000 1.00 66.75 456 ALA A C 1
ATOM 3578 O O . ALA A 1 456 ? -19.585 2.063 33.661 1.00 66.75 456 ALA A O 1
ATOM 3579 N N . LYS A 1 457 ? -21.256 1.374 35.032 1.00 68.69 457 LYS A N 1
ATOM 3580 C CA . LYS A 1 457 ? -20.528 0.465 35.907 1.00 68.69 457 LYS A CA 1
ATOM 3581 C C . LYS A 1 457 ? -21.328 -0.823 36.025 1.00 68.69 457 LYS A C 1
ATO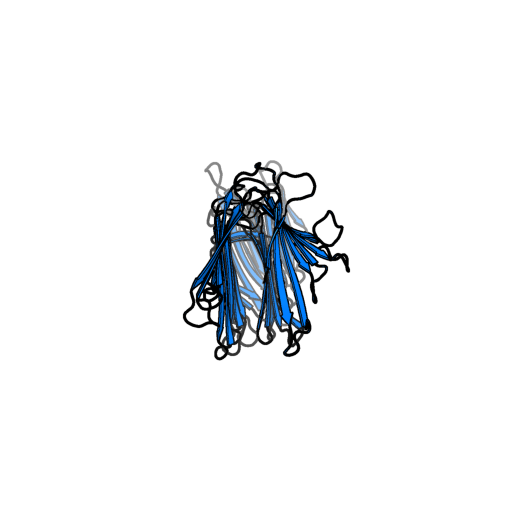M 3583 O O . LYS A 1 457 ? -22.472 -0.816 36.489 1.00 68.69 457 LYS A O 1
ATOM 3588 N N . LEU A 1 458 ? -20.727 -1.914 35.564 1.00 68.06 458 LEU A N 1
ATOM 3589 C CA . LEU A 1 458 ? -21.364 -3.219 35.406 1.00 68.06 458 LEU A CA 1
ATOM 3590 C C . LEU A 1 458 ? -20.518 -4.286 36.089 1.00 68.06 458 LEU A C 1
ATOM 3592 O O . LEU A 1 458 ? -19.309 -4.337 35.872 1.00 68.06 458 LEU A O 1
ATOM 3596 N N . VAL A 1 459 ? -21.153 -5.167 36.864 1.00 67.94 459 VAL A N 1
ATOM 3597 C CA . VAL A 1 459 ? -20.500 -6.375 37.392 1.00 67.94 459 VAL A CA 1
ATOM 3598 C C . VAL A 1 459 ? -21.205 -7.611 36.844 1.00 67.94 459 VAL A C 1
ATOM 3600 O O . VAL A 1 459 ? -22.305 -7.965 37.284 1.00 67.94 459 VAL A O 1
ATOM 3603 N N . LEU A 1 460 ? -20.572 -8.237 35.848 1.00 65.19 460 LEU A N 1
ATOM 3604 C CA . LEU A 1 460 ? -21.161 -9.309 35.044 1.00 65.19 460 LEU A CA 1
ATOM 3605 C C . LEU A 1 460 ? -20.966 -10.700 35.662 1.00 65.19 460 LEU A C 1
ATOM 3607 O O . LEU A 1 460 ? -19.963 -10.989 36.319 1.00 65.19 460 LEU A O 1
ATOM 3611 N N . ASN A 1 461 ? -21.923 -11.585 35.381 1.00 65.31 461 ASN A N 1
ATOM 3612 C CA . ASN A 1 461 ? -21.826 -13.016 35.656 1.00 65.31 461 ASN A CA 1
ATOM 3613 C C . ASN A 1 461 ? -21.371 -13.813 34.408 1.00 65.31 461 ASN A C 1
ATOM 3615 O O . ASN A 1 461 ? -21.452 -13.316 33.282 1.00 65.31 461 ASN A O 1
ATOM 3619 N N . PRO A 1 462 ? -20.923 -15.070 34.595 1.00 63.47 462 PRO A N 1
ATOM 3620 C CA . PRO A 1 462 ? -20.783 -16.077 33.541 1.00 63.47 462 PRO A CA 1
ATOM 3621 C C . PRO A 1 462 ? -21.920 -16.103 32.510 1.00 63.47 462 PRO A C 1
ATOM 3623 O O . PRO A 1 462 ? -23.088 -16.115 32.886 1.00 63.47 462 PRO A O 1
ATOM 3626 N N . ASN A 1 463 ? -21.578 -16.188 31.218 1.00 69.50 463 ASN A N 1
ATOM 3627 C CA . ASN A 1 463 ? -22.519 -16.256 30.080 1.00 69.50 463 ASN A CA 1
ATOM 3628 C C . ASN A 1 463 ? -23.501 -15.069 29.962 1.00 69.50 463 ASN A C 1
ATOM 3630 O O . ASN A 1 463 ? -24.498 -15.152 29.237 1.00 69.50 463 ASN A O 1
ATOM 3634 N N . CYS A 1 464 ? -23.238 -13.970 30.673 1.00 71.81 464 CYS A N 1
ATOM 3635 C CA . CYS A 1 464 ? -24.119 -12.817 30.696 1.00 71.81 464 CYS A CA 1
ATOM 3636 C C . CYS A 1 464 ? -23.918 -11.923 29.463 1.00 71.81 464 CYS A C 1
ATOM 3638 O O . CYS A 1 464 ? -22.804 -11.497 29.156 1.00 71.81 464 CYS A O 1
ATOM 3640 N N . ILE A 1 465 ? -25.023 -11.619 28.788 1.00 73.94 465 ILE A N 1
ATOM 3641 C CA . ILE A 1 465 ? -25.145 -10.633 27.720 1.00 73.94 465 ILE A CA 1
ATOM 3642 C C . ILE A 1 465 ? -25.937 -9.463 28.287 1.00 73.94 465 ILE A C 1
ATOM 3644 O O . ILE A 1 465 ? -27.107 -9.633 28.635 1.00 73.94 465 ILE A O 1
ATOM 3648 N N . VAL A 1 466 ? -25.323 -8.284 28.324 1.00 74.19 466 VAL A N 1
ATOM 3649 C CA . VAL A 1 466 ? -25.979 -7.028 28.687 1.00 74.19 466 VAL A CA 1
ATOM 3650 C C . VAL A 1 466 ? -25.998 -6.121 27.472 1.00 74.19 466 VAL A C 1
ATOM 3652 O O . VAL A 1 466 ? -24.941 -5.817 26.925 1.00 74.19 466 VAL A O 1
ATOM 3655 N N . LYS A 1 467 ? -27.186 -5.661 27.071 1.00 79.12 467 LYS A N 1
ATOM 3656 C CA . LYS A 1 467 ? -27.344 -4.601 26.069 1.00 79.12 467 LYS A CA 1
ATOM 3657 C C . LYS A 1 467 ? -28.096 -3.424 26.681 1.00 79.12 467 LYS A C 1
ATOM 3659 O O . LYS A 1 467 ? -29.200 -3.597 27.201 1.00 79.12 467 LYS A O 1
ATOM 3664 N N . PHE A 1 468 ? -27.516 -2.239 26.557 1.00 77.50 468 PHE A N 1
ATOM 3665 C CA . PHE A 1 468 ? -28.207 -0.964 26.704 1.00 77.50 468 PHE A CA 1
ATOM 3666 C C . PHE A 1 468 ? -28.511 -0.414 25.321 1.00 77.50 468 PHE A C 1
ATOM 3668 O O . PHE A 1 468 ? -27.656 -0.469 24.443 1.00 77.50 468 PHE A O 1
ATOM 3675 N N . ASP A 1 469 ? -29.726 0.076 25.127 1.00 82.31 469 ASP A N 1
ATOM 3676 C CA . ASP A 1 469 ? -30.249 0.504 23.829 1.00 82.31 469 ASP A CA 1
ATOM 3677 C C . ASP A 1 469 ? -31.215 1.669 24.059 1.00 82.31 469 ASP A C 1
ATOM 3679 O O . ASP A 1 469 ? -32.038 1.604 24.983 1.00 82.31 469 ASP A O 1
ATOM 3683 N N . TRP A 1 470 ? -31.081 2.750 23.289 1.00 79.62 470 TRP A N 1
ATOM 3684 C CA . TRP A 1 470 ? -31.815 3.988 23.549 1.00 79.62 470 TRP A CA 1
ATOM 3685 C C . TRP A 1 470 ? -32.170 4.809 22.310 1.00 79.62 470 TRP A C 1
ATOM 3687 O O . TRP A 1 470 ? -31.481 4.770 21.292 1.00 79.62 470 TRP A O 1
ATOM 3697 N N . ASP A 1 471 ? -33.220 5.617 22.468 1.00 79.38 471 ASP A N 1
ATOM 3698 C CA . ASP A 1 471 ? -33.625 6.678 21.547 1.00 79.38 471 ASP A CA 1
ATOM 3699 C C . ASP A 1 471 ? -34.182 7.884 22.328 1.00 79.38 471 ASP A C 1
ATOM 3701 O O . ASP A 1 471 ? -35.163 7.756 23.069 1.00 79.38 471 ASP A O 1
ATOM 3705 N N . TRP A 1 472 ? -33.549 9.055 22.187 1.00 73.00 472 TRP A N 1
ATOM 3706 C CA . TRP A 1 472 ? -33.854 10.274 22.953 1.00 73.00 472 TRP A CA 1
ATOM 3707 C C . TRP A 1 472 ? -34.713 11.295 22.180 1.00 73.00 472 TRP A C 1
ATOM 3709 O O . TRP A 1 472 ? -34.233 12.371 21.814 1.00 73.00 472 TRP A O 1
ATOM 3719 N N . ASP A 1 473 ? -36.007 11.019 21.978 1.00 67.56 473 ASP A N 1
ATOM 3720 C CA . ASP A 1 473 ? -36.944 11.990 21.378 1.00 67.56 473 ASP A CA 1
ATOM 3721 C C . ASP A 1 473 ? -38.259 12.198 22.169 1.00 67.56 473 ASP A C 1
ATOM 3723 O O . ASP A 1 473 ? -38.427 11.711 23.289 1.00 67.56 473 ASP A O 1
ATOM 3727 N N . GLN A 1 474 ? -39.198 12.978 21.610 1.00 68.69 474 GLN A N 1
ATOM 3728 C CA . GLN A 1 474 ? -40.533 13.253 22.181 1.00 68.69 474 GLN A CA 1
ATOM 3729 C C . GLN A 1 474 ? -41.338 11.987 22.505 1.00 68.69 474 GLN A C 1
ATOM 3731 O O . GLN A 1 474 ? -42.099 11.964 23.479 1.00 68.69 474 GLN A O 1
ATOM 3736 N N . THR A 1 475 ? -41.133 10.961 21.685 1.00 71.44 475 THR A N 1
ATOM 3737 C CA . THR A 1 475 ? -41.412 9.559 21.972 1.00 71.44 475 THR A CA 1
ATOM 3738 C C . THR A 1 475 ? -40.057 8.859 21.943 1.00 71.44 475 THR A C 1
ATOM 3740 O O . THR A 1 475 ? -39.294 9.088 21.008 1.00 71.44 475 THR A O 1
ATOM 3743 N N . GLY A 1 476 ? -39.740 8.034 22.933 1.00 77.38 476 GLY A N 1
ATOM 3744 C CA . GLY A 1 476 ? -38.432 7.385 23.000 1.00 77.38 476 GLY A CA 1
ATOM 3745 C C . GLY A 1 476 ? -38.399 6.219 23.973 1.00 77.38 476 GLY A C 1
ATOM 3746 O O . GLY A 1 476 ? -39.407 5.891 24.618 1.00 77.38 476 GLY A O 1
ATOM 3747 N N . HIS A 1 477 ? -37.242 5.568 24.062 1.00 81.75 477 HIS A N 1
ATOM 3748 C CA . HIS A 1 477 ? -37.048 4.426 24.946 1.00 81.75 477 HIS A CA 1
ATOM 3749 C C . HIS A 1 477 ? -35.657 4.367 25.561 1.00 81.75 477 HIS A C 1
ATOM 3751 O O . HIS A 1 477 ? -34.672 4.858 25.016 1.00 81.75 477 HIS A O 1
ATOM 3757 N N . PHE A 1 478 ? -35.592 3.664 26.685 1.00 81.06 478 PHE A N 1
ATOM 3758 C CA . PHE A 1 478 ? -34.366 3.117 27.231 1.00 81.06 478 PHE A CA 1
ATOM 3759 C C . PHE A 1 478 ? -34.591 1.650 27.592 1.00 81.06 478 PHE A C 1
ATOM 3761 O O . PHE A 1 478 ? -35.508 1.327 28.351 1.00 81.06 478 PHE A O 1
ATOM 3768 N N . THR A 1 479 ? -33.755 0.764 27.059 1.00 81.06 479 THR A N 1
ATOM 3769 C CA . THR A 1 479 ? -33.806 -0.673 27.332 1.00 81.06 479 THR A CA 1
ATOM 3770 C C . THR A 1 479 ? -32.562 -1.120 28.082 1.00 81.06 479 THR A C 1
ATOM 3772 O O . THR A 1 479 ? -31.445 -0.913 27.616 1.00 81.06 479 THR A O 1
ATOM 3775 N N . VAL A 1 480 ? -32.775 -1.816 29.199 1.00 79.81 480 VAL A N 1
ATOM 3776 C CA . VAL A 1 480 ? -31.800 -2.739 29.787 1.00 79.81 480 VAL A CA 1
ATOM 3777 C C . VAL A 1 480 ? -32.217 -4.146 2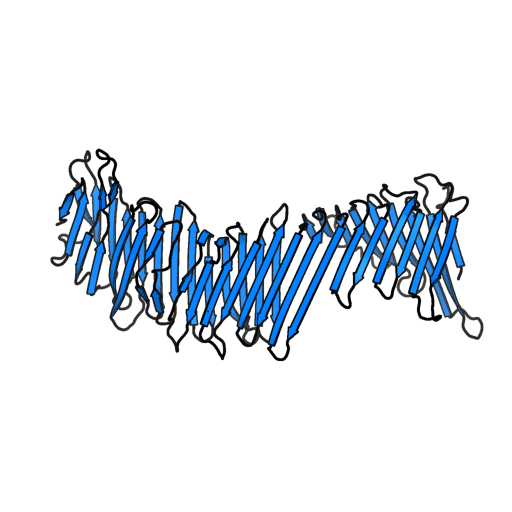9.383 1.00 79.81 480 VAL A C 1
ATOM 3779 O O . VAL A 1 480 ? -33.260 -4.643 29.812 1.00 79.81 480 VAL A O 1
ATOM 3782 N N . PHE A 1 481 ? -31.414 -4.802 28.556 1.00 80.00 481 PHE A N 1
ATOM 3783 C CA . PHE A 1 481 ? -31.520 -6.232 28.307 1.00 80.00 481 PHE A CA 1
ATOM 3784 C C . PHE A 1 481 ? -30.429 -6.947 29.099 1.00 80.00 481 PHE A C 1
ATOM 3786 O O . PHE A 1 481 ? -29.254 -6.618 28.957 1.00 80.00 481 PHE A O 1
ATOM 3793 N N . THR A 1 482 ? -30.817 -7.954 29.880 1.00 77.31 482 THR A N 1
ATOM 3794 C CA . THR A 1 482 ? -29.902 -8.980 30.384 1.00 77.31 482 THR A CA 1
ATOM 3795 C C . THR A 1 482 ? -30.530 -10.360 30.203 1.00 77.31 482 THR A C 1
ATOM 3797 O O . THR A 1 482 ? -31.744 -10.516 30.360 1.00 77.31 482 THR A O 1
ATOM 3800 N N . ASN A 1 483 ? -29.717 -11.356 29.850 1.00 73.31 483 ASN A N 1
ATOM 3801 C CA . ASN A 1 483 ? -30.126 -12.766 29.787 1.00 73.31 483 ASN A CA 1
ATOM 3802 C C . ASN A 1 483 ? -29.960 -13.506 31.130 1.00 73.31 483 ASN A C 1
ATOM 3804 O O . ASN A 1 483 ? -30.522 -14.585 31.296 1.00 73.31 483 ASN A O 1
ATOM 3808 N N . GLU A 1 484 ? -29.189 -12.936 32.057 1.00 72.81 484 GLU A N 1
ATOM 3809 C CA . GLU A 1 484 ? -28.784 -13.522 33.337 1.00 72.81 484 GLU A CA 1
ATOM 3810 C C . GLU A 1 484 ? -28.777 -12.451 34.444 1.00 72.81 484 GLU A C 1
ATOM 3812 O O . GLU A 1 484 ? -29.028 -11.268 34.210 1.00 72.81 484 GLU A O 1
ATOM 3817 N N . PHE A 1 485 ? -28.501 -12.859 35.679 1.00 67.88 485 PHE A N 1
ATOM 3818 C CA . PHE A 1 485 ? -28.410 -11.953 36.827 1.00 67.88 485 PHE A CA 1
ATOM 3819 C C . PHE A 1 485 ? -27.157 -11.052 36.769 1.00 67.88 485 PHE A C 1
ATOM 3821 O O . PHE A 1 485 ? -26.065 -11.544 36.485 1.00 67.88 485 PHE A O 1
ATOM 3828 N N . LEU A 1 486 ? -27.275 -9.774 37.135 1.00 68.62 486 LEU A N 1
ATOM 3829 C CA . LEU A 1 486 ? -26.175 -8.826 37.366 1.00 68.62 486 LEU A CA 1
ATOM 3830 C C . LEU A 1 486 ? -26.086 -8.491 38.853 1.00 68.62 486 LEU A C 1
ATOM 3832 O O . LEU A 1 486 ? -27.107 -8.247 39.493 1.00 68.62 486 LEU A O 1
ATOM 3836 N N . LYS A 1 487 ? -24.868 -8.415 39.396 1.00 68.50 487 LYS A N 1
ATOM 3837 C CA . LYS A 1 487 ? -24.668 -8.037 40.807 1.00 68.50 487 LYS A CA 1
ATOM 3838 C C . LYS A 1 487 ? -24.885 -6.545 41.050 1.00 68.50 487 LYS A C 1
ATOM 3840 O O . LYS A 1 487 ? -25.428 -6.145 42.074 1.00 68.50 487 LYS A O 1
ATOM 3845 N N . GLU A 1 488 ? -24.417 -5.722 40.120 1.00 72.38 488 GLU A N 1
ATOM 3846 C CA . GLU A 1 488 ? -24.480 -4.269 40.207 1.00 72.38 488 GLU A CA 1
ATOM 3847 C C . GLU A 1 488 ? -24.707 -3.696 38.808 1.00 72.38 488 GLU A C 1
ATOM 3849 O O . GLU A 1 488 ? -23.998 -4.050 37.861 1.00 72.38 488 GLU A O 1
ATOM 3854 N N . LEU A 1 489 ? -25.692 -2.805 38.709 1.00 70.19 489 LEU A N 1
ATOM 3855 C CA . LEU A 1 489 ? -25.925 -1.936 37.570 1.00 70.19 489 LEU A CA 1
ATOM 3856 C C . LEU A 1 489 ? -25.956 -0.495 38.076 1.00 70.19 489 LEU A C 1
ATOM 3858 O O . LEU A 1 489 ? -26.875 -0.091 38.790 1.00 70.19 489 LEU A O 1
ATOM 3862 N N . GLN A 1 490 ? -24.998 0.316 37.651 1.00 62.03 490 GLN A N 1
ATOM 3863 C CA . GLN A 1 490 ? -25.194 1.758 37.641 1.00 62.03 490 GLN A CA 1
ATOM 3864 C C . GLN A 1 490 ? -25.018 2.255 36.224 1.00 62.03 490 GLN A C 1
ATOM 3866 O O . GLN A 1 490 ? -23.984 2.006 35.609 1.00 62.03 490 GLN A O 1
ATOM 3871 N N . PHE A 1 491 ? -26.007 2.990 35.728 1.00 66.00 491 PHE A N 1
ATOM 3872 C CA . PHE A 1 491 ? -25.797 3.837 34.571 1.00 66.00 491 PHE A CA 1
ATOM 3873 C C . PHE A 1 491 ? -26.385 5.237 34.825 1.00 66.00 491 PHE A C 1
ATOM 3875 O O . PHE A 1 491 ? -27.395 5.424 35.509 1.00 66.00 491 PHE A O 1
ATOM 3882 N N . LYS A 1 492 ? -25.781 6.224 34.174 1.00 59.31 492 LYS A N 1
ATOM 3883 C CA . LYS A 1 492 ? -26.397 7.497 33.775 1.00 59.31 492 LYS A CA 1
ATOM 3884 C C . LYS A 1 492 ? -25.963 7.682 32.287 1.00 59.31 492 LYS A C 1
ATOM 3886 O O . LYS A 1 492 ? -25.039 7.022 31.837 1.00 59.31 492 LYS A O 1
ATOM 3891 N N . VAL A 1 493 ? -26.553 8.484 31.418 1.00 57.06 493 VAL A N 1
ATOM 3892 C CA . VAL A 1 493 ? -26.692 9.912 31.618 1.00 57.06 493 VAL A CA 1
ATOM 3893 C C . VAL A 1 493 ? -27.497 10.536 30.488 1.00 57.06 493 VAL A C 1
ATOM 3895 O O . VAL A 1 493 ? -27.235 10.343 29.310 1.00 57.06 493 VAL A O 1
ATOM 3898 N N . GLY A 1 494 ? -28.375 11.442 30.897 1.00 55.12 494 GLY A N 1
ATOM 3899 C CA . GLY A 1 494 ? -28.621 12.661 30.151 1.00 55.12 494 GLY A CA 1
ATOM 3900 C C . GLY A 1 494 ? -28.596 13.875 31.082 1.00 55.12 494 GLY A C 1
ATOM 3901 O O . GLY A 1 494 ? -28.612 13.731 32.310 1.00 55.12 494 GLY A O 1
ATOM 3902 N N . TYR A 1 495 ? -28.534 15.068 30.502 1.00 52.38 495 TYR A N 1
ATOM 3903 C CA . TYR A 1 495 ? -28.500 16.357 31.194 1.00 52.38 495 TYR A CA 1
ATOM 3904 C C . TYR A 1 495 ? -29.534 17.303 30.565 1.00 52.38 495 TYR A C 1
ATOM 3906 O O . TYR A 1 495 ? -29.967 17.093 29.434 1.00 52.38 495 TYR A O 1
ATOM 3914 N N . LYS A 1 496 ? -29.969 18.324 31.312 1.00 55.97 496 LYS A N 1
ATOM 3915 C CA . LYS A 1 496 ? -30.954 19.314 30.858 1.00 55.97 496 LYS A CA 1
ATOM 3916 C C . LYS A 1 496 ? -30.378 20.718 30.940 1.00 55.97 496 LYS A C 1
ATOM 3918 O O . LYS A 1 496 ? -29.733 21.093 31.912 1.00 55.97 496 LYS A O 1
ATOM 3923 N N . TYR A 1 497 ? -30.673 21.453 29.893 1.00 53.03 497 TYR A N 1
ATOM 3924 C CA . TYR A 1 497 ? -30.269 22.786 29.512 1.00 53.03 497 TYR A CA 1
ATOM 3925 C C . TYR A 1 497 ? -31.549 23.193 28.640 1.00 53.03 497 TYR A C 1
ATOM 3927 O O . TYR A 1 497 ? -32.041 22.398 27.839 1.00 53.03 497 TYR A O 1
ATOM 3935 N N . SER A 1 498 ? -32.244 24.324 28.904 1.00 52.34 498 SER A N 1
ATOM 3936 C CA . SER A 1 498 ? -33.454 24.928 28.222 1.00 52.34 498 SER A CA 1
ATOM 3937 C C . SER A 1 498 ? -33.320 25.954 27.056 1.00 52.34 498 SER A C 1
ATOM 3939 O O . SER A 1 498 ? -32.782 27.032 27.273 1.00 52.34 498 SER A O 1
ATOM 3941 N N . PRO A 1 499 ? -33.895 25.795 25.841 1.00 40.09 499 PRO A N 1
ATOM 3942 C CA . PRO A 1 499 ? -33.793 26.797 24.758 1.00 40.09 499 PRO A CA 1
ATOM 3943 C C . PRO A 1 499 ? -34.383 28.201 24.984 1.00 40.09 499 PRO A C 1
ATOM 3945 O O . PRO A 1 499 ? -34.343 29.018 24.070 1.00 40.09 499 PRO A O 1
ATOM 3948 N N . GLU A 1 500 ? -34.886 28.548 26.163 1.00 48.12 500 GLU A N 1
ATOM 3949 C CA . GLU A 1 500 ? -35.576 29.823 26.383 1.00 48.12 500 GLU A CA 1
ATOM 3950 C C . GLU A 1 500 ? -34.687 31.088 26.536 1.00 48.12 500 GLU A C 1
ATOM 3952 O O . GLU A 1 500 ? -35.054 32.116 25.972 1.00 48.12 500 GLU A O 1
ATOM 3957 N N . GLN A 1 501 ? -33.560 31.212 27.258 1.00 44.00 501 GLN A N 1
ATOM 3958 C CA . GLN A 1 501 ? -32.571 30.331 27.921 1.00 44.00 501 GLN A CA 1
ATOM 3959 C C . GLN A 1 501 ? -31.387 29.816 27.036 1.00 44.00 501 GLN A C 1
ATOM 3961 O O . GLN A 1 501 ? -30.251 30.106 27.397 1.00 44.00 501 GLN A O 1
ATOM 3966 N N . GLN A 1 502 ? -31.607 29.251 25.836 1.00 41.16 502 GLN A N 1
ATOM 3967 C CA . GLN A 1 502 ? -30.611 28.745 24.837 1.00 41.16 502 GLN A CA 1
ATOM 3968 C C . GLN A 1 502 ? -29.808 27.441 25.117 1.00 41.16 502 GLN A C 1
ATOM 3970 O O . GLN A 1 502 ? -28.580 27.449 25.089 1.00 41.16 502 GLN A O 1
ATOM 3975 N N . GLU A 1 503 ? -30.460 26.294 25.324 1.00 46.03 503 GLU A N 1
ATOM 3976 C CA . GLU A 1 503 ? -29.823 25.152 26.000 1.00 46.03 503 GLU A CA 1
ATOM 3977 C C . GLU A 1 503 ? -30.470 23.725 25.637 1.00 46.03 503 GLU A C 1
ATOM 3979 O O . GLU A 1 503 ? -31.509 23.721 24.989 1.00 46.03 503 GLU A O 1
ATOM 3984 N N . TYR A 1 504 ? -29.929 22.519 25.999 1.00 56.25 504 TYR A N 1
ATOM 3985 C CA . TYR A 1 504 ? -30.300 21.106 25.537 1.00 56.25 504 TYR A CA 1
ATOM 3986 C C . TYR A 1 504 ? -30.861 20.005 26.530 1.00 56.25 504 TYR A C 1
ATOM 3988 O O . TYR A 1 504 ? -30.461 19.984 27.686 1.00 56.25 504 TYR A O 1
ATOM 3996 N N . GLN A 1 505 ? -31.620 18.959 26.099 1.00 59.19 505 GLN A N 1
ATOM 3997 C CA . GLN A 1 505 ? -32.098 17.815 26.957 1.00 59.19 505 GLN A CA 1
ATOM 3998 C C . GLN A 1 505 ? -31.804 16.384 26.526 1.00 59.19 505 GLN A C 1
ATOM 4000 O O . GLN A 1 505 ? -32.192 15.975 25.441 1.00 59.19 505 GLN A O 1
ATOM 4005 N N . TYR A 1 506 ? -31.378 15.592 27.512 1.00 61.56 506 TYR A N 1
ATOM 4006 C CA . TYR A 1 506 ? -31.264 14.136 27.499 1.00 61.56 506 TYR A CA 1
ATOM 4007 C C . TYR A 1 506 ? -31.685 13.607 28.879 1.00 61.56 506 TYR A C 1
ATOM 4009 O O . TYR A 1 506 ? -31.603 14.353 29.862 1.00 61.56 506 TYR A O 1
ATOM 4017 N N . GLY A 1 507 ? -32.112 12.345 29.018 1.00 63.19 507 GLY A N 1
ATOM 4018 C CA . GLY A 1 507 ? -32.645 11.919 30.312 1.00 63.19 507 GLY A CA 1
ATOM 4019 C C . GLY A 1 507 ? -32.802 10.442 30.590 1.00 63.19 507 GLY A C 1
ATOM 4020 O O . GLY A 1 507 ? -33.686 9.812 30.039 1.00 63.19 507 GLY A O 1
ATOM 4021 N N . PHE A 1 508 ? -32.014 9.957 31.550 1.00 64.69 508 PHE A N 1
ATOM 4022 C CA . PHE A 1 508 ? -32.173 8.695 32.272 1.00 64.69 508 PHE A CA 1
ATOM 4023 C C . PHE A 1 508 ? -31.058 8.586 33.343 1.00 64.69 508 PHE A C 1
ATOM 4025 O O . PHE A 1 508 ? -29.980 9.173 33.195 1.00 64.69 508 PHE A O 1
ATOM 4032 N N . ASN A 1 509 ? -31.334 7.920 34.465 1.00 67.94 509 ASN A N 1
ATOM 4033 C CA . ASN A 1 509 ? -30.394 7.615 35.555 1.00 67.94 509 ASN A CA 1
ATOM 4034 C C . ASN A 1 509 ? -30.941 6.408 36.323 1.00 67.94 509 ASN A C 1
ATOM 4036 O O . ASN A 1 509 ? -32.030 6.535 36.886 1.00 67.94 509 ASN A O 1
ATOM 4040 N N . ILE A 1 510 ? -30.229 5.278 36.349 1.00 66.50 510 ILE A N 1
ATOM 4041 C CA . ILE A 1 510 ? -30.632 4.113 37.149 1.00 66.50 510 ILE A CA 1
ATOM 4042 C C . ILE A 1 510 ? -29.477 3.626 38.010 1.00 66.50 510 ILE A C 1
ATOM 4044 O O . ILE A 1 510 ? -28.388 3.312 37.524 1.00 66.50 510 ILE A O 1
ATOM 4048 N N . GLN A 1 511 ? -29.773 3.495 39.298 1.00 73.69 511 GLN A N 1
ATOM 4049 C CA . GLN A 1 511 ? -29.022 2.652 40.217 1.00 73.69 511 GLN A CA 1
ATOM 4050 C C . GLN A 1 511 ? -29.869 1.413 40.494 1.00 73.69 511 GLN A C 1
ATOM 4052 O O . GLN A 1 511 ? -31.020 1.538 40.904 1.00 73.69 511 GLN A O 1
ATOM 4057 N N . ALA A 1 512 ? -29.319 0.228 40.254 1.00 70.31 512 ALA A N 1
ATOM 4058 C CA . ALA A 1 512 ? -29.992 -1.030 40.528 1.00 70.31 512 ALA A CA 1
ATOM 4059 C C . ALA A 1 512 ? -28.999 -2.084 41.032 1.00 70.31 512 ALA A C 1
ATOM 4061 O O . ALA A 1 512 ? -27.844 -2.158 40.604 1.00 70.31 512 ALA A O 1
ATOM 4062 N N . GLN A 1 513 ? -29.467 -2.917 41.951 1.00 69.56 513 GLN A N 1
ATOM 4063 C CA . GLN A 1 513 ? -28.790 -4.149 42.356 1.00 69.56 513 GLN A CA 1
ATOM 4064 C C . GLN A 1 513 ? -29.596 -5.344 41.832 1.00 69.56 513 GLN A C 1
ATOM 4066 O O . GLN A 1 513 ? -30.716 -5.168 41.354 1.00 69.56 513 GLN A O 1
ATOM 4071 N N . ASP A 1 514 ? -28.994 -6.534 41.846 1.00 68.12 514 ASP A N 1
ATOM 4072 C CA . ASP A 1 514 ? -29.680 -7.814 41.613 1.00 68.12 514 ASP A CA 1
ATOM 4073 C C . ASP A 1 514 ? -30.532 -7.893 40.309 1.00 68.12 514 ASP A C 1
ATOM 4075 O O . ASP A 1 514 ? -31.575 -8.555 40.220 1.00 68.12 514 ASP A O 1
ATOM 4079 N N . VAL A 1 515 ? -30.068 -7.215 39.249 1.00 70.25 515 VAL A N 1
ATOM 4080 C CA . VAL A 1 515 ? -30.786 -7.034 37.972 1.00 70.25 515 VAL A CA 1
ATOM 4081 C C . VAL A 1 515 ? -30.867 -8.342 37.191 1.00 70.25 515 VAL A C 1
ATOM 4083 O O . VAL A 1 515 ? -29.852 -8.902 36.802 1.00 70.25 515 VAL A O 1
ATOM 4086 N N . SER A 1 516 ? -32.078 -8.817 36.906 1.00 64.62 516 SER A N 1
ATOM 4087 C CA . SER A 1 516 ? -32.311 -10.178 36.387 1.00 64.62 516 SER A CA 1
ATOM 4088 C C . SER A 1 516 ? -33.274 -10.260 35.195 1.00 64.62 516 SER A C 1
ATOM 4090 O O . SER A 1 516 ? -33.790 -11.335 34.892 1.00 64.62 516 SER A O 1
ATOM 4092 N N . ILE A 1 517 ? -33.594 -9.130 34.552 1.00 65.94 517 ILE A N 1
ATOM 4093 C CA . ILE A 1 517 ? -34.756 -9.046 33.655 1.00 65.94 517 ILE A CA 1
ATOM 4094 C C . ILE A 1 517 ? -34.573 -8.013 32.538 1.00 65.94 517 ILE A C 1
ATOM 4096 O O . ILE A 1 517 ? -33.962 -6.966 32.738 1.00 65.94 517 ILE A O 1
ATOM 4100 N N . ILE A 1 518 ? -35.199 -8.276 31.387 1.00 70.00 518 ILE A N 1
ATOM 4101 C CA . ILE A 1 518 ? -35.419 -7.283 30.328 1.00 70.00 518 ILE A CA 1
ATOM 4102 C C . ILE A 1 518 ? -36.355 -6.192 30.862 1.00 70.00 518 ILE A C 1
ATOM 4104 O O . ILE A 1 518 ? -37.437 -6.496 31.380 1.00 70.00 518 ILE A O 1
ATOM 4108 N N . ARG A 1 519 ? -35.967 -4.926 30.717 1.00 76.94 519 ARG A N 1
ATOM 4109 C CA . ARG A 1 519 ? -36.801 -3.762 31.034 1.00 76.94 519 ARG A CA 1
ATOM 4110 C C . ARG A 1 519 ? -36.635 -2.699 29.958 1.00 76.94 519 ARG A C 1
ATOM 4112 O O . ARG A 1 519 ? -35.556 -2.134 29.818 1.00 76.94 519 ARG A O 1
ATOM 4119 N N . THR A 1 520 ? -37.719 -2.399 29.247 1.00 81.75 520 THR A N 1
ATOM 4120 C CA . THR A 1 520 ? -37.803 -1.232 28.360 1.00 81.75 520 THR A CA 1
ATOM 4121 C C . THR A 1 520 ? -38.713 -0.195 29.002 1.00 81.75 520 THR A C 1
ATOM 4123 O O . THR A 1 520 ? -39.910 -0.432 29.174 1.00 81.75 520 THR A O 1
ATOM 4126 N N . ILE A 1 521 ? -38.139 0.950 29.355 1.00 79.06 521 ILE A N 1
ATOM 4127 C CA . ILE A 1 521 ? -38.862 2.148 29.778 1.00 79.06 521 ILE A CA 1
ATOM 4128 C C . ILE A 1 521 ? -39.162 2.935 28.507 1.00 79.06 521 ILE A C 1
ATOM 4130 O O . ILE A 1 521 ? -38.236 3.323 27.798 1.00 79.06 521 ILE A O 1
ATOM 4134 N N . GLN A 1 522 ? -40.438 3.160 28.213 1.00 80.50 522 GLN A N 1
ATOM 4135 C CA . GLN A 1 522 ? -40.866 4.012 27.105 1.00 80.50 522 GLN A CA 1
ATOM 4136 C C . GLN A 1 522 ? -41.563 5.252 27.649 1.00 80.50 522 GLN A C 1
ATOM 4138 O O . GLN A 1 522 ? -42.244 5.194 28.678 1.00 80.50 522 GLN A O 1
ATOM 4143 N N . TRP A 1 523 ? -41.426 6.363 26.935 1.00 78.06 523 TRP A N 1
ATOM 4144 C CA . TRP A 1 523 ? -42.214 7.565 27.173 1.00 78.06 523 TRP A CA 1
ATOM 4145 C C . TRP A 1 523 ? -42.813 8.072 25.865 1.00 78.06 523 TRP A C 1
ATOM 4147 O O . TRP A 1 523 ? -42.207 7.983 24.799 1.00 78.06 523 TRP A O 1
ATOM 4157 N N . ASP A 1 524 ? -44.006 8.641 25.977 1.00 71.56 524 ASP A N 1
ATOM 4158 C CA . ASP A 1 524 ? -44.636 9.449 24.938 1.00 71.56 524 ASP A CA 1
ATOM 4159 C C . ASP A 1 524 ? -45.295 10.675 25.574 1.00 71.56 524 ASP A C 1
ATOM 4161 O O . ASP A 1 524 ? -45.647 10.663 26.762 1.00 71.56 524 ASP A O 1
ATOM 4165 N N . THR A 1 525 ? -45.458 11.751 24.807 1.00 63.50 525 THR A N 1
ATOM 4166 C CA . THR A 1 525 ? -45.925 13.038 25.331 1.00 63.50 525 THR A CA 1
ATOM 4167 C C . THR A 1 525 ? -47.150 13.575 24.606 1.00 63.50 525 THR A C 1
ATOM 4169 O O . THR A 1 525 ? -47.072 14.331 23.639 1.00 63.50 525 THR A O 1
ATOM 4172 N N . GLU A 1 526 ? -48.329 13.293 25.170 1.00 55.88 526 GLU A N 1
ATOM 4173 C CA . GLU A 1 526 ? -49.565 13.964 24.764 1.00 55.88 526 GLU A CA 1
ATOM 4174 C C . GLU A 1 526 ? -49.443 15.484 24.997 1.00 55.88 526 GLU A C 1
ATOM 4176 O O . GLU A 1 526 ? -49.563 15.992 26.114 1.00 55.88 526 GLU A O 1
ATOM 4181 N N . ASN A 1 527 ? -49.224 16.225 23.907 1.00 53.84 527 ASN A N 1
ATOM 4182 C CA . ASN A 1 527 ? -49.105 17.687 23.868 1.00 53.84 527 ASN A CA 1
ATOM 4183 C C . ASN A 1 527 ? -47.934 18.280 24.687 1.00 53.84 527 ASN A C 1
ATOM 4185 O O . ASN A 1 527 ? -47.965 19.466 25.008 1.00 53.84 527 ASN A O 1
ATOM 4189 N N . GLY A 1 528 ? -46.903 17.489 25.015 1.00 54.72 528 GLY A N 1
ATOM 4190 C CA . GLY A 1 528 ? -45.649 17.979 25.614 1.00 54.72 528 GLY A CA 1
ATOM 4191 C C . GLY A 1 528 ? -45.689 18.385 27.098 1.00 54.72 528 GLY A C 1
ATOM 4192 O O . GLY A 1 528 ? -44.726 18.979 27.575 1.00 54.72 528 GLY A O 1
ATOM 4193 N N . ILE A 1 529 ? -46.771 18.098 27.838 1.00 56.47 529 ILE A N 1
ATOM 4194 C CA . ILE A 1 529 ? -46.967 18.616 29.215 1.00 56.47 529 ILE A CA 1
ATOM 4195 C C . ILE A 1 529 ? -46.641 17.583 30.309 1.00 56.47 529 ILE A C 1
ATOM 4197 O O . ILE A 1 529 ? -46.153 17.961 31.372 1.00 56.47 529 ILE A O 1
ATOM 4201 N N . VAL A 1 530 ? -46.890 16.290 30.076 1.00 54.00 530 VAL A N 1
ATOM 4202 C CA . VAL A 1 530 ? -46.588 15.202 31.028 1.00 54.00 530 VAL A CA 1
ATOM 4203 C C . VAL A 1 530 ? -46.072 13.993 30.243 1.00 54.00 530 VAL A C 1
ATOM 4205 O O . VAL A 1 530 ? -46.722 13.623 29.262 1.00 54.00 530 VAL A O 1
ATOM 4208 N N . PRO A 1 531 ? -44.956 13.356 30.644 1.00 62.91 531 PRO A N 1
ATOM 4209 C CA . PRO A 1 531 ? -44.535 12.105 30.039 1.00 62.91 531 PRO A CA 1
ATOM 4210 C C . PRO A 1 531 ? -45.478 10.995 30.498 1.00 62.91 531 PRO A C 1
ATOM 4212 O O . PRO A 1 531 ? -45.597 10.705 31.691 1.00 62.91 531 PRO A O 1
ATOM 4215 N N . ARG A 1 532 ? -46.159 10.354 29.549 1.00 67.31 532 ARG A N 1
ATOM 4216 C CA . ARG A 1 532 ? -46.804 9.073 29.804 1.00 67.31 532 ARG A CA 1
ATOM 4217 C C . ARG A 1 532 ? -45.700 8.026 29.755 1.00 67.31 532 ARG A C 1
ATOM 4219 O O . ARG A 1 532 ? -45.293 7.620 28.676 1.00 67.31 532 ARG A O 1
ATOM 4226 N N . ILE A 1 533 ? -45.202 7.640 30.923 1.00 71.19 533 ILE A N 1
ATOM 4227 C CA . ILE A 1 533 ? -44.187 6.594 31.065 1.00 71.19 533 ILE A CA 1
ATOM 4228 C C . ILE A 1 533 ? -44.904 5.250 31.211 1.00 71.19 533 ILE A C 1
ATOM 4230 O O . ILE A 1 533 ? -45.903 5.159 31.928 1.00 71.19 533 ILE A O 1
ATOM 4234 N N . TRP A 1 534 ? -44.409 4.213 30.542 1.00 72.88 534 TRP A N 1
ATOM 4235 C CA . TRP A 1 534 ? -44.794 2.828 30.810 1.00 72.88 534 TRP A CA 1
ATOM 4236 C C . TRP A 1 534 ? -43.592 1.900 30.669 1.00 72.88 534 TRP A C 1
ATOM 4238 O O . TRP A 1 534 ? -42.591 2.227 30.027 1.00 72.88 534 TRP A O 1
ATOM 4248 N N . ILE A 1 535 ? -43.700 0.731 31.292 1.00 73.31 535 ILE A N 1
ATOM 4249 C CA . ILE A 1 535 ? -42.630 -0.256 31.360 1.00 73.31 535 ILE A CA 1
ATOM 4250 C C . ILE A 1 535 ? -43.110 -1.505 30.636 1.00 73.31 535 ILE A C 1
ATOM 4252 O O . ILE A 1 535 ? -44.141 -2.078 30.981 1.00 73.31 535 ILE A O 1
ATOM 4256 N N . LEU A 1 536 ? -42.368 -1.937 29.620 1.00 73.00 536 LEU A N 1
ATOM 4257 C CA . LEU A 1 536 ? -42.602 -3.230 28.990 1.00 73.00 536 LEU A CA 1
ATOM 4258 C C . LEU A 1 536 ? -41.833 -4.298 29.780 1.00 73.00 536 LEU A C 1
ATOM 4260 O O . LEU A 1 536 ? -40.601 -4.326 29.775 1.00 73.00 536 LEU A O 1
ATOM 4264 N N . GLY A 1 537 ? -42.574 -5.148 30.493 1.00 65.94 537 GLY A N 1
ATOM 4265 C CA . GLY A 1 537 ? -42.052 -6.186 31.384 1.00 65.94 537 GLY A CA 1
ATOM 4266 C C . GLY A 1 537 ? -43.078 -6.563 32.456 1.00 65.94 537 GLY A C 1
ATOM 4267 O O . GLY A 1 537 ? -44.259 -6.243 32.325 1.00 65.94 537 GLY A O 1
ATOM 4268 N N . ASP A 1 538 ? -42.638 -7.229 33.525 1.00 55.06 538 ASP A N 1
ATOM 4269 C CA . ASP A 1 538 ? -43.471 -7.402 34.722 1.00 55.06 538 ASP A CA 1
ATOM 4270 C C . ASP A 1 538 ? -43.580 -6.064 35.466 1.00 55.06 538 ASP A C 1
ATOM 4272 O O . ASP A 1 538 ? -42.558 -5.484 35.842 1.00 55.06 538 ASP A O 1
ATOM 4276 N N . GLU A 1 539 ? -44.807 -5.600 35.704 1.00 61.06 539 GLU A N 1
ATOM 4277 C CA . GLU A 1 539 ? -45.091 -4.499 36.629 1.00 61.06 539 GLU A CA 1
ATOM 4278 C C . GLU A 1 539 ? -45.230 -5.040 38.068 1.00 61.06 539 GLU A C 1
ATOM 4280 O O . GLU A 1 539 ? -45.905 -6.060 38.267 1.00 61.06 539 GLU A O 1
ATOM 4285 N N . PRO A 1 540 ? -44.683 -4.362 39.098 1.00 65.62 540 PRO A N 1
ATOM 4286 C CA . PRO A 1 540 ? -43.941 -3.091 39.067 1.00 65.62 540 PRO A CA 1
ATOM 4287 C C . PRO A 1 540 ? -42.420 -3.267 38.857 1.00 65.62 540 PRO A C 1
ATOM 4289 O O . PRO A 1 540 ? -41.921 -4.388 38.739 1.00 65.62 540 PRO A O 1
ATOM 4292 N N . LEU A 1 541 ? -41.669 -2.155 38.869 1.00 69.00 541 LEU A N 1
ATOM 4293 C CA . LEU A 1 541 ? -40.204 -2.188 38.996 1.00 69.00 541 LEU A CA 1
ATOM 4294 C C . LEU A 1 541 ? -39.759 -3.018 40.221 1.00 69.00 541 LEU A C 1
ATOM 4296 O O . LEU A 1 541 ? -40.426 -2.976 41.263 1.00 69.00 541 LEU A O 1
ATOM 4300 N N . PRO A 1 542 ? -38.626 -3.743 40.138 1.00 69.62 542 PRO A N 1
ATOM 4301 C CA . PRO A 1 542 ? -38.004 -4.353 41.309 1.00 69.62 542 PRO A CA 1
ATOM 4302 C C . PRO A 1 542 ? -37.671 -3.295 42.377 1.00 69.62 542 PRO A C 1
ATOM 4304 O O . PRO A 1 542 ? -37.286 -2.172 42.061 1.00 69.62 542 PRO A O 1
ATOM 4307 N N . GLY A 1 543 ? -37.861 -3.637 43.657 1.00 66.75 543 GLY A N 1
ATOM 4308 C CA . GLY A 1 543 ? -37.820 -2.674 44.774 1.00 66.75 543 GLY A CA 1
ATOM 4309 C C . GLY A 1 543 ? -36.432 -2.128 45.143 1.00 66.75 543 GLY A C 1
ATOM 4310 O O . GLY A 1 543 ? -36.311 -1.371 46.104 1.00 66.75 543 GLY A O 1
ATOM 4311 N N . ASP A 1 544 ? -35.409 -2.549 44.411 1.00 76.38 544 ASP A N 1
ATOM 4312 C CA . ASP A 1 544 ? -33.995 -2.181 44.465 1.00 76.38 544 ASP A CA 1
ATOM 4313 C C . ASP A 1 544 ? -33.552 -1.320 43.263 1.00 76.38 544 ASP A C 1
ATOM 4315 O O . ASP A 1 544 ? -32.379 -0.955 43.178 1.00 76.38 544 ASP A O 1
ATOM 4319 N N . TRP A 1 545 ? -34.472 -0.960 42.358 1.00 78.12 545 TRP A N 1
ATOM 4320 C CA . TRP A 1 545 ? -34.224 -0.026 41.256 1.00 78.12 545 TRP A CA 1
ATOM 4321 C C . TRP A 1 545 ? -34.620 1.404 41.645 1.00 78.12 545 TRP A C 1
ATOM 4323 O O . TRP A 1 545 ? -35.789 1.688 41.904 1.00 78.12 545 TRP A O 1
ATOM 4333 N N . ASP A 1 546 ? -33.659 2.325 41.604 1.00 82.00 546 ASP A N 1
ATOM 4334 C CA . ASP A 1 546 ? -33.882 3.771 41.680 1.00 82.00 546 ASP A CA 1
ATOM 4335 C C . ASP A 1 546 ? -33.802 4.363 40.266 1.00 82.00 546 ASP A C 1
ATOM 4337 O O . ASP A 1 546 ? -32.712 4.499 39.707 1.00 82.00 546 ASP A O 1
ATOM 4341 N N . VAL A 1 547 ? -34.959 4.659 39.663 1.00 82.12 547 VAL A N 1
ATOM 4342 C CA . VAL A 1 547 ? -35.093 5.023 38.242 1.00 82.12 547 VAL A CA 1
ATOM 4343 C C . VAL A 1 547 ? -35.588 6.451 38.079 1.00 82.12 547 VAL A C 1
ATOM 4345 O O . VAL A 1 547 ? -36.686 6.791 38.520 1.00 82.12 547 VAL A O 1
ATOM 4348 N N . TRP A 1 548 ? -34.831 7.267 37.345 1.00 84.31 548 TRP A N 1
ATOM 4349 C CA . TRP A 1 548 ? -35.214 8.643 37.034 1.00 84.31 548 TRP A CA 1
ATOM 4350 C C . TRP A 1 548 ? -35.159 8.936 35.536 1.00 84.31 548 TRP A C 1
ATOM 4352 O O . TRP A 1 548 ? -34.145 8.683 34.888 1.00 84.31 548 TRP A O 1
ATOM 4362 N N . LEU A 1 549 ? -36.215 9.559 35.012 1.00 81.94 549 LEU A N 1
ATOM 4363 C CA . LEU A 1 549 ? -36.287 10.146 33.672 1.00 81.94 549 LEU A CA 1
ATOM 4364 C C . LEU A 1 549 ? -36.133 11.667 33.790 1.00 81.94 549 LEU A C 1
ATOM 4366 O O . LEU A 1 549 ? -36.919 12.313 34.479 1.00 81.94 549 LEU A O 1
ATOM 4370 N N . LEU A 1 550 ? -35.158 12.269 33.110 1.00 77.31 550 LEU A N 1
ATOM 4371 C CA . LEU A 1 550 ? -35.107 13.729 33.000 1.00 77.31 550 LEU A CA 1
ATOM 4372 C C . LEU A 1 550 ? -36.081 14.141 31.898 1.00 77.31 550 LEU A C 1
ATOM 4374 O O . LEU A 1 550 ? -35.812 13.924 30.722 1.00 77.31 550 LEU A O 1
ATOM 4378 N N . TRP A 1 551 ? -37.198 14.757 32.277 1.00 74.75 551 TRP A N 1
ATOM 4379 C CA . TRP A 1 551 ? -38.216 15.305 31.376 1.00 74.75 551 TRP A CA 1
ATOM 4380 C C . TRP A 1 551 ? -38.439 16.785 31.720 1.00 74.75 551 TRP A C 1
ATOM 4382 O O . TRP A 1 551 ? -38.160 17.191 32.831 1.00 74.75 551 TRP A O 1
ATOM 4392 N N . ASN A 1 552 ? -38.839 17.652 30.790 1.00 72.75 552 ASN A N 1
ATOM 4393 C CA . ASN A 1 552 ? -39.141 19.076 31.063 1.00 72.75 552 ASN A CA 1
ATOM 4394 C C . ASN A 1 552 ? -38.275 19.843 32.124 1.00 72.75 552 ASN A C 1
ATOM 4396 O O . ASN A 1 552 ? -38.806 20.665 32.852 1.00 72.75 552 ASN A O 1
ATOM 4400 N N . TYR A 1 553 ? -36.946 19.644 32.166 1.00 72.31 553 TYR A N 1
ATOM 4401 C CA . TYR A 1 553 ? -35.982 20.319 33.071 1.00 72.31 553 TYR A CA 1
ATOM 4402 C C . TYR A 1 553 ? -35.917 19.723 34.484 1.00 72.31 553 TYR A C 1
ATOM 4404 O O . TYR A 1 553 ? -34.999 20.049 35.232 1.00 72.31 553 TYR A O 1
ATOM 4412 N N . ASP A 1 554 ? -36.782 18.754 34.775 1.00 76.50 554 ASP A N 1
ATOM 4413 C CA . ASP A 1 554 ? -36.945 18.107 36.068 1.00 76.50 554 ASP A CA 1
ATOM 4414 C C . ASP A 1 554 ? -36.694 16.590 35.980 1.00 76.50 554 ASP A C 1
ATOM 4416 O O . ASP A 1 554 ? -37.025 15.919 34.999 1.00 76.50 554 ASP A O 1
ATOM 4420 N N . TRP A 1 555 ? -36.108 16.012 37.026 1.00 82.06 555 TRP A N 1
ATOM 4421 C CA . TRP A 1 555 ? -35.977 14.559 37.138 1.00 82.06 555 TRP A CA 1
ATOM 4422 C C . TRP A 1 555 ? -37.264 13.968 37.730 1.00 82.06 555 TRP A C 1
ATOM 4424 O O . TRP A 1 555 ? -37.653 14.309 38.847 1.00 82.06 555 TRP A O 1
ATOM 4434 N N . TYR A 1 556 ? -37.903 13.065 36.988 1.00 77.88 556 TYR A N 1
ATOM 4435 C CA . TYR A 1 556 ? -39.109 12.342 37.380 1.00 77.88 556 TYR A CA 1
ATOM 4436 C C . TYR A 1 556 ? -38.753 10.911 37.786 1.00 77.88 556 TYR A C 1
ATOM 4438 O O . TYR A 1 556 ? -38.179 10.163 36.998 1.00 77.88 556 TYR A O 1
ATOM 4446 N N . GLU A 1 557 ? -39.115 10.540 39.009 1.00 82.75 557 GLU A N 1
ATOM 4447 C CA . GLU A 1 557 ? -39.021 9.174 39.536 1.00 82.75 557 GLU A CA 1
ATOM 4448 C C . GLU A 1 557 ? -40.007 8.258 38.781 1.00 82.75 557 GLU A C 1
ATOM 4450 O O . GLU A 1 557 ? -41.198 8.572 38.689 1.00 82.75 557 GLU A O 1
ATOM 4455 N N . VAL A 1 558 ? -39.525 7.137 38.242 1.00 77.19 558 VAL A N 1
ATOM 4456 C CA . VAL A 1 558 ? -40.344 6.114 37.567 1.00 77.19 558 VAL A CA 1
ATOM 4457 C C . VAL A 1 558 ? -40.739 5.041 38.589 1.00 77.19 558 VAL A C 1
ATOM 4459 O O . VAL A 1 558 ? -39.908 4.637 39.398 1.00 77.19 558 VAL A O 1
ATOM 4462 N N . LYS A 1 559 ? -42.006 4.602 38.582 1.00 72.00 559 LYS A N 1
ATOM 4463 C CA . LYS A 1 559 ? -42.603 3.688 39.580 1.00 72.00 559 LYS A CA 1
ATOM 4464 C C . LYS A 1 559 ? -43.411 2.579 38.928 1.00 72.00 559 LYS A C 1
ATOM 4466 O O . LYS A 1 559 ? -44.115 2.915 37.953 1.00 72.00 559 LYS A O 1
#

pLDDT: mean 76.91, std 12.0, range [40.09, 94.25]